Protein 5FC1 (pdb70)

GO terms:
  GO:0005576 extracellular region (C, IDA)
  GO:0005576 extracellular region (C, EXP)
  GO:0016887 ATP hydrolysis activity (F, EXP)
  GO:0017111 ribonucleoside triphosphate phosphatase activity (F, EXP)
  GO:0160049 negative regulation of cGAS/STING signaling pathway (P, IMP)
  GO:0005576 extracellular region (C, HDA)

B-factor: mean 32.42, std 18.26, range [13.29, 137.05]

Solvent-accessible surface area: 18217 Å² total; per-residue (Å²): 232,168,187,96,124,176,94,120,72,155,210,92,111,84,61,10,13,0,4,1,2,0,0,0,0,9,1,89,72,32,118,76,42,140,67,88,48,145,0,2,35,2,10,121,49,26,91,5,75,116,18,6,65,12,0,4,19,19,0,0,0,7,92,80,0,0,48,7,1,1,47,35,6,113,116,33,78,71,106,23,25,0,0,1,5,0,2,2,1,0,6,43,13,58,53,118,101,25,44,36,48,51,0,39,155,6,2,44,60,0,0,83,9,1,34,107,34,23,104,152,26,32,0,0,0,3,1,0,3,15,4,32,82,47,55,11,30,0,5,54,95,78,20,159,2,0,30,19,0,0,83,30,4,113,96,17,13,32,162,124,2,21,63,20,1,101,146,2,2,10,0,16,31,128,3,86,66,11,110,38,2,45,0,0,1,1,0,0,0,0,1,39,40,64,0,117,91,0,101,149,93,91,36,3,20,85,1,4,96,45,1,57,89,18,0,64,61,0,78,197,104,189,24,76,0,0,0,0,0,0,0,4,1,0,5,30,13,139,26,59,69,53,29,11,1,53,94,118,5,0,53,63,0,0,62,3,0,64,130,18,16,79,5,6,26,1,0,0,0,0,37,28,18,24,5,7,8,10,1,0,11,39,182,110,29,78,22,52,5,7,0,0,1,1,3,0,0,0,0,21,36,38,101,185,78,160,23,0,1,7,0,0,3,2,1,0,43,3,94,56,61,57,4,32,5,47,14,1,13,0,21,38,1,48,7,89,65,2,25,160,133,42,119,36,79,19,54,88,23,14,21,0,25,137,12,2,100,20,93,22,2,83,31,158,26,0,54,53,0,2,84,73,0,54,77,183,106,9,174,35,2,88,73,5,22,55,36,7,16,0,43,68,28,95,85,9,118,21,99,140,99,34,37,15,8,3,12,2,2,2,36,17,2,18,25,134,20,0,57,65,3,16,172,132,95,119

Nearest PDB structures (foldseek):
  8w6p-assembly1_B  TM=1.001E+00  e=3.878E-91  Mus musculus
  5ebb-assembly1_A  TM=9.984E-01  e=6.977E-80  Homo sapiens
  5kas-assembly1_A  TM=9.734E-01  e=9.941E-55  Mus musculus
  5jg8-assembly1_A  TM=8.622E-01  e=4.256E-40  Homo sapiens
  5fi9-assembly1_A  TM=8.458E-01  e=4.204E-39  Mus musculus

CATH classification: 3.60.21.10

Secondary structure (DSSP, 8-state):
---PPPPPPSSPPPPEEEEEE----B-TT----SSGGGS-GGGTTPPPSS-BTTB-TTS-B-HHHHHHHHHHHHHS----SEEEE----S-S--GGG--HHHHHHHHHHHHHHHHHH-TT-EEEE---TTSSSSTT---SS--HHHHHHHHHHTTTS-HHHHHHHHHHS-EEEE-TTSTTEEEEE--GGGGSTT-GGGTT-SSGGGHHHHHHHHHHHHHHTT-EEEEEESSPSSB-TTSSS-BSS-HHHHHHHHHHHHHTTTTEEEEEE-SS-S-EEEEEE-TTS-EEEEEEEPPPS-----TT-S--PPPEEEEEEE-TTT--EEEEEEEE--HHHHHHHT----EEEEEHHHHHT-S-S-HHHHHHHHHHHTSTT-HHHHHHHHHHTTTS-TT----HHHHHHHHHHHH--SHHHHHHHHHHH-

Sequence (426 aa):
HKLVPLAPADRAPAVGQFWHVVTDLHLDPTYHHITDDRTKVCASSKGANASNPGPFGDVLCDSPYQLILLSAFDFIKNSGQEASFMIWTGDSPPHVPVPELSTGTVIKVITNMTMMTVQNLFPNLQVFPALGNHDYWPQDQLPIVTSKVYSSAVADLWKPWLGEEEAISSTLKKGGFYSQKVASNPGLRIISLNTNLYYGPNIMMTLNKTDPANQFEWLENTLNSSSLWNKEKVYIIAHVPVGYLPYATDTPAIRQYYNEKLLDIFRRYSSVIAGQFYGHTHRDSLMVLSDKNGNPLNSVFVAPAVTPVKKGVLQKETNNPGVRLLFQYKPGDYTLLDMMVQYYLNLTTEANLKGESNWTLEYVLTQQAYSVADLQPKSLYALVQQFATKDSKQFLKYYHHYYFVSYDSSATCDQHCCKTLQVCCAIMMNLDSSMSSYDDDCLKQHL

Organism: Mus musculus (NCBI:txid10090)

Foldseek 3Di:
DDPDPDDDDPDADDWAKEWEAEAQAEFQQADDDDQQLRRTQLLVRDRFDQAFPQGGQAHWGYPVLVLVVLVCVLPVPDDHQAYEYAENFHHRHDLVVADQVRLLVRVLVVLVSCCVSCVPHQYHYAYDQVSGHPGLQQALFADPSLLSVLVSNVVRADDQQSVLSRTHRWGKGDRPVAPQEIETHDECSLQAVVHPNNPPPLQRNVVLVVVLVVLVVSVVVNGAYEYEHEFDFFADLQDALHTSGPQSVSVSVLVSCQVSLVRYQEYEYENVQWWAKAFRDPPVQHTRYIYTYDHHSTQYDHPVDDATAFGKMKMWTAHGNPGHTFKMWIWGWLVVVCRVVVHTDTGTLDIVCVLQVFGGRDNVRVSVSLVQLPDPPRPSVLVVVCRRRPNNDNPDDQDQVSSLSNSLRRRPRHNVSSVVSVVVRD

Radius of gyration: 20.86 Å; Cα contacts (8 Å, |Δi|>4): 985; chains: 1; bounding box: 61×50×61 Å

InterPro domains:
  IPR004843 Calcineurin-like, phosphoesterase domain [PF00149] (37-293)
  IPR017064 Acid sphingomyelinase-like phosphodiesterase, predicted [PIRSF036767] (1-444)
  IPR029052 Metallo-dependent phosphatase-like [G3DSA:3.60.21.10] (89-347)
  IPR029052 Metallo-dependent phosphatase-like [SSF56300] (37-358)
  IPR041805 Acid sphingomyelinase/endopolyphosphatase, metallophosphatase domain [cd00842] (37-333)
  IPR045473 Sphingomyelin phosphodiesterase, C-terminal domain [PF19272] (305-444)

Structure (mmCIF, N/CA/C/O backbone):
data_5FC1
#
_entry.id   5FC1
#
_cell.length_a   123.650
_cell.length_b   131.870
_cell.length_c   80.060
_cell.angle_alpha   90.00
_cell.angle_beta   90.00
_cell.angle_gamma   90.00
#
_symmetry.space_group_name_H-M   'C 2 2 21'
#
loop_
_entity.id
_entity.type
_entity.pdbx_description
1 polymer 'Acid sphingomyelinase-like phosphodiesterase 3a'
2 branched 2-acetamido-2-deoxy-beta-D-glucopyranose-(1-4)-[alpha-L-fucopyranose-(1-6)]2-acetamido-2-deoxy-beta-D-glucopyranose
3 branched 2-acetamido-2-deoxy-beta-D-glucopyranose-(1-4)-2-acetamido-2-deoxy-beta-D-glucopyranose
4 branched alpha-D-mannopyranose-(1-3)-[alpha-D-mannopyranose-(1-6)]beta-D-mannopyranose-(1-4)-2-acetamido-2-deoxy-beta-D-glucopyranose-(1-4)-2-acetamido-2-deoxy-beta-D-glucopyranose
5 non-polymer 'ZINC ION'
6 non-polymer 2-acetamido-2-deoxy-beta-D-glucopyranose
7 non-polymer 'SULFATE ION'
8 non-polymer GLYCEROL
9 water water
#
loop_
_atom_site.group_PDB
_atom_site.id
_atom_site.type_symbol
_atom_site.label_atom_id
_atom_site.label_alt_id
_atom_site.label_comp_id
_atom_site.label_asym_id
_atom_site.label_entity_id
_atom_site.label_seq_id
_atom_site.pdbx_PDB_ins_code
_atom_site.Cartn_x
_atom_site.Cartn_y
_atom_site.Cartn_z
_atom_site.occupancy
_atom_site.B_iso_or_equiv
_atom_site.auth_seq_id
_atom_site.auth_comp_id
_atom_site.auth_asym_id
_atom_site.auth_atom_id
_atom_site.pdbx_PDB_model_num
ATOM 1 N N . HIS A 1 8 ? 54.983 48.714 64.944 1.00 80.63 20 HIS A N 1
ATOM 2 C CA . HIS A 1 8 ? 54.591 47.653 65.870 1.00 80.11 20 HIS A CA 1
ATOM 3 C C . HIS A 1 8 ? 53.177 47.837 66.434 1.00 75.55 20 HIS A C 1
ATOM 4 O O . HIS A 1 8 ? 52.958 47.602 67.622 1.00 75.57 20 HIS A O 1
ATOM 17 N N . LYS A 1 9 ? 52.210 48.220 65.561 1.00 70.96 21 LYS A N 1
ATOM 18 C CA . LYS A 1 9 ? 50.878 48.602 66.015 1.00 65.70 21 LYS A CA 1
ATOM 19 C C . LYS A 1 9 ? 49.710 48.090 65.169 1.00 57.51 21 LYS A C 1
ATOM 20 O O . LYS A 1 9 ? 48.579 48.438 65.465 1.00 54.61 21 LYS A O 1
ATOM 39 N N . LEU A 1 10 ? 49.928 47.252 64.155 1.00 53.36 22 LEU A N 1
ATOM 40 C CA . LEU A 1 10 ? 48.842 46.462 63.539 1.00 50.24 22 LEU A CA 1
ATOM 41 C C . LEU A 1 10 ? 47.742 47.346 62.942 1.00 49.90 22 LEU A C 1
ATOM 42 O O . LEU A 1 10 ? 46.550 47.123 63.135 1.00 48.68 22 LEU A O 1
ATOM 58 N N . VAL A 1 11 ? 48.169 48.339 62.184 1.00 50.39 23 VAL A N 1
ATOM 59 C CA . VAL A 1 11 ? 47.282 49.223 61.433 1.00 52.19 23 VAL A CA 1
ATOM 60 C C . VAL A 1 11 ? 47.157 48.667 60.018 1.00 51.55 23 VAL A C 1
ATOM 61 O O . VAL A 1 11 ? 48.173 48.249 59.443 1.00 49.79 23 VAL A O 1
ATOM 74 N N . PRO A 1 12 ? 45.964 48.641 59.411 1.00 52.42 24 PRO A N 1
ATOM 75 C CA . PRO A 1 12 ? 45.868 48.221 58.003 1.00 52.39 24 PRO A CA 1
ATOM 76 C C . PRO A 1 12 ? 46.890 48.945 57.132 1.00 52.78 24 PRO A C 1
ATOM 77 O O . PRO A 1 12 ? 47.126 50.150 57.292 1.00 52.15 24 PRO A O 1
ATOM 88 N N . LEU A 1 13 ? 47.495 48.187 56.213 1.00 53.45 25 LEU A N 1
ATOM 89 C CA . LEU A 1 13 ? 48.529 48.695 55.319 1.00 55.97 25 LEU A CA 1
ATOM 90 C C . LEU A 1 13 ? 47.889 49.612 54.294 1.00 59.52 25 LEU A C 1
ATOM 91 O O . LEU A 1 13 ? 46.932 49.231 53.612 1.00 58.55 25 LEU A O 1
ATOM 107 N N . ALA A 1 14 ? 48.424 50.817 54.180 1.00 63.19 26 ALA A N 1
ATOM 108 C CA . ALA A 1 14 ? 47.792 51.819 53.329 1.00 66.68 26 ALA A CA 1
ATOM 109 C C . ALA A 1 14 ? 48.115 51.525 51.869 1.00 69.81 26 ALA A C 1
ATOM 110 O O . ALA A 1 14 ? 49.273 51.243 51.545 1.00 69.95 26 ALA A O 1
ATOM 117 N N . PRO A 1 15 ? 47.134 51.566 50.967 1.00 72.40 27 PRO A N 1
ATOM 118 C CA . PRO A 1 15 ? 47.453 51.435 49.544 1.00 74.19 27 PRO A CA 1
ATOM 119 C C . PRO A 1 15 ? 48.214 52.657 49.052 1.00 76.14 27 PRO A C 1
ATOM 120 O O . PRO A 1 15 ? 48.136 53.746 49.625 1.00 74.33 27 PRO A O 1
ATOM 131 N N . ALA A 1 16 ? 48.964 52.457 47.969 1.00 80.60 28 ALA A N 1
ATOM 132 C CA . ALA A 1 16 ? 49.745 53.541 47.379 1.00 84.44 28 ALA A CA 1
ATOM 133 C C . ALA A 1 16 ? 48.826 54.657 46.884 1.00 87.37 28 ALA A C 1
ATOM 134 O O . ALA A 1 16 ? 47.603 54.504 46.783 1.00 87.56 28 ALA A O 1
ATOM 141 N N . ASP A 1 17 ? 49.442 55.802 46.570 1.00 89.87 29 ASP A N 1
ATOM 142 C CA . ASP A 1 17 ? 48.715 56.961 46.048 1.00 92.32 29 ASP A CA 1
ATOM 143 C C . ASP A 1 17 ? 48.430 56.848 44.554 1.00 92.23 29 ASP A C 1
ATOM 144 O O . ASP A 1 17 ? 48.566 57.829 43.814 1.00 92.39 29 ASP A O 1
ATOM 153 N N . ARG A 1 18 ? 48.063 55.652 44.093 1.00 91.60 30 ARG A N 1
ATOM 154 C CA . ARG A 1 18 ? 47.530 55.440 42.758 1.00 90.33 30 ARG A CA 1
ATOM 155 C C . ARG A 1 18 ? 46.018 55.644 42.787 1.00 88.51 30 ARG A C 1
ATOM 156 O O . ARG A 1 18 ? 45.395 55.701 43.851 1.00 88.70 30 ARG A O 1
ATOM 177 N N . ALA A 1 19 ? 45.424 55.761 41.607 1.00 86.43 31 ALA A N 1
ATOM 178 C CA . ALA A 1 19 ? 43.962 55.833 41.527 1.00 84.05 31 ALA A CA 1
ATOM 179 C C . ALA A 1 19 ? 43.372 54.431 41.669 1.00 80.80 31 ALA A C 1
ATOM 180 O O . ALA A 1 19 ? 43.870 53.491 41.035 1.00 81.00 31 ALA A O 1
ATOM 187 N N . PRO A 1 20 ? 42.327 54.245 42.488 1.00 77.03 32 PRO A N 1
ATOM 188 C CA . PRO A 1 20 ? 41.653 52.936 42.526 1.00 73.60 32 PRO A CA 1
ATOM 189 C C . PRO A 1 20 ? 41.182 52.540 41.132 1.00 68.14 32 PRO A C 1
ATOM 190 O O . PRO A 1 20 ? 40.771 53.380 40.331 1.00 67.79 32 PRO A O 1
ATOM 201 N N . ALA A 1 21 ? 41.279 51.255 40.824 1.00 62.95 33 ALA A N 1
ATOM 202 C CA . ALA A 1 21 ? 40.765 50.822 39.542 1.00 57.59 33 ALA A CA 1
ATOM 203 C C . ALA A 1 21 ? 39.254 50.952 39.575 1.00 49.40 33 ALA A C 1
ATOM 204 O O . ALA A 1 21 ? 38.627 50.880 40.627 1.00 49.30 33 ALA A O 1
ATOM 211 N N . VAL A 1 22 ? 38.657 51.128 38.417 1.00 42.10 34 VAL A N 1
ATOM 212 C CA . VAL A 1 22 ? 37.219 51.066 38.411 1.00 35.30 34 VAL A CA 1
ATOM 213 C C . VAL A 1 22 ? 36.776 49.649 38.787 1.00 29.71 34 VAL A C 1
ATOM 214 O O . VAL A 1 22 ? 37.515 48.667 38.643 1.00 31.77 34 VAL A O 1
ATOM 227 N N . GLY A 1 23 ? 35.562 49.552 39.270 1.00 25.20 35 GLY A N 1
ATOM 228 C CA . GLY A 1 23 ? 34.894 48.287 39.408 1.00 23.70 35 GLY A CA 1
ATOM 229 C C . GLY A 1 23 ? 34.168 47.918 38.133 1.00 20.81 35 GLY A C 1
ATOM 230 O O . GLY A 1 23 ? 33.837 48.788 37.326 1.00 21.02 35 GLY A O 1
ATOM 234 N N . GLN A 1 24 ? 33.953 46.605 37.916 1.00 20.18 36 GLN A N 1
ATOM 235 C CA . GLN A 1 24 ? 33.262 46.145 36.704 1.00 18.95 36 GLN A CA 1
ATOM 236 C C . GLN A 1 24 ? 32.305 45.003 37.026 1.00 18.41 36 GLN A C 1
ATOM 237 O O . GLN A 1 24 ? 32.548 44.193 37.923 1.00 19.66 36 GLN A O 1
ATOM 251 N N . PHE A 1 25 ? 31.204 44.932 36.276 1.00 17.61 37 PHE A N 1
ATOM 252 C CA . PHE A 1 25 ? 30.346 43.778 36.331 1.00 17.36 37 PHE A CA 1
ATOM 253 C C . PHE A 1 25 ? 29.784 43.500 34.954 1.00 17.08 37 PHE A C 1
ATOM 254 O O . PHE A 1 25 ? 29.607 44.402 34.148 1.00 18.79 37 PHE A O 1
ATOM 271 N N . TRP A 1 26 ? 29.477 42.226 34.714 1.00 17.11 38 TRP A N 1
ATOM 272 C CA . TRP A 1 26 ? 28.860 41.788 33.474 1.00 17.66 38 TRP A CA 1
ATOM 273 C C . TRP A 1 26 ? 27.336 41.763 33.603 1.00 16.80 38 TRP A C 1
ATOM 274 O O . TRP A 1 26 ? 26.812 41.463 34.684 1.00 17.01 38 TRP A O 1
ATOM 295 N N . HIS A 1 27 ? 26.657 41.976 32.459 1.00 16.13 39 HIS A N 1
ATOM 296 C CA . HIS A 1 27 ? 25.207 41.801 32.342 1.00 15.83 39 HIS A CA 1
ATOM 297 C C . HIS A 1 27 ? 24.961 40.908 31.143 1.00 16.45 39 HIS A C 1
ATOM 298 O O . HIS A 1 27 ? 25.339 41.261 30.013 1.00 17.20 39 HIS A O 1
ATOM 312 N N . VAL A 1 28 ? 24.325 39.772 31.383 1.00 16.46 40 VAL A N 1
ATOM 313 C CA A VAL A 1 28 ? 23.907 38.839 30.327 0.76 16.72 40 VAL A CA 1
ATOM 314 C CA B VAL A 1 28 ? 23.899 38.840 30.339 0.24 16.23 40 VAL A CA 1
ATOM 315 C C . VAL A 1 28 ? 22.396 38.613 30.485 1.00 16.17 40 VAL A C 1
ATOM 316 O O . VAL A 1 28 ? 21.856 38.666 31.588 1.00 16.83 40 VAL A O 1
ATOM 339 N N . THR A 1 29 ? 21.709 38.399 29.361 1.00 16.10 41 THR A N 1
ATOM 340 C CA . THR A 1 29 ? 20.273 38.232 29.441 1.00 16.63 41 THR A CA 1
ATOM 341 C C . THR A 1 29 ? 19.748 37.464 28.241 1.00 16.00 41 THR A C 1
ATOM 342 O O . THR A 1 29 ? 20.326 37.489 27.158 1.00 17.15 41 THR A O 1
ATOM 353 N N . ASP A 1 30 ? 18.573 36.893 28.424 1.00 16.05 42 ASP A N 1
ATOM 354 C CA . ASP A 1 30 ? 17.795 36.355 27.314 1.00 16.05 42 ASP A CA 1
ATOM 355 C C . ASP A 1 30 ? 18.597 35.340 26.508 1.00 15.80 42 ASP A C 1
ATOM 356 O O . ASP A 1 30 ? 18.792 35.427 25.289 1.00 16.98 42 ASP A O 1
ATOM 365 N N . LEU A 1 31 ? 19.103 34.350 27.222 1.00 16.29 43 LEU A N 1
ATOM 366 C CA . LEU A 1 31 ? 19.887 33.287 26.616 1.00 17.41 43 LEU A CA 1
ATOM 367 C C . LEU A 1 31 ? 19.035 32.453 25.683 1.00 18.13 43 LEU A C 1
ATOM 368 O O . LEU A 1 31 ? 19.528 32.004 24.647 1.00 19.87 43 LEU A O 1
ATOM 384 N N . HIS A 1 32 ? 17.828 32.068 26.134 1.00 18.30 44 HIS A N 1
ATOM 385 C CA . HIS A 1 32 ? 16.903 31.294 25.302 1.00 17.26 44 HIS A CA 1
ATOM 386 C C . HIS A 1 32 ? 17.569 30.110 24.586 1.00 19.16 44 HIS A C 1
ATOM 387 O O . HIS A 1 32 ? 17.584 30.024 23.361 1.00 20.32 44 HIS A O 1
ATOM 401 N N . LEU A 1 33 ? 18.068 29.181 25.365 1.00 19.70 45 LEU A N 1
ATOM 402 C CA . LEU A 1 33 ? 18.614 27.935 24.813 1.00 20.04 45 LEU A CA 1
ATOM 403 C C . LEU A 1 33 ? 17.537 27.146 24.089 1.00 21.16 45 LEU A C 1
ATOM 404 O O . LEU A 1 33 ? 16.470 26.905 24.655 1.00 21.62 45 LEU A O 1
ATOM 420 N N . ASP A 1 34 ? 17.812 26.739 22.840 1.00 21.69 46 ASP A N 1
ATOM 421 C CA . ASP A 1 34 ? 16.959 25.781 22.160 1.00 21.61 46 ASP A CA 1
ATOM 422 C C . ASP A 1 34 ? 17.732 24.462 22.058 1.00 22.69 46 ASP A C 1
ATOM 423 O O . ASP A 1 34 ? 18.590 24.307 21.172 1.00 22.89 46 ASP A O 1
ATOM 432 N N . PRO A 1 35 ? 17.451 23.488 22.927 1.00 23.32 47 PRO A N 1
ATOM 433 C CA . PRO A 1 35 ? 18.130 22.186 22.855 1.00 24.32 47 PRO A CA 1
ATOM 434 C C . PRO A 1 35 ? 17.825 21.411 21.606 1.00 24.89 47 PRO A C 1
ATOM 435 O O . PRO A 1 35 ? 18.508 20.406 21.393 1.00 27.51 47 PRO A O 1
ATOM 446 N N . THR A 1 36 ? 16.810 21.808 20.815 1.00 24.27 48 THR A N 1
ATOM 447 C CA . THR A 1 36 ? 16.486 21.049 19.618 1.00 24.28 48 THR A CA 1
ATOM 448 C C . THR A 1 36 ? 17.361 21.435 18.439 1.00 25.00 48 THR A C 1
ATOM 449 O O . THR A 1 36 ? 17.273 20.774 17.394 1.00 26.45 48 THR A O 1
ATOM 460 N N . TYR A 1 37 ? 18.181 22.484 18.565 1.00 25.72 49 TYR A N 1
ATOM 461 C CA . TYR A 1 37 ? 18.878 23.015 17.401 1.00 26.35 49 TYR A CA 1
ATOM 462 C C . TYR A 1 37 ? 19.817 21.978 16.783 1.00 28.20 49 TYR A C 1
ATOM 463 O O . TYR A 1 37 ? 20.752 21.497 17.432 1.00 29.12 49 TYR A O 1
ATOM 481 N N . HIS A 1 38 ? 19.630 21.724 15.495 1.00 29.02 50 HIS A N 1
ATOM 482 C CA A HIS A 1 38 ? 20.483 20.790 14.774 0.43 30.97 50 HIS A CA 1
ATOM 483 C CA B HIS A 1 38 ? 20.524 20.847 14.782 0.57 30.39 50 HIS A CA 1
ATOM 484 C C . HIS A 1 38 ? 20.392 21.128 13.298 1.00 31.82 50 HIS A C 1
ATOM 485 O O . HIS A 1 38 ? 19.314 21.411 12.799 1.00 34.14 50 HIS A O 1
ATOM 510 N N . ILE A 1 39 ? 21.489 21.142 12.630 1.00 32.26 51 ILE A N 1
ATOM 511 C CA . ILE A 1 39 ? 21.463 21.409 11.202 1.00 33.82 51 ILE A CA 1
ATOM 512 C C . ILE A 1 39 ? 20.986 20.161 10.476 1.00 34.66 51 ILE A C 1
ATOM 513 O O . ILE A 1 39 ? 21.562 19.072 10.652 1.00 35.78 51 ILE A O 1
ATOM 529 N N . THR A 1 40 ? 19.989 20.328 9.597 1.00 35.63 52 THR A N 1
ATOM 530 C CA . THR A 1 40 ? 19.445 19.237 8.809 1.00 38.74 52 THR A CA 1
ATOM 531 C C . THR A 1 40 ? 18.910 19.828 7.503 1.00 37.95 52 THR A C 1
ATOM 532 O O . THR A 1 40 ? 18.678 21.042 7.395 1.00 36.69 52 THR A O 1
ATOM 543 N N . ASP A 1 41 ? 18.711 18.971 6.507 1.00 39.50 53 ASP A N 1
ATOM 544 C CA . ASP A 1 41 ? 18.461 19.488 5.178 1.00 39.75 53 ASP A CA 1
ATOM 545 C C . ASP A 1 41 ? 17.116 20.166 5.113 1.00 37.77 53 ASP A C 1
ATOM 546 O O . ASP A 1 41 ? 16.969 21.177 4.419 1.00 37.54 53 ASP A O 1
ATOM 555 N N . ASP A 1 42 ? 16.107 19.591 5.786 1.00 36.21 54 ASP A N 1
ATOM 556 C CA . ASP A 1 42 ? 14.769 20.174 5.838 1.00 35.55 54 ASP A CA 1
ATOM 557 C C . ASP A 1 42 ? 14.865 21.277 6.865 1.00 34.68 54 ASP A C 1
ATOM 558 O O . ASP A 1 42 ? 14.944 21.015 8.069 1.00 33.85 54 ASP A O 1
ATOM 567 N N . ARG A 1 43 ? 14.931 22.526 6.383 1.00 32.90 55 ARG A N 1
ATOM 568 C CA . ARG A 1 43 ? 15.208 23.624 7.290 1.00 31.65 55 ARG A CA 1
ATOM 569 C C . ARG A 1 43 ? 14.047 23.926 8.214 1.00 29.30 55 ARG A C 1
ATOM 570 O O . ARG A 1 43 ? 14.203 24.785 9.105 1.00 29.57 55 ARG A O 1
ATOM 591 N N . THR A 1 44 ? 12.890 23.282 8.031 1.00 30.07 56 THR A N 1
ATOM 592 C CA . THR A 1 44 ? 11.809 23.392 9.024 1.00 30.06 56 THR A CA 1
ATOM 593 C C . THR A 1 44 ? 12.029 22.494 10.230 1.00 29.83 56 THR A C 1
ATOM 594 O O . THR A 1 44 ? 11.227 22.540 11.154 1.00 30.03 56 THR A O 1
ATOM 605 N N . LYS A 1 45 ? 13.114 21.730 10.254 1.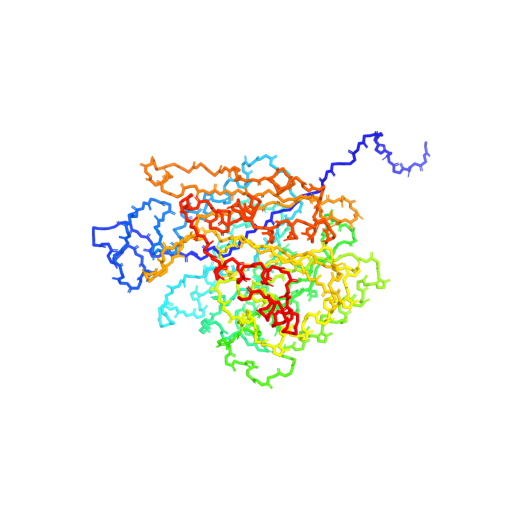00 30.54 57 LYS A N 1
ATOM 606 C CA . LYS A 1 45 ? 13.415 20.792 11.330 1.00 31.50 57 LYS A CA 1
ATOM 607 C C . LYS A 1 45 ? 14.727 21.147 12.011 1.00 30.69 57 LYS A C 1
ATOM 608 O O . LYS A 1 45 ? 15.191 20.412 12.908 1.00 31.31 57 LYS A O 1
ATOM 627 N N . VAL A 1 46 ? 15.276 22.323 11.699 1.00 28.04 58 VAL A N 1
ATOM 628 C CA . VAL A 1 46 ? 16.513 22.758 12.341 1.00 27.60 58 VAL A CA 1
ATOM 629 C C . VAL A 1 46 ? 16.266 23.085 13.812 1.00 26.90 58 VAL A C 1
ATOM 630 O O . VAL A 1 46 ? 17.092 22.785 14.675 1.00 26.89 58 VAL A O 1
ATOM 643 N N . CYS A 1 47 ? 15.135 23.695 14.126 1.00 25.66 59 CYS A N 1
ATOM 644 C CA . CYS A 1 47 ? 14.915 24.124 15.505 1.00 25.15 59 CYS A CA 1
ATOM 645 C C . CYS A 1 47 ? 13.429 24.223 15.756 1.00 25.56 59 CYS A C 1
ATOM 646 O O . CYS A 1 47 ? 12.698 24.820 14.946 1.00 26.56 59 CYS A O 1
ATOM 653 N N . ALA A 1 48 ? 12.995 23.703 16.912 1.00 23.57 60 ALA A N 1
ATOM 654 C CA . ALA A 1 48 ? 11.586 23.802 17.239 1.00 24.00 60 ALA A CA 1
ATOM 655 C C . ALA A 1 48 ? 11.161 25.256 17.389 1.00 22.85 60 ALA A C 1
ATOM 656 O O . ALA A 1 48 ? 9.986 25.585 17.166 1.00 24.10 60 ALA A O 1
ATOM 663 N N . SER A 1 49 ? 12.091 26.130 17.795 1.00 22.47 61 SER A N 1
ATOM 664 C CA . SER A 1 49 ? 11.726 27.530 18.024 1.00 22.01 61 SER A CA 1
ATOM 665 C C . SER A 1 49 ? 11.320 28.249 16.753 1.00 22.99 61 SER A C 1
ATOM 666 O O . SER A 1 49 ? 10.699 29.323 16.831 1.00 23.66 61 SER A O 1
ATOM 674 N N . SER A 1 50 ? 11.635 27.723 15.575 1.00 22.76 62 SER A N 1
ATOM 675 C CA . SER A 1 50 ? 11.113 28.392 14.402 1.00 22.74 62 SER A CA 1
ATOM 676 C C . SER A 1 50 ? 9.685 27.987 14.090 1.00 24.45 62 SER A C 1
ATOM 677 O O . SER A 1 50 ? 9.122 28.529 13.145 1.00 25.23 62 SER A O 1
ATOM 685 N N . LYS A 1 51 ? 9.123 27.045 14.835 1.00 24.32 63 LYS A N 1
ATOM 686 C CA . LYS A 1 51 ? 7.710 26.734 14.742 1.00 25.49 63 LYS A CA 1
ATOM 687 C C . LYS A 1 51 ? 7.298 26.400 13.308 1.00 25.79 63 LYS A C 1
ATOM 688 O O . LYS A 1 51 ? 6.246 26.817 12.798 1.00 26.52 63 LYS A O 1
ATOM 707 N N . GLY A 1 52 ? 8.143 25.651 12.646 1.00 26.25 64 GLY A N 1
ATOM 708 C CA . GLY A 1 52 ? 7.858 25.141 11.325 1.00 27.15 64 GLY A CA 1
ATOM 709 C C . GLY A 1 52 ? 8.327 26.020 10.193 1.00 26.68 64 GLY A C 1
ATOM 710 O O . GLY A 1 52 ? 8.241 25.586 9.040 1.00 28.82 64 GLY A O 1
ATOM 714 N N . ALA A 1 53 ? 8.811 27.248 10.483 1.00 26.20 65 ALA A N 1
ATOM 715 C CA . ALA A 1 53 ? 9.378 28.057 9.414 1.00 26.07 65 ALA A CA 1
ATOM 716 C C . ALA A 1 53 ? 10.713 27.441 9.012 1.00 27.46 65 ALA A C 1
ATOM 717 O O . ALA A 1 53 ? 11.388 26.828 9.827 1.00 27.10 65 ALA A O 1
ATOM 724 N N . ASN A 1 54 ? 11.091 27.613 7.747 1.00 28.73 66 ASN A N 1
ATOM 725 C CA . ASN A 1 54 ? 12.447 27.267 7.310 1.00 28.49 66 ASN A CA 1
ATOM 726 C C . ASN A 1 54 ? 13.465 28.193 7.962 1.00 27.75 66 ASN A C 1
ATOM 727 O O . ASN A 1 54 ? 13.369 29.412 7.837 1.00 29.05 66 ASN A O 1
ATOM 737 N N . ALA A 1 55 ? 14.422 27.626 8.686 1.00 27.89 67 ALA A N 1
ATOM 738 C CA . ALA A 1 55 ? 15.561 28.427 9.112 1.00 28.82 67 ALA A CA 1
ATOM 739 C C . ALA A 1 55 ? 16.179 29.101 7.875 1.00 31.11 67 ALA A C 1
ATOM 740 O O . ALA A 1 55 ? 16.196 28.559 6.770 1.00 32.98 67 ALA A O 1
ATOM 747 N N . SER A 1 56 ? 16.657 30.321 8.075 1.00 31.22 68 SER A N 1
ATOM 748 C CA . SER A 1 56 ? 17.011 31.176 6.950 1.00 32.92 68 SER A CA 1
ATOM 749 C C . SER A 1 56 ? 18.393 30.845 6.381 1.00 32.10 68 SER A C 1
ATOM 750 O O . SER A 1 56 ? 18.568 30.738 5.157 1.00 34.13 68 SER A O 1
ATOM 758 N N . ASN A 1 57 ? 19.374 30.694 7.237 1.00 30.93 69 ASN A N 1
ATOM 759 C CA . ASN A 1 57 ? 20.729 30.443 6.763 1.00 31.97 69 ASN A CA 1
ATOM 760 C C . ASN A 1 57 ? 21.494 29.881 7.942 1.00 30.80 69 ASN A C 1
ATOM 761 O O . ASN A 1 57 ? 22.401 30.535 8.480 1.00 30.97 69 ASN A O 1
ATOM 772 N N . PRO A 1 58 ? 21.118 28.701 8.412 1.00 30.98 70 PRO A N 1
ATOM 773 C CA . PRO A 1 58 ? 21.590 28.250 9.721 1.00 29.38 70 PRO A CA 1
ATOM 774 C C . PRO A 1 58 ? 23.039 27.824 9.703 1.00 28.65 70 PRO A C 1
ATOM 775 O O . PRO A 1 58 ? 23.530 27.222 8.729 1.00 30.00 70 PRO A O 1
ATOM 786 N N . GLY A 1 59 ? 23.699 28.087 10.834 1.00 25.87 71 GLY A N 1
ATOM 787 C CA . GLY A 1 59 ? 25.065 27.691 11.015 1.00 24.99 71 GLY A CA 1
ATOM 788 C C . GLY A 1 59 ? 25.296 27.209 12.433 1.00 24.53 71 GLY A C 1
ATOM 789 O O . GLY A 1 59 ? 24.364 27.063 13.232 1.00 26.24 71 GLY A O 1
ATOM 793 N N . PRO A 1 60 ? 26.557 26.972 12.793 1.00 24.13 72 PRO A N 1
ATOM 794 C CA . PRO A 1 60 ? 26.845 26.405 14.123 1.00 24.63 72 PRO A CA 1
ATOM 795 C C . PRO A 1 60 ? 26.493 27.303 15.263 1.00 25.38 72 PRO A C 1
ATOM 796 O O . PRO A 1 60 ? 26.317 26.806 16.371 1.00 27.26 72 PRO A O 1
ATOM 807 N N . PHE A 1 61 ? 26.416 28.609 15.039 1.00 23.66 73 PHE A N 1
ATOM 808 C CA . PHE A 1 61 ? 26.121 29.536 16.111 1.00 22.24 73 PHE A CA 1
ATOM 809 C C . PHE A 1 61 ? 24.676 30.001 16.104 1.00 22.14 73 PHE A C 1
ATOM 810 O O . PHE A 1 61 ? 24.300 30.782 17.002 1.00 23.87 73 PHE A O 1
ATOM 827 N N . GLY A 1 62 ? 23.856 29.500 15.156 1.00 21.58 74 GLY A N 1
ATOM 828 C CA . GLY A 1 62 ? 22.436 29.762 15.178 1.00 21.52 74 GLY A CA 1
ATOM 829 C C . GLY A 1 62 ? 21.917 30.281 13.862 1.00 22.97 74 GLY A C 1
ATOM 830 O O . GLY A 1 62 ? 22.555 30.156 12.815 1.00 23.35 74 GLY A O 1
ATOM 834 N N . ASP A 1 63 ? 20.698 30.799 13.946 1.00 22.61 75 ASP A N 1
ATOM 835 C CA . ASP A 1 63 ? 19.983 31.302 12.795 1.00 21.86 75 ASP A CA 1
ATOM 836 C C . ASP A 1 63 ? 19.050 32.373 13.308 1.00 21.90 75 ASP A C 1
ATOM 837 O O . ASP A 1 63 ? 18.543 32.257 14.413 1.00 21.90 75 ASP A O 1
ATOM 846 N N . VAL A 1 64 ? 18.759 33.360 12.477 1.00 21.97 76 VAL A N 1
ATOM 847 C CA . VAL A 1 64 ? 17.859 34.412 12.936 1.00 21.42 76 VAL A CA 1
ATOM 848 C C . VAL A 1 64 ? 16.433 33.933 13.207 1.00 20.75 76 VAL A C 1
ATOM 849 O O . VAL A 1 64 ? 15.708 34.624 13.934 1.00 21.65 76 VAL A O 1
ATOM 862 N N . LEU A 1 65 ? 16.006 32.774 12.672 1.00 20.56 77 LEU A N 1
ATOM 863 C CA . LEU A 1 65 ? 14.657 32.285 12.955 1.00 21.15 77 LEU A CA 1
ATOM 864 C C . LEU A 1 65 ? 14.636 31.280 14.109 1.00 19.98 77 LEU A C 1
ATOM 865 O O . LEU A 1 65 ? 13.557 30.742 14.467 1.00 21.50 77 LEU A O 1
ATOM 881 N N . CYS A 1 66 ? 15.767 31.122 14.782 1.00 20.31 78 CYS A N 1
ATOM 882 C CA . CYS A 1 66 ? 15.909 30.128 15.857 1.00 20.48 78 CYS A CA 1
ATOM 883 C C . CYS A 1 66 ? 16.418 30.776 17.121 1.00 21.08 78 CYS A C 1
ATOM 884 O O . CYS A 1 66 ? 17.103 31.790 17.080 1.00 20.52 78 CYS A O 1
ATOM 891 N N . ASP A 1 67 ? 16.098 30.154 18.261 1.00 21.07 79 ASP A N 1
ATOM 892 C CA . ASP A 1 67 ? 16.725 30.494 19.514 1.00 19.93 79 ASP A CA 1
ATOM 893 C C . ASP A 1 67 ? 18.118 29.860 19.563 1.00 19.70 79 ASP A C 1
ATOM 894 O O . ASP A 1 67 ? 18.593 29.264 18.602 1.00 20.95 79 ASP A O 1
ATOM 903 N N . SER A 1 68 ? 18.812 30.054 20.689 1.00 19.35 80 SER A N 1
ATOM 904 C CA . SER A 1 68 ? 20.254 29.886 20.703 1.00 19.84 80 SER A CA 1
ATOM 905 C C . SER A 1 68 ? 20.630 28.408 20.729 1.00 20.59 80 SER A C 1
ATOM 906 O O . SER A 1 68 ? 20.244 27.692 21.669 1.00 21.22 80 SER A O 1
ATOM 914 N N . PRO A 1 69 ? 21.512 27.959 19.848 1.00 20.29 81 PRO A N 1
ATOM 915 C CA . PRO A 1 69 ? 22.180 26.677 20.080 1.00 20.67 81 PRO A CA 1
ATOM 916 C C . PRO A 1 69 ? 23.030 26.756 21.341 1.00 20.00 81 PRO A C 1
ATOM 917 O O . PRO A 1 69 ? 23.565 27.813 21.679 1.00 21.53 81 PRO A O 1
ATOM 928 N N . TYR A 1 70 ? 23.215 25.615 21.998 1.00 22.15 82 TYR A N 1
ATOM 929 C CA . TYR A 1 70 ? 24.092 25.597 23.151 1.00 22.67 82 TYR A CA 1
ATOM 930 C C . TYR A 1 70 ? 25.467 26.163 22.800 1.00 22.17 82 TYR A C 1
ATOM 931 O O . TYR A 1 70 ? 26.044 26.898 23.608 1.00 23.83 82 TYR A O 1
ATOM 949 N N . GLN A 1 71 ? 25.977 25.910 21.572 1.00 23.29 83 GLN A N 1
ATOM 950 C CA . GLN A 1 71 ? 27.285 26.448 21.205 1.00 24.67 83 GLN A CA 1
ATOM 951 C C . GLN A 1 71 ? 27.334 27.963 21.230 1.00 23.18 83 GLN A C 1
ATOM 952 O O . GLN A 1 71 ? 28.395 28.551 21.500 1.00 23.19 83 GLN A O 1
ATOM 966 N N . LEU A 1 72 ? 26.251 28.619 20.877 1.00 22.48 84 LEU A N 1
ATOM 967 C CA . LEU A 1 72 ? 26.234 30.090 20.937 1.00 21.27 84 LEU A CA 1
ATOM 968 C C . LEU A 1 72 ? 26.360 30.572 22.370 1.00 20.39 84 LEU A C 1
ATOM 969 O O . LEU A 1 72 ? 27.157 31.473 22.661 1.00 21.31 84 LEU A O 1
ATOM 985 N N . ILE A 1 73 ? 25.587 29.989 23.277 1.00 20.40 85 ILE A N 1
ATOM 986 C CA . ILE A 1 73 ? 25.645 30.401 24.683 1.00 20.75 85 ILE A CA 1
ATOM 987 C C . ILE A 1 73 ? 27.022 30.099 25.250 1.00 21.14 85 ILE A C 1
ATOM 988 O O . ILE A 1 73 ? 27.618 30.926 25.951 1.00 21.90 85 ILE A O 1
ATOM 1004 N N . LEU A 1 74 ? 27.566 28.924 24.934 1.00 22.44 86 LEU A N 1
ATOM 1005 C CA A LEU A 1 74 ? 28.902 28.614 25.407 0.60 24.03 86 LEU A CA 1
ATOM 1006 C CA B LEU A 1 74 ? 28.905 28.617 25.399 0.40 23.95 86 LEU A CA 1
ATOM 1007 C C . LEU A 1 74 ? 29.914 29.624 24.863 1.00 23.77 86 LEU A C 1
ATOM 1008 O O . LEU A 1 74 ? 30.808 30.061 25.580 1.00 24.86 86 LEU A O 1
ATOM 1037 N N . SER A 1 75 ? 29.760 30.040 23.614 1.00 23.03 87 SER A N 1
ATOM 1038 C CA . SER A 1 75 ? 30.726 30.991 23.060 1.00 22.21 87 SER A CA 1
ATOM 1039 C C . SER A 1 75 ? 30.658 32.326 23.774 1.00 21.86 87 SER A C 1
ATOM 1040 O O . SER A 1 75 ? 31.693 32.979 23.949 1.00 23.67 87 SER A O 1
ATOM 1048 N N . ALA A 1 76 ? 29.453 32.739 24.190 1.00 20.68 88 ALA A N 1
ATOM 1049 C CA . ALA A 1 76 ? 29.323 33.995 24.909 1.00 19.74 88 ALA A CA 1
ATOM 1050 C C . ALA A 1 76 ? 30.021 33.923 26.270 1.00 20.30 88 ALA A C 1
ATOM 1051 O O . ALA A 1 76 ? 30.785 34.823 26.640 1.00 20.53 88 ALA A O 1
ATOM 1058 N N . PHE A 1 77 ? 29.794 32.847 27.026 1.00 20.68 89 PHE A N 1
ATOM 1059 C CA . PHE A 1 77 ? 30.408 32.737 28.351 1.00 20.69 89 PHE A CA 1
ATOM 1060 C C . PHE A 1 77 ? 31.903 32.483 28.240 1.00 21.20 89 PHE A C 1
ATOM 1061 O O . PHE A 1 77 ? 32.675 32.997 29.066 1.00 23.28 89 PHE A O 1
ATOM 1078 N N . ASP A 1 78 ? 32.332 31.713 27.227 1.00 22.90 90 ASP A N 1
ATOM 1079 C CA . ASP A 1 78 ? 33.761 31.538 26.996 1.00 24.40 90 ASP A CA 1
ATOM 1080 C C . ASP A 1 78 ? 34.437 32.865 26.670 1.00 23.53 90 ASP A C 1
ATOM 1081 O O . ASP A 1 78 ? 35.547 33.133 27.138 1.00 24.87 90 ASP A O 1
ATOM 1090 N N . PHE A 1 79 ? 33.787 33.704 25.880 1.00 22.75 91 PHE A N 1
ATOM 1091 C CA . PHE A 1 79 ? 34.316 35.031 25.649 1.00 22.29 91 PHE A CA 1
ATOM 1092 C C . PHE A 1 79 ? 34.502 35.804 26.947 1.00 22.37 91 PHE A C 1
ATOM 1093 O O . PHE A 1 79 ? 35.557 36.402 27.179 1.00 22.58 91 PHE A O 1
ATOM 1110 N N . ILE A 1 80 ? 33.471 35.821 27.804 1.00 21.24 92 ILE A N 1
ATOM 1111 C CA . ILE A 1 80 ? 33.587 36.523 29.069 1.00 20.88 92 ILE A CA 1
ATOM 1112 C C . ILE A 1 80 ? 34.769 35.978 29.873 1.00 22.95 92 ILE A C 1
ATOM 1113 O O . ILE A 1 80 ? 35.600 36.730 30.407 1.00 24.55 92 ILE A O 1
ATOM 1129 N N . LYS A 1 81 ? 34.837 34.656 29.984 1.00 24.11 93 LYS A N 1
ATOM 1130 C CA . LYS A 1 81 ? 35.866 34.014 30.767 1.00 27.63 93 LYS A CA 1
ATOM 1131 C C . LYS A 1 81 ? 37.267 34.356 30.268 1.00 26.54 93 LYS A C 1
ATOM 1132 O O . LYS A 1 81 ? 38.189 34.523 31.067 1.00 29.72 93 LYS A O 1
ATOM 1151 N N . ASN A 1 82 ? 37.438 34.454 28.942 1.00 27.01 94 ASN A N 1
ATOM 1152 C CA . ASN A 1 82 ? 38.745 34.663 28.344 1.00 29.34 94 ASN A CA 1
ATOM 1153 C C . ASN A 1 82 ? 39.013 36.106 27.976 1.00 30.60 94 ASN A C 1
ATOM 1154 O O . ASN A 1 82 ? 40.069 36.388 27.401 1.00 33.42 94 ASN A O 1
ATOM 1165 N N . SER A 1 83 ? 38.141 37.033 28.403 1.00 29.74 95 SER A N 1
ATOM 1166 C CA . SER A 1 83 ? 38.196 38.400 27.930 1.00 29.72 95 SER A CA 1
ATOM 1167 C C . SER A 1 83 ? 39.320 39.197 28.527 1.00 31.78 95 SER A C 1
ATOM 1168 O O . SER A 1 83 ? 39.652 40.252 27.987 1.00 34.29 95 SER A O 1
ATOM 1176 N N . GLY A 1 84 ? 39.876 38.752 29.632 1.00 31.89 96 GLY A N 1
ATOM 1177 C CA . GLY A 1 84 ? 40.859 39.542 30.343 1.00 32.82 96 GLY A CA 1
ATOM 1178 C C . GLY A 1 84 ? 40.260 40.689 31.148 1.00 33.51 96 GLY A C 1
ATOM 1179 O O . GLY A 1 84 ? 41.008 41.485 31.744 1.00 36.37 96 GLY A O 1
ATOM 1183 N N . GLN A 1 85 ? 38.941 40.807 31.193 1.00 30.62 97 GLN A N 1
ATOM 1184 C CA . GLN A 1 85 ? 38.330 41.839 31.995 1.00 30.53 97 GLN A CA 1
ATOM 1185 C C . GLN A 1 85 ? 38.123 41.289 33.395 1.00 32.27 97 GLN A C 1
ATOM 1186 O O . GLN A 1 85 ? 37.572 40.198 33.568 1.00 36.72 97 GLN A O 1
ATOM 1200 N N . GLU A 1 86 ? 38.477 42.070 34.373 1.00 31.22 98 GLU A N 1
ATOM 1201 C CA . GLU A 1 86 ? 38.147 41.725 35.748 1.00 33.52 98 GLU A CA 1
ATOM 1202 C C . GLU A 1 86 ? 36.712 42.136 35.992 1.00 31.01 98 GLU A C 1
ATOM 1203 O O . GLU A 1 86 ? 36.219 43.104 35.415 1.00 34.23 98 GLU A O 1
ATOM 1215 N N . ALA A 1 87 ? 36.011 41.337 36.763 1.00 26.31 99 ALA A N 1
ATOM 1216 C CA . ALA A 1 87 ? 34.638 41.641 37.152 1.00 24.50 99 ALA A CA 1
ATOM 1217 C C . ALA A 1 87 ? 34.368 41.102 38.534 1.00 23.33 99 ALA A C 1
ATOM 1218 O O . ALA A 1 87 ? 34.821 40.004 38.905 1.00 26.46 99 ALA A O 1
ATOM 1225 N N . SER A 1 88 ? 33.684 41.912 39.336 1.00 22.44 100 SER A N 1
ATOM 1226 C CA . SER A 1 88 ? 33.418 41.443 40.675 1.00 22.73 100 SER A CA 1
ATOM 1227 C C . SER A 1 88 ? 32.069 40.752 40.854 1.00 20.84 100 SER A C 1
ATOM 1228 O O . SER A 1 88 ? 31.889 40.071 41.864 1.00 23.03 100 SER A O 1
ATOM 1236 N N . PHE A 1 89 ? 31.191 40.830 39.876 1.00 19.38 101 PHE A N 1
ATOM 1237 C CA . PHE A 1 89 ? 29.937 40.087 39.897 1.00 18.82 101 PHE A CA 1
ATOM 1238 C C . PHE A 1 89 ? 29.352 40.110 38.493 1.00 17.32 101 PHE A C 1
ATOM 1239 O O . PHE A 1 89 ? 29.896 40.726 37.560 1.00 18.17 101 PHE A O 1
ATOM 1256 N N . MET A 1 90 ? 28.278 39.401 38.326 1.00 17.47 102 MET A N 1
ATOM 1257 C CA . MET A 1 90 ? 27.516 39.397 37.070 1.00 17.99 102 MET A CA 1
ATOM 1258 C C . MET A 1 90 ? 26.044 39.454 37.433 1.00 17.58 102 MET A C 1
ATOM 1259 O O . MET A 1 90 ? 25.607 38.877 38.443 1.00 18.44 102 MET A O 1
ATOM 1273 N N . ILE A 1 91 ? 25.281 40.158 36.601 1.00 16.31 103 ILE A N 1
ATOM 1274 C CA . ILE A 1 91 ? 23.829 40.152 36.660 1.00 15.82 103 ILE A CA 1
ATOM 1275 C C . ILE A 1 91 ? 23.273 39.414 35.456 1.00 15.64 103 ILE A C 1
ATOM 1276 O O . ILE A 1 91 ? 23.831 39.459 34.357 1.00 17.17 103 ILE A O 1
ATOM 1292 N N . TRP A 1 92 ? 22.219 38.660 35.693 1.00 16.68 104 TRP A N 1
ATOM 1293 C CA . TRP A 1 92 ? 21.709 37.720 34.660 1.00 16.37 104 TRP A CA 1
ATOM 1294 C C . TRP A 1 92 ? 20.177 37.806 34.704 1.00 17.15 104 TRP A C 1
ATOM 1295 O O . TRP A 1 92 ? 19.520 37.287 35.612 1.00 18.31 104 TRP A O 1
ATOM 1316 N N . THR A 1 93 ? 19.600 38.522 33.745 1.00 16.14 105 THR A N 1
ATOM 1317 C CA . THR A 1 93 ? 18.202 38.934 33.846 1.00 17.10 105 THR A CA 1
ATOM 1318 C C . THR A 1 93 ? 17.198 38.076 33.093 1.00 18.81 105 THR A C 1
ATOM 1319 O O . THR A 1 93 ? 16.218 38.622 32.600 1.00 19.70 105 THR A O 1
ATOM 1330 N N . GLY A 1 94 ? 17.387 36.774 33.041 1.00 19.62 106 GLY A N 1
ATOM 1331 C CA . GLY A 1 94 ? 16.270 35.865 32.776 1.00 20.60 106 GLY A CA 1
ATOM 1332 C C . GLY A 1 94 ? 16.139 35.398 31.348 1.00 21.04 106 GLY A C 1
ATOM 1333 O O . GLY A 1 94 ? 16.846 35.835 30.449 1.00 21.00 106 GLY A O 1
ATOM 1337 N N . ASP A 1 95 ? 15.110 34.551 31.168 1.00 18.93 107 ASP A N 1
ATOM 1338 C CA . ASP A 1 95 ? 14.595 34.020 29.897 1.00 17.72 107 ASP A CA 1
ATOM 1339 C C . ASP A 1 95 ? 15.454 32.950 29.279 1.00 17.51 107 ASP A C 1
ATOM 1340 O O . ASP A 1 95 ? 16.112 33.162 28.260 1.00 19.40 107 ASP A O 1
ATOM 1349 N N . SER A 1 96 ? 15.486 31.813 29.937 1.00 18.98 108 SER A N 1
ATOM 1350 C CA . SER A 1 96 ? 16.325 30.683 29.545 1.00 19.84 108 SER A CA 1
ATOM 1351 C C . SER A 1 96 ? 15.693 29.669 28.597 1.00 20.69 108 SER A C 1
ATOM 1352 O O . SER A 1 96 ? 16.379 29.217 27.691 1.00 21.19 108 SER A O 1
ATOM 1360 N N . PRO A 1 97 ? 14.440 29.269 28.739 1.00 21.09 109 PRO A N 1
ATOM 1361 C CA . PRO A 1 97 ? 13.861 28.314 27.768 1.00 21.63 109 PRO A CA 1
ATOM 1362 C C . PRO A 1 97 ? 13.557 28.976 26.429 1.00 20.66 109 PRO A C 1
ATOM 1363 O O . PRO A 1 97 ? 13.485 30.212 26.313 1.00 19.93 109 PRO A O 1
ATOM 1374 N N . PRO A 1 98 ? 13.372 28.174 25.395 1.00 20.69 110 PRO A N 1
ATOM 1375 C CA . PRO A 1 98 ? 13.155 28.707 24.052 1.00 20.36 110 PRO A CA 1
ATOM 1376 C C . PRO A 1 98 ? 11.701 29.077 23.782 1.00 20.12 110 PRO A C 1
ATOM 1377 O O . PRO A 1 98 ? 10.778 28.739 24.533 1.00 22.46 110 PRO A O 1
ATOM 1388 N N . HIS A 1 99 ? 11.511 29.796 22.667 1.00 19.16 111 HIS A N 1
ATOM 1389 C CA . HIS A 1 99 ? 10.191 30.195 22.184 1.00 19.72 111 HIS A CA 1
ATOM 1390 C C . HIS A 1 99 ? 9.573 29.041 21.412 1.00 22.55 111 HIS A C 1
ATOM 1391 O O . HIS A 1 99 ? 9.717 28.937 20.193 1.00 23.71 111 HIS A O 1
ATOM 1406 N N . VAL A 1 100 ? 8.837 28.198 22.129 1.00 23.32 112 VAL A N 1
ATOM 1407 C CA . VAL A 1 100 ? 8.065 27.109 21.526 1.00 23.45 112 VAL A CA 1
ATOM 1408 C C . VAL A 1 100 ? 6.678 27.138 22.130 1.00 23.91 112 VAL A C 1
ATOM 1409 O O . VAL A 1 100 ? 6.492 27.640 23.243 1.00 24.59 112 VAL A O 1
ATOM 1422 N N . PRO A 1 101 ? 5.717 26.500 21.476 1.00 24.69 113 PRO A N 1
ATOM 1423 C CA . PRO A 1 101 ? 4.375 26.434 22.047 1.00 26.03 113 PRO A CA 1
ATOM 1424 C C . PRO A 1 101 ? 4.348 25.780 23.411 1.00 25.16 113 PRO A C 1
ATOM 1425 O O . PRO A 1 101 ? 5.153 24.912 23.734 1.00 25.87 113 PRO A O 1
ATOM 1436 N N . VAL A 1 102 ? 3.399 26.225 24.225 1.00 25.22 114 VAL A N 1
ATOM 1437 C CA . VAL A 1 102 ? 3.237 25.787 25.613 1.00 27.08 114 VAL A CA 1
ATOM 1438 C C . VAL A 1 102 ? 3.207 24.259 25.710 1.00 28.09 114 VAL A C 1
ATOM 1439 O O . VAL A 1 102 ? 3.937 23.703 26.543 1.00 28.04 114 VAL A O 1
ATOM 1452 N N . PRO A 1 103 ? 2.494 23.524 24.848 1.00 29.09 115 PRO A N 1
ATOM 1453 C CA . PRO A 1 103 ? 2.502 22.054 24.961 1.00 30.17 115 PRO A CA 1
ATOM 1454 C C . PRO A 1 103 ? 3.847 21.391 24.708 1.00 30.56 115 PRO A C 1
ATOM 1455 O O . PRO A 1 103 ? 3.988 20.195 25.009 1.00 32.50 115 PRO A O 1
ATOM 1466 N N . GLU A 1 104 ? 4.810 22.077 24.103 1.00 29.37 116 GLU A N 1
ATOM 1467 C CA . GLU A 1 104 ? 6.131 21.498 23.889 1.00 30.19 116 GLU A CA 1
ATOM 1468 C C . GLU A 1 104 ? 7.057 21.696 25.081 1.00 28.28 116 GLU A C 1
ATOM 1469 O O . GLU A 1 104 ? 8.212 21.229 25.052 1.00 30.33 116 GLU A O 1
ATOM 1481 N N . LEU A 1 105 ? 6.587 22.344 26.139 1.00 26.96 117 LEU A N 1
ATOM 1482 C CA . LEU A 1 105 ? 7.327 22.503 27.367 1.00 26.40 117 LEU A CA 1
ATOM 1483 C C . LEU A 1 105 ? 6.538 21.869 28.513 1.00 26.95 117 LEU A C 1
ATOM 1484 O O . LEU A 1 105 ? 5.450 21.294 28.330 1.00 27.94 117 LEU A O 1
ATOM 1500 N N . SER A 1 106 ? 7.118 21.979 29.710 1.00 25.91 118 SER A N 1
ATOM 1501 C CA . SER A 1 106 ? 6.506 21.536 30.959 1.00 26.05 118 SER A CA 1
ATOM 1502 C C . SER A 1 106 ? 7.276 22.218 32.076 1.00 26.67 118 SER A C 1
ATOM 1503 O O . SER A 1 106 ? 8.326 22.807 31.848 1.00 26.97 118 SER A O 1
ATOM 1511 N N . THR A 1 107 ? 6.745 22.138 33.294 1.00 25.85 119 THR A N 1
ATOM 1512 C CA . THR A 1 107 ? 7.483 22.678 34.438 1.00 27.33 119 THR A CA 1
ATOM 1513 C C . THR A 1 107 ? 8.837 22.013 34.542 1.00 27.48 119 THR A C 1
ATOM 1514 O O . THR A 1 107 ? 9.858 22.681 34.723 1.00 27.50 119 THR A O 1
ATOM 1525 N N . GLY A 1 108 ? 8.864 20.690 34.434 1.00 27.88 120 GLY A N 1
ATOM 1526 C CA . GLY A 1 108 ? 10.118 20.001 34.548 1.00 27.77 120 GLY A CA 1
ATOM 1527 C C . GLY A 1 108 ? 11.115 20.386 33.482 1.00 27.75 120 GLY A C 1
ATOM 1528 O O . GLY A 1 108 ? 12.318 20.499 33.756 1.00 28.92 120 GLY A O 1
ATOM 1532 N N . THR A 1 109 ? 10.634 20.634 32.268 1.00 28.37 121 THR A N 1
ATOM 1533 C CA . THR A 1 109 ? 11.529 21.035 31.188 1.00 28.00 121 THR A CA 1
ATOM 1534 C C . THR A 1 109 ? 12.064 22.440 31.404 1.00 26.50 121 THR A C 1
ATOM 1535 O O . THR A 1 109 ? 13.235 22.714 31.118 1.00 27.05 121 THR A O 1
ATOM 1546 N N . VAL A 1 110 ? 11.207 23.359 31.840 1.00 24.96 122 VAL A N 1
ATOM 1547 C CA . VAL A 1 110 ? 11.675 24.709 32.169 1.00 24.82 122 VAL A CA 1
ATOM 1548 C C . VAL A 1 110 ? 12.777 24.644 33.222 1.00 23.94 122 VAL A C 1
ATOM 1549 O O . VAL A 1 110 ? 13.821 25.332 33.125 1.00 24.08 122 VAL A O 1
ATOM 1562 N N . ILE A 1 111 ? 12.559 23.823 34.267 1.00 23.91 123 ILE A N 1
ATOM 1563 C CA . ILE A 1 111 ? 13.534 23.746 35.355 1.00 25.02 123 ILE A CA 1
ATOM 1564 C C . ILE A 1 111 ? 14.832 23.140 34.836 1.00 25.63 123 ILE A C 1
ATOM 1565 O O . ILE A 1 111 ? 15.934 23.593 35.174 1.00 26.12 123 ILE A O 1
ATOM 1581 N N . LYS A 1 112 ? 14.722 22.158 33.937 1.00 26.14 124 LYS A N 1
ATOM 1582 C CA . LYS A 1 112 ? 15.918 21.547 33.383 1.00 26.26 124 LYS A CA 1
ATOM 1583 C C . LYS A 1 112 ? 16.746 22.566 32.610 1.00 25.06 124 LYS A C 1
ATOM 1584 O O . LYS A 1 112 ? 17.978 22.553 32.672 1.00 25.32 124 LYS A O 1
ATOM 1603 N N . VAL A 1 113 ? 16.099 23.402 31.815 1.00 24.87 125 VAL A N 1
ATOM 1604 C CA . VAL A 1 113 ? 16.829 24.406 31.043 1.00 23.26 125 VAL A CA 1
ATOM 1605 C C . VAL A 1 113 ? 17.476 25.446 31.961 1.00 22.57 125 VAL A C 1
ATOM 1606 O O . VAL A 1 113 ? 18.653 25.813 31.782 1.00 23.81 125 VAL A O 1
ATOM 1619 N N . ILE A 1 114 ? 16.717 25.964 32.946 1.00 22.02 126 ILE A N 1
ATOM 1620 C CA . ILE A 1 114 ? 17.290 26.918 33.899 1.00 22.73 126 ILE A CA 1
ATOM 1621 C C . ILE A 1 114 ? 18.461 26.281 34.659 1.00 23.83 126 ILE A C 1
ATOM 1622 O O . ILE A 1 114 ? 19.480 26.935 34.922 1.00 23.64 126 ILE A O 1
ATOM 1638 N N . THR A 1 115 ? 18.321 25.004 35.045 1.00 24.59 127 THR A N 1
ATOM 1639 C CA . THR A 1 115 ? 19.418 24.289 35.698 1.00 25.11 127 THR A CA 1
ATOM 1640 C C . THR A 1 115 ? 20.641 24.227 34.786 1.00 25.22 127 THR A C 1
ATOM 1641 O O . THR A 1 115 ? 21.776 24.466 35.215 1.00 26.29 127 THR A O 1
ATOM 1652 N N . ASN A 1 116 ? 20.426 23.879 33.511 1.00 25.02 128 ASN A N 1
ATOM 1653 C CA . ASN A 1 116 ? 21.553 23.822 32.581 1.00 25.85 128 ASN A CA 1
ATOM 1654 C C . ASN A 1 116 ? 22.277 25.167 32.502 1.00 25.16 128 ASN A C 1
ATOM 1655 O O . ASN A 1 116 ? 23.519 25.237 32.604 1.00 25.99 128 ASN A O 1
ATOM 1665 N N . MET A 1 117 ? 21.533 26.253 32.303 1.00 23.38 129 MET A N 1
ATOM 1666 C CA . MET A 1 117 ? 22.195 27.540 32.232 1.00 22.00 129 MET A CA 1
ATOM 1667 C C . MET A 1 117 ? 22.896 27.878 33.540 1.00 22.42 129 MET A C 1
ATOM 1668 O O . MET A 1 117 ? 24.012 28.399 33.522 1.00 23.02 129 MET A O 1
ATOM 1682 N N . THR A 1 118 ? 22.235 27.655 34.682 1.00 21.98 130 THR A N 1
ATOM 1683 C CA . THR A 1 118 ? 22.849 27.980 35.961 1.00 22.28 130 THR A CA 1
ATOM 1684 C C . THR A 1 118 ? 2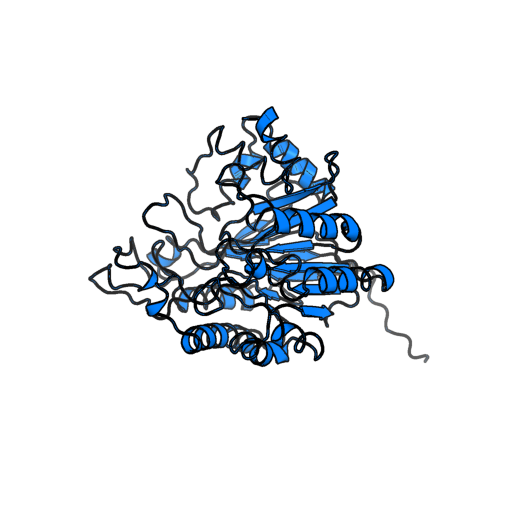4.138 27.186 36.134 1.00 23.83 130 THR A C 1
ATOM 1685 O O . THR A 1 118 ? 25.164 27.731 36.565 1.00 24.42 130 THR A O 1
ATOM 1696 N N . MET A 1 119 ? 24.095 25.878 35.862 1.00 24.76 131 MET A N 1
ATOM 1697 C CA A MET A 1 119 ? 25.287 25.060 36.052 0.45 26.67 131 MET A CA 1
ATOM 1698 C CA B MET A 1 119 ? 25.289 25.065 36.056 0.55 27.04 131 MET A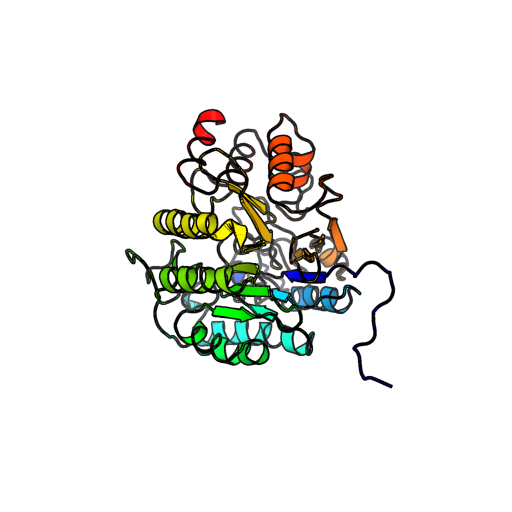 CA 1
ATOM 1699 C C . MET A 1 119 ? 26.390 25.439 35.065 1.00 25.48 131 MET A C 1
ATOM 1700 O O . MET A 1 119 ? 27.571 25.365 35.414 1.00 27.22 131 MET A O 1
ATOM 1725 N N . THR A 1 120 ? 26.031 25.827 33.833 1.00 25.86 132 THR A N 1
ATOM 1726 C CA . THR A 1 120 ? 27.028 26.322 32.883 1.00 25.06 132 THR A CA 1
ATOM 1727 C C . THR A 1 120 ? 27.797 27.502 33.469 1.00 24.11 132 THR A C 1
ATOM 1728 O O . THR A 1 120 ? 29.033 27.541 33.425 1.00 26.46 132 THR A O 1
ATOM 1739 N N . VAL A 1 121 ? 27.074 28.466 34.037 1.00 22.49 133 VAL A N 1
ATOM 1740 C CA . VAL A 1 121 ? 27.680 29.628 34.627 1.00 22.68 133 VAL A CA 1
ATOM 1741 C C . VAL A 1 121 ? 28.539 29.228 35.811 1.00 24.15 133 VAL A C 1
ATOM 1742 O O . VAL A 1 121 ? 29.694 29.660 35.924 1.00 25.50 133 VAL A O 1
ATOM 1755 N N . GLN A 1 122 ? 28.005 28.383 36.706 1.00 25.22 134 GLN A N 1
ATOM 1756 C CA . GLN A 1 122 ? 28.758 27.993 37.892 1.00 26.72 134 GLN A CA 1
ATOM 1757 C C . GLN A 1 122 ? 30.019 27.230 37.502 1.00 27.29 134 GLN A C 1
ATOM 1758 O O . GLN A 1 122 ? 31.055 27.298 38.193 1.00 28.88 134 GLN A O 1
ATOM 1772 N N . ASN A 1 123 ? 29.924 26.407 36.471 1.00 28.06 135 ASN A N 1
ATOM 1773 C CA . ASN A 1 123 ? 31.106 25.650 36.038 1.00 29.27 135 ASN A CA 1
ATOM 1774 C C . ASN A 1 123 ? 32.209 26.548 35.478 1.00 29.29 135 ASN A C 1
ATOM 1775 O O . ASN A 1 123 ? 33.406 26.299 35.706 1.00 31.47 135 ASN A O 1
ATOM 1786 N N . LEU A 1 124 ? 31.825 27.549 34.705 1.00 27.70 136 LEU A N 1
ATOM 1787 C CA . LEU A 1 124 ? 32.800 28.414 34.047 1.00 27.96 136 LEU A CA 1
ATOM 1788 C C . LEU A 1 124 ? 33.311 29.509 34.960 1.00 27.13 136 LEU A C 1
ATOM 1789 O O . LEU A 1 124 ? 34.433 29.985 34.760 1.00 29.14 136 LEU A O 1
ATOM 1805 N N . PHE A 1 125 ? 32.526 29.913 35.951 1.00 26.15 137 PHE A N 1
ATOM 1806 C CA . PHE A 1 125 ? 32.824 31.063 36.811 1.00 25.53 137 PHE A CA 1
ATOM 1807 C C . PHE A 1 125 ? 32.672 30.647 38.264 1.00 25.45 137 PHE A C 1
ATOM 1808 O O . PHE A 1 125 ? 31.824 31.171 38.987 1.00 25.74 137 PHE A O 1
ATOM 1825 N N . PRO A 1 126 ? 33.489 29.723 38.735 1.00 26.45 138 PRO A N 1
ATOM 1826 C CA . PRO A 1 126 ? 33.252 29.205 40.092 1.00 27.40 138 PRO A CA 1
ATOM 1827 C C . PRO A 1 126 ? 33.434 30.212 41.176 1.00 28.64 138 PRO A C 1
ATOM 1828 O O . PRO A 1 126 ? 32.977 29.962 42.303 1.00 30.45 138 PRO A O 1
ATOM 1839 N N . ASN A 1 127 ? 34.141 31.308 40.924 1.00 28.22 139 ASN A N 1
ATOM 1840 C CA . ASN A 1 127 ? 34.437 32.274 41.962 1.00 29.31 139 ASN A CA 1
ATOM 1841 C C . ASN A 1 127 ? 33.627 33.549 41.852 1.00 28.17 139 ASN A C 1
ATOM 1842 O O . ASN A 1 127 ? 33.885 34.506 42.591 1.00 29.71 139 ASN A O 1
ATOM 1853 N N . LEU A 1 128 ? 32.611 33.567 40.977 1.00 24.98 140 LEU A N 1
ATOM 1854 C CA . LEU A 1 128 ? 31.885 34.799 40.636 1.00 24.86 140 LEU A CA 1
ATOM 1855 C C . LEU A 1 128 ? 30.492 34.770 41.267 1.00 24.79 140 LEU A C 1
ATOM 1856 O O . LEU A 1 128 ? 29.706 33.843 41.043 1.00 26.34 140 LEU A O 1
ATOM 1872 N N . GLN A 1 129 ? 30.161 35.807 42.016 1.00 22.22 141 GLN A N 1
ATOM 1873 C CA . GLN A 1 129 ? 28.798 35.955 42.502 1.00 20.85 141 GLN A CA 1
ATOM 1874 C C . GLN A 1 129 ? 27.922 36.465 41.356 1.00 20.28 141 GLN A C 1
ATOM 1875 O O . GLN A 1 129 ? 28.237 37.462 40.684 1.00 21.37 141 GLN A O 1
ATOM 1889 N N . VAL A 1 130 ? 26.805 35.773 41.130 1.00 18.91 142 VAL A N 1
ATOM 1890 C CA . VAL A 1 130 ? 25.901 36.080 40.042 1.00 17.95 142 VAL A CA 1
ATOM 1891 C C . VAL A 1 130 ? 24.551 36.378 40.674 1.00 18.20 142 VAL A C 1
ATOM 1892 O O . VAL A 1 130 ? 24.102 35.649 41.581 1.00 19.69 142 VAL A O 1
ATOM 1905 N N . PHE A 1 131 ? 23.895 37.420 40.139 1.00 17.61 143 PHE A N 1
ATOM 1906 C CA . PHE A 1 131 ? 22.580 37.849 40.593 1.00 17.28 143 PHE A CA 1
ATOM 1907 C C . PHE A 1 131 ? 21.556 37.616 39.515 1.00 16.79 143 PHE A C 1
ATOM 1908 O O . PHE A 1 131 ? 21.469 38.405 38.566 1.00 17.49 143 PHE A O 1
ATOM 1925 N N . PRO A 1 132 ? 20.781 36.533 39.586 1.00 17.07 144 PRO A N 1
ATOM 1926 C CA . PRO A 1 132 ? 19.805 36.277 38.535 1.00 17.69 144 PRO A CA 1
ATOM 1927 C C . PRO A 1 132 ? 18.488 36.981 38.833 1.00 17.58 144 PRO A C 1
ATOM 1928 O O . PRO A 1 132 ? 18.160 37.283 39.978 1.00 18.48 144 PRO A O 1
ATOM 1939 N N . ALA A 1 133 ? 17.728 37.153 37.767 1.00 17.69 145 ALA A N 1
ATOM 1940 C CA . ALA A 1 133 ? 16.326 37.507 37.831 1.00 17.52 145 ALA A CA 1
ATOM 1941 C C . ALA A 1 133 ? 15.573 36.533 36.929 1.00 18.25 145 ALA A C 1
ATOM 1942 O O . ALA A 1 133 ? 16.117 36.063 35.915 1.00 19.44 145 ALA A O 1
ATOM 1949 N N . LEU A 1 134 ? 14.333 36.281 37.280 1.00 17.99 146 LEU A N 1
ATOM 1950 C CA . LEU A 1 134 ? 13.473 35.445 36.450 1.00 16.67 146 LEU A CA 1
ATOM 1951 C C . LEU A 1 134 ? 12.926 36.216 35.292 1.00 17.15 146 LEU A C 1
ATOM 1952 O O . LEU A 1 134 ? 12.546 37.374 35.412 1.00 17.00 146 LEU A O 1
ATOM 1968 N N . GLY A 1 135 ? 12.803 35.526 34.174 1.00 17.28 147 GLY A N 1
ATOM 1969 C CA . GLY A 1 135 ? 12.114 36.057 33.011 1.00 16.90 147 GLY A CA 1
ATOM 1970 C C . GLY A 1 135 ? 10.753 35.420 32.801 1.00 17.34 147 GLY A C 1
ATOM 1971 O O . GLY A 1 135 ? 10.372 34.457 33.455 1.00 17.65 147 GLY A O 1
ATOM 1975 N N . ASN A 1 136 ? 10.018 35.971 31.819 1.00 17.11 148 ASN A N 1
ATOM 1976 C CA . ASN A 1 136 ? 8.659 35.484 31.622 1.00 16.81 148 ASN A CA 1
ATOM 1977 C C . ASN A 1 136 ? 8.588 34.105 31.012 1.00 17.63 148 ASN A C 1
ATOM 1978 O O . ASN A 1 136 ? 7.602 33.410 31.225 1.00 19.31 148 ASN A O 1
ATOM 1989 N N . HIS A 1 137 ? 9.644 33.655 30.368 1.00 16.89 149 HIS A N 1
ATOM 1990 C CA . HIS A 1 137 ? 9.723 32.312 29.867 1.00 17.56 149 HIS A CA 1
ATOM 1991 C C . HIS A 1 137 ? 10.253 31.351 30.893 1.00 18.47 149 HIS A C 1
ATOM 1992 O O . HIS A 1 137 ? 10.265 30.135 30.608 1.00 20.77 149 HIS A O 1
ATOM 2007 N N . ASP A 1 138 ? 10.639 31.851 32.059 1.00 19.14 150 ASP A N 1
ATOM 2008 C CA . ASP A 1 138 ? 11.169 31.014 33.148 1.00 19.06 150 ASP A CA 1
ATOM 2009 C C . ASP A 1 138 ? 10.085 30.429 34.026 1.00 20.42 150 ASP A C 1
ATOM 2010 O O . ASP A 1 138 ? 10.172 30.458 35.248 1.00 21.64 150 ASP A O 1
ATOM 2019 N N . TYR A 1 139 ? 9.026 29.938 33.385 1.00 20.13 151 TYR A N 1
ATOM 2020 C CA . TYR A 1 139 ? 7.877 29.401 34.092 1.00 20.43 151 TYR A CA 1
ATOM 2021 C C . TYR A 1 139 ? 7.074 28.604 33.075 1.00 21.99 151 TYR A C 1
ATOM 2022 O O . TYR A 1 139 ? 7.102 28.925 31.883 1.00 22.47 151 TYR A O 1
ATOM 2040 N N . TRP A 1 140 ? 6.294 27.639 33.578 1.00 22.49 152 TRP A N 1
ATOM 2041 C CA . TRP A 1 140 ? 5.387 26.896 32.713 1.00 22.51 152 TRP A CA 1
ATOM 2042 C C . TRP A 1 140 ? 3.960 26.930 33.243 1.00 23.50 152 TRP A C 1
ATOM 2043 O O . TRP A 1 140 ? 3.729 26.608 34.414 1.00 24.19 152 TRP A O 1
ATOM 2064 N N . PRO A 1 141 ? 3.002 27.352 32.406 1.00 23.79 153 PRO A N 1
ATOM 2065 C CA . PRO A 1 141 ? 3.176 27.916 31.064 1.00 22.83 153 PRO A CA 1
ATOM 2066 C C . PRO A 1 141 ? 3.880 29.277 31.108 1.00 21.44 153 PRO A C 1
ATOM 2067 O O . PRO A 1 141 ? 3.820 29.993 32.123 1.00 21.50 153 PRO A O 1
ATOM 2078 N N . GLN A 1 142 ? 4.447 29.686 29.980 1.00 20.96 154 GLN A N 1
ATOM 2079 C CA . GLN A 1 142 ? 5.132 30.959 29.931 1.00 20.57 154 GLN A CA 1
ATOM 2080 C C . GLN A 1 142 ? 4.227 32.081 30.353 1.00 18.89 154 GLN A C 1
ATOM 2081 O O . GLN A 1 142 ? 3.008 32.086 30.103 1.00 19.97 154 GLN A O 1
ATOM 2095 N N . ASP A 1 143 ? 4.843 33.053 31.019 1.00 18.67 155 ASP A N 1
ATOM 2096 C CA . ASP A 1 143 ? 4.251 34.312 31.442 1.00 18.76 155 ASP A CA 1
ATOM 2097 C C . ASP A 1 143 ? 3.337 34.178 32.668 1.00 19.35 155 ASP A C 1
ATOM 2098 O O . ASP A 1 143 ? 2.923 35.194 33.196 1.00 19.93 155 ASP A O 1
ATOM 2107 N N . GLN A 1 144 ? 3.018 32.964 33.130 1.00 20.00 156 GLN A N 1
ATOM 2108 C CA . GLN A 1 144 ? 2.031 32.803 34.189 1.00 20.37 156 GLN A CA 1
ATOM 2109 C C . GLN A 1 144 ? 2.669 32.744 35.583 1.00 21.12 156 GLN A C 1
ATOM 2110 O O . GLN A 1 144 ? 2.384 31.851 36.399 1.00 22.71 156 GLN A O 1
ATOM 2124 N N . LEU A 1 145 ? 3.579 33.671 35.837 1.00 19.47 157 LEU A N 1
ATOM 2125 C CA . LEU A 1 145 ? 4.344 33.615 37.082 1.00 20.26 157 LEU A CA 1
ATOM 2126 C C . LEU A 1 145 ? 3.422 33.889 38.255 1.00 21.40 157 LEU A C 1
ATOM 2127 O O . LEU A 1 145 ? 2.666 34.871 38.225 1.00 21.17 157 LEU A O 1
ATOM 2143 N N . PRO A 1 146 ? 3.458 33.075 39.300 1.00 21.02 158 PRO A N 1
ATOM 2144 C CA . PRO A 1 146 ? 2.426 33.141 40.332 1.00 22.41 158 PRO A CA 1
ATOM 2145 C C . PRO A 1 146 ? 2.786 34.098 41.471 1.00 21.68 158 PRO A C 1
ATOM 2146 O O . PRO A 1 146 ? 3.915 34.548 41.605 1.00 22.64 158 PRO A O 1
ATOM 2157 N N . ILE A 1 147 ? 1.801 34.343 42.338 1.00 22.09 159 ILE A N 1
ATOM 2158 C CA . ILE A 1 147 ? 1.929 35.259 43.473 1.00 23.54 159 ILE A CA 1
ATOM 2159 C C . ILE A 1 147 ? 2.184 34.536 44.774 1.00 24.84 159 ILE A C 1
ATOM 2160 O O . ILE A 1 147 ? 2.173 35.181 45.840 1.00 25.49 159 ILE A O 1
ATOM 2176 N N . VAL A 1 148 ? 2.356 33.216 44.728 1.00 25.45 160 VAL A N 1
ATOM 2177 C CA . VAL A 1 148 ? 2.672 32.379 45.876 1.00 26.71 160 VAL A CA 1
ATOM 2178 C C . VAL A 1 148 ? 3.754 31.391 45.461 1.00 25.98 160 VAL A C 1
ATOM 2179 O O . VAL A 1 148 ? 4.159 31.343 44.301 1.00 26.46 160 VAL A O 1
ATOM 2192 N N . THR A 1 149 ? 4.243 30.600 46.414 1.00 25.66 161 THR A N 1
ATOM 2193 C CA . THR A 1 149 ? 5.345 29.717 46.090 1.00 27.79 161 THR A CA 1
ATOM 2194 C C . THR A 1 149 ? 4.922 28.662 45.065 1.00 27.29 161 THR A C 1
ATOM 2195 O O . THR A 1 149 ? 3.752 28.345 44.871 1.00 28.35 161 THR A O 1
ATOM 2206 N N . SER A 1 150 ? 5.910 28.145 44.367 1.00 26.39 162 SER A N 1
ATOM 2207 C CA . SER A 1 150 ? 5.671 27.290 43.226 1.00 25.70 162 SER A CA 1
ATOM 2208 C C . SER A 1 150 ? 6.891 26.412 43.036 1.00 24.85 162 SER A C 1
ATOM 2209 O O . SER A 1 150 ? 7.965 26.682 43.581 1.00 26.37 162 SER A O 1
ATOM 2217 N N . LYS A 1 151 ? 6.738 25.380 42.185 1.00 26.57 163 LYS A N 1
ATOM 2218 C CA . LYS A 1 151 ? 7.863 24.483 41.945 1.00 28.66 163 LYS A CA 1
ATOM 2219 C C . LYS A 1 151 ? 9.037 25.221 41.319 1.00 27.22 163 LYS A C 1
ATOM 2220 O O . LYS A 1 151 ? 10.207 24.976 41.663 1.00 27.53 163 LYS A O 1
ATOM 2239 N N . VAL A 1 152 ? 8.760 26.122 40.380 1.00 25.39 164 VAL A N 1
ATOM 2240 C CA . VAL A 1 152 ? 9.851 26.866 39.746 1.00 23.37 164 VAL A CA 1
ATOM 2241 C C . VAL A 1 152 ? 10.550 27.765 40.748 1.00 22.97 164 VAL A C 1
ATOM 2242 O O . VAL A 1 152 ? 11.790 27.841 40.767 1.00 23.15 164 VAL A O 1
ATOM 2255 N N . TYR A 1 153 ? 9.779 28.499 41.570 1.00 23.00 165 TYR A N 1
ATOM 2256 C CA . TYR A 1 153 ? 10.430 29.391 42.514 1.00 22.13 165 TYR A CA 1
ATOM 2257 C C . TYR A 1 153 ? 11.305 28.596 43.472 1.00 22.65 165 TYR A C 1
ATOM 2258 O O . TYR A 1 153 ? 12.415 29.010 43.806 1.00 23.90 165 TYR A O 1
ATOM 2276 N N . SER A 1 154 ? 10.781 27.482 43.976 1.00 24.48 166 SER A N 1
ATOM 2277 C CA A SER A 1 154 ? 11.583 26.630 44.849 0.56 25.28 166 SER A CA 1
ATOM 2278 C CA B SER A 1 154 ? 11.579 26.630 44.850 0.44 25.29 166 SER A CA 1
ATOM 2279 C C . SER A 1 154 ? 12.822 26.102 44.148 1.00 25.68 166 SER A C 1
ATOM 2280 O O . SER A 1 154 ? 13.907 26.048 44.745 1.00 26.94 166 SER A O 1
ATOM 2293 N N . ALA A 1 155 ? 12.680 25.690 42.889 1.00 24.69 167 ALA A N 1
ATOM 2294 C CA . ALA A 1 155 ? 13.818 25.157 42.151 1.00 24.15 167 ALA A CA 1
ATOM 2295 C C . ALA A 1 155 ? 14.905 26.209 41.954 1.00 24.08 167 ALA A C 1
ATOM 2296 O O . ALA A 1 155 ? 16.105 25.918 42.133 1.00 25.12 167 ALA A O 1
ATOM 2303 N N . VAL A 1 156 ? 14.529 27.431 41.575 1.00 24.11 168 VAL A N 1
ATOM 2304 C CA . VAL A 1 156 ? 15.584 28.399 41.336 1.00 24.56 168 VAL A CA 1
ATOM 2305 C C . VAL A 1 156 ? 16.183 28.867 42.658 1.00 24.97 168 VAL A C 1
ATOM 2306 O O . VAL A 1 156 ? 17.362 29.214 42.706 1.00 25.34 168 VAL A O 1
ATOM 2319 N N . ALA A 1 157 ? 15.399 28.885 43.750 1.00 25.22 169 ALA A N 1
ATOM 2320 C CA . ALA A 1 157 ? 16.016 29.205 45.036 1.00 25.21 169 ALA A CA 1
ATOM 2321 C C . ALA A 1 157 ? 17.093 28.191 45.378 1.00 28.16 169 ALA A C 1
ATOM 2322 O O . ALA A 1 157 ? 18.158 28.546 45.875 1.00 31.89 169 ALA A O 1
ATOM 2329 N N . ASP A 1 158 ? 16.848 26.933 45.068 1.00 27.07 170 ASP A N 1
ATOM 2330 C CA . ASP A 1 158 ? 17.866 25.924 45.329 1.00 29.17 170 ASP A CA 1
ATOM 2331 C C . ASP A 1 158 ? 19.074 26.111 44.410 1.00 27.56 170 ASP A C 1
ATOM 2332 O O . ASP A 1 158 ? 20.232 25.948 44.848 1.00 28.33 170 ASP A O 1
ATOM 2341 N N . LEU A 1 159 ? 18.824 26.388 43.130 1.00 25.98 171 LEU A N 1
ATOM 2342 C CA . LEU A 1 159 ? 19.897 26.532 42.158 1.00 24.49 171 LEU A CA 1
ATOM 2343 C C . LEU A 1 159 ? 20.774 27.727 42.441 1.00 23.77 171 LEU A C 1
ATOM 2344 O O . LEU A 1 159 ? 21.972 27.697 42.132 1.00 24.93 171 LEU A O 1
ATOM 2360 N N . TRP A 1 160 ? 20.197 28.796 42.991 1.00 23.99 172 TRP A N 1
ATOM 2361 C CA . TRP A 1 160 ? 20.906 30.037 43.157 1.00 23.68 172 TRP A CA 1
ATOM 2362 C C . TRP A 1 160 ? 21.444 30.237 44.574 1.00 24.34 172 TRP A C 1
ATOM 2363 O O . TRP A 1 160 ? 22.050 31.278 44.843 1.00 23.64 172 TRP A O 1
ATOM 2384 N N . LYS A 1 161 ? 21.266 29.241 45.466 1.00 25.29 173 LYS A N 1
ATOM 2385 C CA . LYS A 1 161 ? 21.828 29.275 46.810 1.00 27.02 173 LYS A CA 1
ATOM 2386 C C . LYS A 1 161 ? 23.304 29.600 46.845 1.00 26.04 173 LYS A C 1
ATOM 2387 O O . LYS A 1 161 ? 23.740 30.223 47.819 1.00 26.30 173 LYS A O 1
ATOM 2406 N N . PRO A 1 162 ? 24.139 29.162 45.909 1.00 26.30 174 PRO A N 1
ATOM 2407 C CA . PRO A 1 162 ? 25.574 29.494 46.030 1.00 27.86 174 PRO A CA 1
ATOM 2408 C C . PRO A 1 162 ? 25.842 30.973 46.018 1.00 25.63 174 PRO A C 1
ATOM 2409 O O . PRO A 1 162 ? 26.918 31.386 46.501 1.00 27.90 174 PRO A O 1
ATOM 2420 N N . TRP A 1 163 ? 24.914 31.768 45.450 1.00 23.78 175 TRP A N 1
ATOM 2421 C CA . TRP A 1 163 ? 25.132 33.188 45.274 1.00 23.09 175 TRP A CA 1
ATOM 2422 C C . TRP A 1 163 ? 24.365 34.057 46.258 1.00 23.16 175 TRP A C 1
ATOM 2423 O O . TRP A 1 163 ? 24.657 35.246 46.374 1.00 24.75 175 TRP A O 1
ATOM 2444 N N . LEU A 1 164 ? 23.390 33.510 46.943 1.00 23.10 176 LEU A N 1
ATOM 2445 C CA . LEU A 1 164 ? 22.397 34.284 47.678 1.00 23.26 176 LEU A CA 1
ATOM 2446 C C . LEU A 1 164 ? 22.301 33.804 49.122 1.00 23.85 176 LEU A C 1
ATOM 2447 O O . LEU A 1 164 ? 22.399 32.594 49.410 1.00 25.11 176 LEU A O 1
ATOM 2463 N N . GLY A 1 165 ? 22.155 34.773 50.010 1.00 23.59 177 GLY A N 1
ATOM 2464 C CA . GLY A 1 165 ? 21.971 34.527 51.429 1.00 22.74 177 GLY A CA 1
ATOM 2465 C C . GLY A 1 165 ? 20.591 33.996 51.777 1.00 23.37 177 GLY A C 1
ATOM 2466 O O . GLY A 1 165 ? 19.678 33.927 50.949 1.00 23.25 177 GLY A O 1
ATOM 2470 N N . GLU A 1 166 ? 20.418 33.670 53.052 1.00 26.34 178 GLU A N 1
ATOM 2471 C CA A GLU A 1 166 ? 19.210 32.975 53.489 0.55 28.87 178 GLU A CA 1
ATOM 2472 C CA B GLU A 1 166 ? 19.211 32.983 53.496 0.45 28.18 178 GLU A CA 1
ATOM 2473 C C . GLU A 1 166 ? 17.965 33.817 53.274 1.00 27.53 178 GLU A C 1
ATOM 2474 O O . GLU A 1 166 ? 16.915 33.296 52.892 1.00 27.32 178 GLU A O 1
ATOM 2495 N N . GLU A 1 167 ? 18.046 35.115 53.511 1.00 25.95 179 GLU A N 1
ATOM 2496 C CA . GLU A 1 167 ? 16.848 35.929 53.378 1.00 26.04 179 GLU A CA 1
ATOM 2497 C C . GLU A 1 167 ? 16.444 36.032 51.919 1.00 23.69 179 GLU A C 1
ATOM 2498 O O . GLU A 1 167 ? 15.245 36.023 51.591 1.00 24.36 179 GLU A O 1
ATOM 2510 N N . ALA A 1 168 ? 17.426 36.172 51.027 1.00 22.16 180 ALA A N 1
ATOM 2511 C CA . ALA A 1 168 ? 17.144 36.232 49.566 1.00 21.43 180 ALA A CA 1
ATOM 2512 C C . ALA A 1 168 ? 16.520 34.951 49.081 1.00 22.32 180 ALA A C 1
ATOM 2513 O O . ALA A 1 168 ? 15.566 34.960 48.280 1.00 22.98 180 ALA A O 1
ATOM 2520 N N . ILE A 1 169 ? 17.028 33.822 49.566 1.00 23.47 181 ILE A N 1
ATOM 2521 C CA . ILE A 1 169 ? 16.463 32.544 49.191 1.00 24.64 181 ILE A CA 1
ATOM 2522 C C . ILE A 1 169 ? 15.016 32.440 49.632 1.00 24.50 181 ILE A C 1
ATOM 2523 O O . ILE A 1 169 ? 14.164 31.953 48.881 1.00 24.17 181 ILE A O 1
ATOM 2539 N N . SER A 1 170 ? 14.707 32.950 50.818 1.00 23.98 182 SER A N 1
ATOM 2540 C CA A SER A 1 170 ? 13.352 32.858 51.339 0.57 24.86 182 SER A CA 1
ATOM 2541 C CA B SER A 1 170 ? 13.347 32.849 51.338 0.43 24.09 182 SER A CA 1
ATOM 2542 C C . SER A 1 170 ? 12.370 33.682 50.517 1.00 24.36 182 SER A C 1
ATOM 2543 O O . SER A 1 170 ? 11.265 33.206 50.210 1.00 24.80 182 SER A O 1
ATOM 2556 N N . THR A 1 171 ? 12.760 34.921 50.128 1.00 21.91 183 THR A N 1
ATOM 2557 C CA . THR A 1 171 ? 11.837 35.713 49.314 1.00 21.61 183 THR A CA 1
ATOM 2558 C C . THR A 1 171 ? 11.728 35.164 47.905 1.00 20.90 183 THR A C 1
ATOM 2559 O O . THR A 1 171 ? 10.655 35.256 47.286 1.00 21.76 183 THR A O 1
ATOM 2570 N N . LEU A 1 172 ? 12.810 34.605 47.378 1.00 21.29 184 LEU A N 1
ATOM 2571 C CA . LEU A 1 172 ? 12.781 34.067 46.023 1.00 21.54 184 LEU A CA 1
ATOM 2572 C C . LEU A 1 172 ? 11.796 32.914 45.976 1.00 22.43 184 LEU A C 1
ATOM 2573 O O . LEU A 1 172 ? 11.018 32.795 45.023 1.00 21.85 184 LEU A O 1
ATOM 2589 N N . LYS A 1 173 ? 11.816 32.069 47.017 1.00 24.02 185 LYS A N 1
ATOM 2590 C CA . LYS A 1 173 ? 10.973 30.903 47.041 1.00 25.98 185 LYS A CA 1
ATOM 2591 C C . LYS A 1 173 ? 9.498 31.301 47.082 1.00 25.76 185 LYS A C 1
ATOM 2592 O O . LYS A 1 173 ? 8.649 30.608 46.491 1.00 26.21 185 LYS A O 1
ATOM 2611 N N . LYS A 1 174 ? 9.178 32.434 47.690 1.00 25.45 186 LYS A N 1
ATOM 2612 C CA . LYS A 1 174 ? 7.795 32.838 47.870 1.00 26.60 186 LYS A CA 1
ATOM 2613 C C . LYS A 1 174 ? 7.245 33.639 46.710 1.00 24.60 186 LYS A C 1
ATOM 2614 O O . LYS A 1 174 ? 6.063 33.489 46.400 1.00 26.29 186 LYS A O 1
ATOM 2633 N N . GLY A 1 175 ? 8.071 34.449 46.028 1.00 22.67 187 GLY A N 1
ATOM 2634 C CA . GLY A 1 175 ? 7.568 35.383 45.038 1.00 20.97 187 GLY A CA 1
ATOM 2635 C C . GLY A 1 175 ? 8.453 35.629 43.841 1.00 20.01 187 GLY A C 1
ATOM 2636 O O . GLY A 1 175 ? 8.102 36.429 42.976 1.00 20.64 187 GLY A O 1
ATOM 2640 N N . GLY A 1 176 ? 9.611 34.985 43.788 1.00 20.06 188 GLY A N 1
ATOM 2641 C CA . GLY A 1 176 ? 10.484 35.161 42.645 1.00 19.32 188 GLY A CA 1
ATOM 2642 C C . GLY A 1 176 ? 11.318 36.417 42.638 1.00 19.04 188 GLY A C 1
ATOM 2643 O O . GLY A 1 176 ? 11.823 36.785 41.585 1.00 19.44 188 GLY A O 1
ATOM 2647 N N . PHE A 1 177 ? 11.523 37.056 43.807 1.00 18.63 189 PHE A N 1
ATOM 2648 C CA . PHE A 1 177 ? 12.281 38.301 43.929 1.00 17.92 189 PHE A CA 1
ATOM 2649 C C . PHE A 1 177 ? 13.127 38.250 45.183 1.00 17.70 189 PHE A C 1
ATOM 2650 O O . PHE A 1 177 ? 12.866 37.451 46.077 1.00 18.82 189 PHE A O 1
ATOM 2667 N N . TYR A 1 178 ? 14.163 39.079 45.218 1.00 18.06 190 TYR A N 1
ATOM 2668 C CA . TYR A 1 178 ? 15.028 39.143 46.387 1.00 17.83 190 TYR A CA 1
ATOM 2669 C C . TYR A 1 178 ? 15.872 40.404 46.345 1.00 17.66 190 TYR A C 1
ATOM 2670 O O . TYR A 1 178 ? 16.012 41.063 45.312 1.00 17.95 190 TYR A O 1
ATOM 2688 N N . SER A 1 179 ? 16.463 40.741 47.503 1.00 18.15 191 SER A N 1
ATOM 2689 C CA . SER A 1 179 ? 17.594 41.658 47.493 1.00 18.27 191 SER A CA 1
ATOM 2690 C C . SER A 1 179 ? 18.783 40.950 48.148 1.00 18.99 191 SER A C 1
ATOM 2691 O O . SER A 1 179 ? 18.620 40.015 48.959 1.00 21.04 191 SER A O 1
ATOM 2699 N N . GLN A 1 180 ? 19.973 41.407 47.780 1.00 18.23 192 GLN A N 1
ATOM 2700 C CA . GLN A 1 180 ? 21.198 40.764 48.255 1.00 18.39 192 GLN A CA 1
ATOM 2701 C C . GLN A 1 180 ? 22.373 41.740 48.267 1.00 19.95 192 GLN A C 1
ATOM 2702 O O . GLN A 1 180 ? 22.671 42.398 47.256 1.00 20.72 192 GLN A O 1
ATOM 2716 N N . LYS A 1 181 ? 23.039 41.836 49.413 1.00 21.62 193 LYS A N 1
ATOM 2717 C CA . LYS A 1 181 ? 24.278 42.613 49.469 1.00 24.71 193 LYS A CA 1
ATOM 2718 C C . LYS A 1 181 ? 25.350 41.966 48.583 1.00 23.53 193 LYS A C 1
ATOM 2719 O O . LYS A 1 181 ? 25.493 40.743 48.517 1.00 23.99 193 LYS A O 1
ATOM 2738 N N . VAL A 1 182 ? 26.137 42.783 47.923 1.00 22.12 194 VAL A N 1
ATOM 2739 C CA . VAL A 1 182 ? 27.186 42.284 47.043 1.00 22.33 194 VAL A CA 1
ATOM 2740 C C . VAL A 1 182 ? 28.450 42.063 47.864 1.00 22.79 194 VAL A C 1
ATOM 2741 O O . VAL A 1 182 ? 29.009 43.001 48.453 1.00 24.24 194 VAL A O 1
ATOM 2754 N N . ALA A 1 183 ? 28.872 40.799 47.947 1.00 24.04 195 ALA A N 1
ATOM 2755 C CA . ALA A 1 183 ? 29.954 40.440 48.849 1.00 24.95 195 ALA A CA 1
ATOM 2756 C C . ALA A 1 183 ? 31.207 41.260 48.565 1.00 25.67 195 ALA A C 1
ATOM 2757 O O . ALA A 1 183 ? 31.899 41.705 49.497 1.00 27.61 195 ALA A O 1
ATOM 2764 N N . SER A 1 184 ? 31.577 41.368 47.287 1.00 26.40 196 SER A N 1
ATOM 2765 C CA . SER A 1 184 ? 32.822 42.020 46.921 1.00 26.34 196 SER A CA 1
ATOM 2766 C C . SER A 1 184 ? 32.727 43.562 46.981 1.00 27.85 196 SER A C 1
ATOM 2767 O O . SER A 1 184 ? 33.747 44.228 46.758 1.00 28.35 196 SER A O 1
ATOM 2775 N N . ASN A 1 185 ? 31.547 44.144 47.289 1.00 27.09 197 ASN A N 1
ATOM 2776 C CA . ASN A 1 185 ? 31.309 45.587 47.141 1.00 25.08 197 ASN A CA 1
ATOM 2777 C C . ASN A 1 185 ? 30.482 46.124 48.318 1.00 24.98 197 ASN A C 1
ATOM 2778 O O . ASN A 1 185 ? 29.271 46.339 48.215 1.00 25.32 197 ASN A O 1
ATOM 2789 N N . PRO A 1 186 ? 31.110 46.291 49.483 1.00 27.85 198 PRO A N 1
ATOM 2790 C CA . PRO A 1 186 ? 30.398 46.796 50.661 1.00 27.66 198 PRO A CA 1
ATOM 2791 C C . PRO A 1 186 ? 29.677 48.109 50.383 1.00 26.42 198 PRO A C 1
ATOM 2792 O O . PRO A 1 186 ? 30.238 49.044 49.795 1.00 27.31 198 PRO A O 1
ATOM 2803 N N . GLY A 1 187 ? 28.419 48.181 50.818 1.00 25.39 199 GLY A N 1
ATOM 2804 C CA . GLY A 1 187 ? 27.610 49.344 50.563 1.00 24.58 199 GLY A CA 1
ATOM 2805 C C . GLY A 1 187 ? 26.707 49.222 49.367 1.00 22.28 199 GLY A C 1
ATOM 2806 O O . GLY A 1 187 ? 25.935 50.151 49.087 1.00 23.41 199 GLY A O 1
ATOM 2810 N N . LEU A 1 188 ? 26.858 48.170 48.574 1.00 21.37 200 LEU A N 1
ATOM 2811 C CA . LEU A 1 188 ? 26.031 47.956 47.382 1.00 19.25 200 LEU A CA 1
ATOM 2812 C C . LEU A 1 188 ? 25.093 46.779 47.594 1.00 19.30 200 LEU A C 1
ATOM 2813 O O . LEU A 1 188 ? 25.489 45.724 48.106 1.00 21.61 200 LEU A O 1
ATOM 2829 N N . ARG A 1 189 ? 23.831 46.988 47.217 1.00 18.20 201 ARG A N 1
ATOM 2830 C CA . ARG A 1 189 ? 22.792 45.972 47.296 1.00 17.79 201 ARG A CA 1
ATOM 2831 C C . ARG A 1 189 ? 22.151 45.844 45.924 1.00 18.17 201 ARG A C 1
ATOM 2832 O O . ARG A 1 189 ? 21.818 46.850 45.294 1.00 19.09 201 ARG A O 1
ATOM 2853 N N . ILE A 1 190 ? 21.940 44.597 45.499 1.00 17.83 202 ILE A N 1
ATOM 2854 C CA . ILE A 1 190 ? 21.166 44.274 44.299 1.00 16.94 202 ILE A CA 1
ATOM 2855 C C . ILE A 1 190 ? 19.744 43.958 44.699 1.00 17.17 202 ILE A C 1
ATOM 2856 O O . ILE A 1 190 ? 19.520 43.206 45.652 1.00 17.85 202 ILE A O 1
ATOM 2872 N N . ILE A 1 191 ? 18.773 44.593 44.024 1.00 17.57 203 ILE A N 1
ATOM 2873 C CA . ILE A 1 191 ? 17.367 44.240 44.179 1.00 17.07 203 ILE A CA 1
ATOM 2874 C C . ILE A 1 191 ? 16.965 43.612 42.860 1.00 16.52 203 ILE A C 1
ATOM 2875 O O . ILE A 1 191 ? 17.013 44.289 41.826 1.00 16.54 203 ILE A O 1
ATOM 2891 N N . SER A 1 192 ? 16.565 42.362 42.906 1.00 16.72 204 SER A N 1
ATOM 2892 C CA . SER A 1 192 ? 16.155 41.577 41.737 1.00 16.66 204 SER A CA 1
ATOM 2893 C C . SER A 1 192 ? 14.645 41.435 41.800 1.00 15.69 204 SER A C 1
ATOM 2894 O O . SER A 1 192 ? 14.112 40.720 42.661 1.00 17.80 204 SER A O 1
ATOM 2902 N N . LEU A 1 193 ? 13.964 42.229 40.968 1.00 15.47 205 LEU A N 1
ATOM 2903 C CA . LEU A 1 193 ? 12.528 42.216 40.939 1.00 15.22 205 LEU A CA 1
ATOM 2904 C C . LEU A 1 193 ? 12.013 41.176 39.967 1.00 16.16 205 LEU A C 1
ATOM 2905 O O . LEU A 1 193 ? 12.684 40.822 38.980 1.00 17.87 205 LEU A O 1
ATOM 2921 N N . ASN A 1 194 ? 10.808 40.673 40.274 1.00 15.89 206 ASN A N 1
ATOM 2922 C CA . ASN A 1 194 ? 10.032 39.814 39.368 1.00 16.45 206 ASN A CA 1
ATOM 2923 C C . ASN A 1 194 ? 9.031 40.711 38.639 1.00 15.40 206 ASN A C 1
ATOM 2924 O O . ASN A 1 194 ? 7.897 40.866 39.096 1.00 17.47 206 ASN A O 1
ATOM 2935 N N . THR A 1 195 ? 9.480 41.371 37.562 1.00 15.00 207 THR A N 1
ATOM 2936 C CA . THR A 1 195 ? 8.557 42.262 36.887 1.00 14.59 207 THR A CA 1
ATOM 2937 C C . THR A 1 195 ? 7.625 41.493 35.969 1.00 15.28 207 THR A C 1
ATOM 2938 O O . THR A 1 195 ? 6.717 42.089 35.383 1.00 16.10 207 THR A O 1
ATOM 2949 N N . ASN A 1 196 ? 7.801 40.173 35.875 1.00 15.94 208 ASN A N 1
ATOM 2950 C CA . ASN A 1 196 ? 6.839 39.354 35.147 1.00 15.28 208 ASN A CA 1
ATOM 2951 C C . ASN A 1 196 ? 5.472 39.336 35.852 1.00 16.23 208 ASN A C 1
ATOM 2952 O O . ASN A 1 196 ? 4.472 38.994 35.222 1.00 17.54 208 ASN A O 1
ATOM 2963 N N . LEU A 1 197 ? 5.428 39.679 37.123 1.00 16.87 209 LEU A N 1
ATOM 2964 C CA . LEU A 1 197 ? 4.167 39.812 37.802 1.00 16.94 209 LEU A CA 1
ATOM 2965 C C . LEU A 1 197 ? 3.345 40.939 37.240 1.00 17.31 209 LEU A C 1
ATOM 2966 O O . LEU A 1 197 ? 2.132 41.009 37.473 1.00 18.34 209 LEU A O 1
ATOM 2982 N N . TYR A 1 198 ? 3.991 41.874 36.545 1.00 16.63 210 TYR A N 1
ATOM 2983 C CA . TYR A 1 198 ? 3.319 43.040 36.009 1.00 15.45 210 TYR A CA 1
ATOM 2984 C C . TYR A 1 198 ? 3.133 42.974 34.494 1.00 16.62 210 TYR A C 1
ATOM 2985 O O . TYR A 1 198 ? 2.543 43.910 33.923 1.00 16.83 210 TYR A O 1
ATOM 3003 N N . TYR A 1 199 ? 3.552 41.881 33.861 1.00 15.84 211 TYR A N 1
ATOM 3004 C CA . TYR A 1 199 ? 3.550 41.744 32.411 1.00 16.09 211 TYR A CA 1
ATOM 3005 C C . TYR A 1 199 ? 2.179 41.337 31.919 1.00 16.58 211 TYR A C 1
ATOM 3006 O O . TYR A 1 199 ? 1.524 40.466 32.504 1.00 18.23 211 TYR A O 1
ATOM 3024 N N . GLY A 1 200 ? 1.736 42.018 30.857 1.00 17.37 212 GLY A N 1
ATOM 3025 C CA . GLY A 1 200 ? 0.370 41.891 30.387 1.00 18.37 212 GLY A CA 1
ATOM 3026 C C . GLY A 1 200 ? -0.180 40.491 30.246 1.00 18.54 212 GLY A C 1
ATOM 3027 O O . GLY A 1 200 ? -1.334 40.255 30.604 1.00 19.21 212 GLY A O 1
ATOM 3031 N N . PRO A 1 201 ? 0.577 39.543 29.690 1.00 18.15 213 PRO A N 1
ATOM 3032 C CA . PRO A 1 201 ? 0.015 38.208 29.484 1.00 19.58 213 PRO A CA 1
ATOM 3033 C C . PRO A 1 201 ? -0.185 37.394 30.741 1.00 18.97 213 PRO A C 1
ATOM 3034 O O . PRO A 1 201 ? -0.750 36.312 30.652 1.00 20.66 213 PRO A O 1
ATOM 3045 N N . ASN A 1 202 ? 0.216 37.868 31.913 1.00 18.27 214 ASN A N 1
ATOM 3046 C CA . ASN A 1 202 ? 0.139 37.101 33.161 1.00 18.39 214 ASN A CA 1
ATOM 3047 C C . ASN A 1 202 ? -1.282 37.102 33.719 1.00 19.88 214 ASN A C 1
ATOM 3048 O O . ASN A 1 202 ? -1.688 38.051 34.369 1.00 20.39 214 ASN A O 1
ATOM 3059 N N . ILE A 1 203 ? -2.011 35.999 33.554 1.00 20.05 215 ILE A N 1
ATOM 3060 C CA . ILE A 1 203 ? -3.381 35.911 34.065 1.00 20.90 215 ILE A CA 1
ATOM 3061 C C . ILE A 1 203 ? -3.383 35.932 35.567 1.00 20.98 215 ILE A C 1
ATOM 3062 O O . ILE A 1 203 ? -4.342 36.401 36.203 1.00 22.24 215 ILE A O 1
ATOM 3078 N N . MET A 1 204 ? -2.281 35.477 36.176 1.00 21.39 216 MET A N 1
ATOM 3079 C CA A MET A 1 204 ? -2.265 35.245 37.609 0.69 22.31 216 MET A CA 1
ATOM 3080 C CA B MET A 1 204 ? -2.266 35.244 37.612 0.31 23.56 216 MET A CA 1
ATOM 3081 C C . MET A 1 204 ? -2.319 36.543 38.401 1.00 22.86 216 MET A C 1
ATOM 3082 O O . MET A 1 204 ? -2.631 36.524 39.582 1.00 24.80 216 MET A O 1
ATOM 3107 N N . THR A 1 205 ? -2.000 37.672 37.788 1.00 20.66 217 THR A N 1
ATOM 3108 C CA . THR A 1 205 ? -1.972 38.943 38.510 1.00 20.78 217 THR A CA 1
ATOM 3109 C C . THR A 1 205 ? -3.036 39.915 38.045 1.00 21.74 217 THR A C 1
ATOM 3110 O O . THR A 1 205 ? -3.027 41.068 38.470 1.00 22.71 217 THR A O 1
ATOM 3121 N N . LEU A 1 206 ? -3.988 39.485 37.222 1.00 22.73 218 LEU A N 1
ATOM 3122 C CA . LEU A 1 206 ? -5.055 40.390 36.798 1.00 25.07 218 LEU A CA 1
ATOM 3123 C C . LEU A 1 206 ? -5.762 41.010 37.990 1.00 28.17 218 LEU A C 1
ATOM 3124 O O . LEU A 1 206 ? -6.145 40.322 38.925 1.00 28.73 218 LEU A O 1
ATOM 3140 N N . ASN A 1 207 ? -5.869 42.328 37.961 1.00 31.45 219 ASN A N 1
ATOM 3141 C CA . ASN A 1 207 ? -6.588 43.098 38.936 1.00 34.09 219 ASN A CA 1
ATOM 3142 C C . ASN A 1 207 ? -5.998 43.034 40.339 1.00 30.67 219 ASN A C 1
ATOM 3143 O O . ASN A 1 207 ? -6.660 43.393 41.297 1.00 34.75 219 ASN A O 1
ATOM 3154 N N . LYS A 1 208 ? -4.746 42.639 40.479 1.00 26.69 220 LYS A N 1
ATOM 3155 C CA . LYS A 1 208 ? -4.108 42.657 41.793 1.00 24.69 220 LYS A CA 1
ATOM 3156 C C . LYS A 1 208 ? -3.368 43.972 42.040 1.00 23.54 220 LYS A C 1
ATOM 3157 O O . LYS A 1 208 ? -2.577 44.407 41.208 1.00 24.85 220 LYS A O 1
ATOM 3176 N N . THR A 1 209 ? -3.636 44.614 43.178 1.00 24.63 221 THR A N 1
ATOM 3177 C CA . THR A 1 209 ? -2.961 45.901 43.455 1.00 25.27 221 THR A CA 1
ATOM 3178 C C . THR A 1 209 ? -1.499 45.729 43.802 1.00 24.33 221 THR A C 1
ATOM 3179 O O . THR A 1 209 ? -0.681 46.604 43.495 1.00 23.36 221 THR A O 1
ATOM 3190 N N . ASP A 1 210 ? -1.142 44.631 44.465 1.00 23.55 222 ASP A N 1
ATOM 3191 C CA . ASP A 1 210 ? 0.246 44.409 44.883 1.00 21.95 222 ASP A CA 1
ATOM 3192 C C . ASP A 1 210 ? 0.550 42.922 44.850 1.00 21.66 222 ASP A C 1
ATOM 3193 O O . ASP A 1 210 ? 0.697 42.278 45.882 1.00 22.56 222 ASP A O 1
ATOM 3202 N N . PRO A 1 211 ? 0.650 42.348 43.653 1.00 21.99 223 PRO A N 1
ATOM 3203 C CA . PRO A 1 211 ? 0.919 40.911 43.554 1.00 23.90 223 PRO A CA 1
ATOM 3204 C C . PRO A 1 211 ? 2.210 40.480 44.258 1.00 22.92 223 PRO A C 1
ATOM 3205 O O . PRO A 1 211 ? 3.304 41.045 44.059 1.00 21.83 223 PRO A O 1
ATOM 3216 N N . ALA A 1 212 ? 2.065 39.450 45.095 1.00 23.21 224 ALA A N 1
ATOM 3217 C CA . ALA A 1 212 ? 3.128 38.891 45.906 1.00 22.13 224 ALA A CA 1
ATOM 3218 C C . ALA A 1 212 ? 3.729 39.905 46.873 1.00 21.21 224 ALA A C 1
ATOM 3219 O O . ALA A 1 212 ? 4.805 39.680 47.412 1.00 22.62 224 ALA A O 1
ATOM 3226 N N . ASN A 1 213 ? 3.027 41.013 47.124 1.00 22.12 225 ASN A N 1
ATOM 3227 C CA . ASN A 1 213 ? 3.475 42.051 48.040 1.00 22.34 225 ASN A CA 1
ATOM 3228 C C . ASN A 1 213 ? 4.809 42.653 47.625 1.00 20.63 225 ASN A C 1
ATOM 3229 O O . ASN A 1 213 ? 5.497 43.243 48.462 1.00 20.75 225 ASN A O 1
ATOM 3240 N N . GLN A 1 214 ? 5.156 42.564 46.320 1.00 18.84 226 GLN A N 1
ATOM 3241 C CA . GLN A 1 214 ? 6.448 43.045 45.880 1.00 18.60 226 GLN A CA 1
ATOM 3242 C C . GLN A 1 214 ? 6.585 44.571 46.033 1.00 18.20 226 GLN A C 1
ATOM 3243 O O . GLN A 1 214 ? 7.690 45.057 46.283 1.00 19.30 226 GLN A O 1
ATOM 3257 N N . PHE A 1 215 ? 5.515 45.344 45.862 1.00 18.33 227 PHE A N 1
ATOM 3258 C CA . PHE A 1 215 ? 5.669 46.788 45.999 1.00 19.11 227 PHE A CA 1
ATOM 3259 C C . PHE A 1 215 ? 5.955 47.147 47.453 1.00 19.53 227 PHE A C 1
ATOM 3260 O O . PHE A 1 215 ? 6.804 47.986 47.716 1.00 20.80 227 PHE A O 1
ATOM 3277 N N . GLU A 1 216 ? 5.190 46.593 48.386 1.00 20.16 228 GLU A N 1
ATOM 3278 C CA . GLU A 1 216 ? 5.424 46.849 49.800 1.00 20.76 228 GLU A CA 1
ATOM 3279 C C . GLU A 1 216 ? 6.838 46.436 50.186 1.00 19.84 228 GLU A C 1
ATOM 3280 O O . GLU A 1 216 ? 7.543 47.150 50.904 1.00 21.29 228 GLU A O 1
ATOM 3292 N N . TRP A 1 217 ? 7.253 45.256 49.738 1.00 20.16 229 TRP A N 1
ATOM 3293 C CA . TRP A 1 217 ? 8.588 44.767 50.025 1.00 19.00 229 TRP A CA 1
ATOM 3294 C C . TRP A 1 217 ? 9.650 45.672 49.413 1.00 18.76 229 TRP A C 1
ATOM 3295 O O . TRP A 1 217 ? 10.664 45.987 50.050 1.00 19.70 229 TRP A O 1
ATOM 3316 N N . LEU A 1 218 ? 9.416 46.135 48.194 1.00 18.47 230 LEU A N 1
ATOM 3317 C CA . LEU A 1 218 ? 10.388 47.011 47.533 1.00 17.14 230 LEU A CA 1
ATOM 3318 C C . LEU A 1 218 ? 10.526 48.351 48.274 1.00 18.87 230 LEU A C 1
ATOM 3319 O O . LEU A 1 218 ? 11.655 48.842 48.484 1.00 18.62 230 LEU A O 1
ATOM 3335 N N . GLU A 1 219 ? 9.392 48.952 48.664 1.00 19.47 231 GLU A N 1
ATOM 3336 C CA . GLU A 1 219 ? 9.417 50.196 49.401 1.00 21.46 231 GLU A CA 1
ATOM 3337 C C . GLU A 1 219 ? 10.205 50.017 50.693 1.00 21.43 231 GLU A C 1
ATOM 3338 O O . GLU A 1 219 ? 11.029 50.871 51.065 1.00 22.23 231 GLU A O 1
ATOM 3350 N N . ASN A 1 220 ? 9.935 48.924 51.418 1.00 21.42 232 ASN A N 1
ATOM 3351 C CA . ASN A 1 220 ? 10.634 48.691 52.684 1.00 21.54 232 ASN A CA 1
ATOM 3352 C C . ASN A 1 220 ? 12.118 48.471 52.442 1.00 21.86 232 ASN A C 1
ATOM 3353 O O . ASN A 1 220 ? 12.963 48.923 53.239 1.00 23.57 232 ASN A O 1
ATOM 3364 N N . THR A 1 221 ? 12.454 47.724 51.384 1.00 20.24 233 THR A N 1
ATOM 3365 C CA . THR A 1 221 ? 13.856 47.458 51.095 1.00 19.91 233 THR A CA 1
ATOM 3366 C C . THR A 1 221 ? 14.586 48.747 50.742 1.00 19.90 233 THR A C 1
ATOM 3367 O O . THR A 1 221 ? 15.714 48.993 51.203 1.00 21.20 233 THR A O 1
ATOM 3378 N N . LEU A 1 222 ? 13.955 49.589 49.897 1.00 19.26 234 LEU A N 1
ATOM 3379 C CA . LEU A 1 222 ? 14.615 50.837 49.535 1.00 18.30 234 LEU A CA 1
ATOM 3380 C C . LEU A 1 222 ? 14.729 51.784 50.722 1.00 19.86 234 LEU A C 1
ATOM 3381 O O . LEU A 1 222 ? 15.725 52.486 50.870 1.00 21.16 234 LEU A O 1
ATOM 3397 N N . ASN A 1 223 ? 13.723 51.822 51.563 1.00 21.22 235 ASN A N 1
ATOM 3398 C CA . ASN A 1 223 ? 13.807 52.684 52.724 1.00 22.82 235 ASN A CA 1
ATOM 3399 C C . ASN A 1 223 ? 14.930 52.232 53.647 1.00 22.33 235 ASN A C 1
ATOM 3400 O O . ASN A 1 223 ? 15.651 53.056 54.209 1.00 24.00 235 ASN A O 1
ATOM 3410 N N . SER A 1 224 ? 15.068 50.918 53.826 1.00 23.06 236 SER A N 1
ATOM 3411 C CA A SER A 1 224 ? 16.174 50.416 54.643 0.67 23.33 236 SER A CA 1
ATOM 3412 C CA B SER A 1 224 ? 16.167 50.411 54.641 0.33 23.30 236 SER A CA 1
ATOM 3413 C C . SER A 1 224 ? 17.511 50.778 54.017 1.00 24.02 236 SER A C 1
ATOM 3414 O O . SER A 1 224 ? 18.445 51.182 54.718 1.00 24.35 236 SER A O 1
ATOM 3427 N N . SER A 1 225 ? 17.638 50.655 52.688 1.00 23.50 237 SER A N 1
ATOM 3428 C CA . SER A 1 225 ? 18.889 51.030 52.049 1.00 22.01 237 SER A CA 1
ATOM 3429 C C . SER A 1 225 ? 19.182 52.512 52.228 1.00 22.82 237 SER A C 1
ATOM 3430 O O . SER A 1 225 ? 20.340 52.908 52.474 1.00 23.92 237 SER A O 1
ATOM 3438 N N . LEU A 1 226 ? 18.136 53.353 52.117 1.00 23.72 238 LEU A N 1
ATOM 3439 C CA . LEU A 1 226 ? 18.299 54.788 52.331 1.00 25.25 238 LEU A CA 1
ATOM 3440 C C . LEU A 1 226 ? 18.877 55.068 53.724 1.00 26.43 238 LEU A C 1
ATOM 3441 O O . LEU A 1 226 ? 19.830 55.846 53.888 1.00 28.29 238 LEU A O 1
ATOM 3457 N N . TRP A 1 227 ? 18.292 54.458 54.752 1.00 26.54 239 TRP A N 1
ATOM 3458 C CA . TRP A 1 227 ? 18.716 54.753 56.113 1.00 28.68 239 TRP A CA 1
ATOM 3459 C C . TRP A 1 227 ? 20.036 54.085 56.497 1.00 29.80 239 TRP A C 1
ATOM 3460 O O . TRP A 1 227 ? 20.722 54.559 57.397 1.00 32.60 239 TRP A O 1
ATOM 3481 N N . ASN A 1 228 ? 20.427 53.036 55.795 1.00 29.67 240 ASN A N 1
ATOM 3482 C CA . ASN A 1 228 ? 21.678 52.339 56.037 1.00 31.38 240 ASN A CA 1
ATOM 3483 C C . ASN A 1 228 ? 22.762 52.787 55.075 1.00 31.73 240 ASN A C 1
ATOM 3484 O O . ASN A 1 228 ? 23.810 52.154 55.014 1.00 32.69 240 ASN A O 1
ATOM 3495 N N . LYS A 1 229 ? 22.503 53.858 54.325 1.00 31.40 241 LYS A N 1
ATOM 3496 C CA . LYS A 1 229 ? 23.470 54.509 53.429 1.00 33.02 241 LYS A CA 1
ATOM 3497 C C . LYS A 1 229 ? 24.036 53.547 52.397 1.00 30.23 241 LYS A C 1
ATOM 3498 O O . LYS A 1 229 ? 25.201 53.640 51.998 1.00 33.30 241 LYS A O 1
ATOM 3517 N N . GLU A 1 230 ? 23.195 52.648 51.928 1.00 25.88 242 GLU A N 1
ATOM 3518 C CA . GLU A 1 230 ? 23.532 51.771 50.820 1.00 23.80 242 GLU A CA 1
ATOM 3519 C C . GLU A 1 230 ? 23.167 52.438 49.500 1.00 22.79 242 GLU A C 1
ATOM 3520 O O . GLU A 1 230 ? 22.276 53.308 49.433 1.00 25.89 242 GLU A O 1
ATOM 3532 N N . LYS A 1 231 ? 23.800 51.949 48.433 1.00 21.12 243 LYS A N 1
ATOM 3533 C CA . LYS A 1 231 ? 23.330 52.189 47.086 1.00 20.07 243 LYS A CA 1
ATOM 3534 C C . LYS A 1 231 ? 22.778 50.894 46.509 1.00 18.75 243 LYS A C 1
ATOM 3535 O O . LYS A 1 231 ? 23.186 49.796 46.911 1.00 19.82 243 LYS A O 1
ATOM 3554 N N . VAL A 1 232 ? 21.844 51.028 45.555 1.00 18.22 244 VAL A N 1
ATOM 3555 C CA . VAL A 1 232 ? 21.086 49.904 45.021 1.00 17.59 244 VAL A CA 1
ATOM 3556 C C . VAL A 1 232 ? 21.241 49.884 43.511 1.00 16.46 244 VAL A C 1
ATOM 3557 O O . VAL A 1 232 ? 21.176 50.935 42.854 1.00 17.55 244 VAL A O 1
ATOM 3570 N N . TYR A 1 233 ? 21.451 48.682 42.974 1.00 15.60 245 TYR A N 1
ATOM 3571 C CA . TYR A 1 233 ? 21.208 48.424 41.546 1.00 15.45 245 TYR A CA 1
ATOM 3572 C C . TYR A 1 233 ? 19.962 47.551 41.426 1.00 15.12 245 TYR A C 1
ATOM 3573 O O . TYR A 1 233 ? 19.871 46.519 42.112 1.00 16.57 245 TYR A O 1
ATOM 3591 N N . ILE A 1 234 ? 18.957 48.031 40.671 1.00 15.30 246 ILE A N 1
ATOM 3592 C CA . ILE A 1 234 ? 17.751 47.291 40.387 1.00 15.14 246 ILE A CA 1
ATOM 3593 C C . ILE A 1 234 ? 17.994 46.472 39.140 1.00 15.51 246 ILE A C 1
ATOM 3594 O O . ILE A 1 234 ? 18.456 47.025 38.126 1.00 15.79 246 ILE A O 1
ATOM 3610 N N . ILE A 1 235 ? 17.693 45.175 39.217 1.00 15.18 247 ILE A N 1
ATOM 3611 C CA . ILE A 1 235 ? 17.723 44.315 38.032 1.00 15.12 247 ILE A CA 1
ATOM 3612 C C . ILE A 1 235 ? 16.352 43.649 37.915 1.00 14.64 247 ILE A C 1
ATOM 3613 O O . ILE A 1 235 ? 15.675 43.365 38.918 1.00 15.76 247 ILE A O 1
ATOM 3629 N N . ALA A 1 236 ? 15.939 43.418 36.680 1.00 14.20 248 ALA A N 1
ATOM 3630 C CA . ALA A 1 236 ? 14.697 42.723 36.423 1.00 14.81 248 ALA A CA 1
ATOM 3631 C C . ALA A 1 236 ? 14.655 42.312 34.961 1.00 14.63 248 ALA A C 1
ATOM 3632 O O . ALA A 1 236 ? 15.514 42.741 34.156 1.00 15.37 248 ALA A O 1
ATOM 3639 N N . HIS A 1 237 ? 13.657 41.487 34.621 1.00 14.95 249 HIS A N 1
ATOM 3640 C CA . HIS A 1 237 ? 13.527 41.046 33.239 1.00 15.37 249 HIS A CA 1
ATOM 3641 C C . HIS A 1 237 ? 12.790 42.060 32.369 1.00 15.74 249 HIS A C 1
ATOM 3642 O O . HIS A 1 237 ? 13.402 42.736 31.519 1.00 15.61 249 HIS A O 1
ATOM 3656 N N . VAL A 1 238 ? 11.489 42.193 32.588 1.00 14.29 250 VAL A N 1
ATOM 3657 C CA . VAL A 1 238 ? 10.713 43.145 31.773 1.00 14.51 250 VAL A CA 1
ATOM 3658 C C . VAL A 1 238 ? 10.984 44.552 32.292 1.00 14.82 250 VAL A C 1
ATOM 3659 O O . VAL A 1 238 ? 10.892 44.795 33.533 1.00 15.27 250 VAL A O 1
ATOM 3672 N N . PRO A 1 239 ? 11.280 45.507 31.420 1.00 14.86 251 PRO A N 1
ATOM 3673 C CA . PRO A 1 239 ? 11.563 46.861 31.916 1.00 14.67 251 PRO A CA 1
ATOM 3674 C C . PRO A 1 239 ? 10.323 47.674 32.243 1.00 15.01 251 PRO A C 1
ATOM 3675 O O . PRO A 1 239 ? 9.211 47.357 31.803 1.00 16.36 251 PRO A O 1
ATOM 3686 N N . VAL A 1 240 ? 10.570 48.748 32.992 1.00 15.24 252 VAL A N 1
ATOM 3687 C CA . VAL A 1 240 ? 9.632 49.851 33.060 1.00 14.89 252 VAL A CA 1
ATOM 3688 C C . VAL A 1 240 ? 9.623 50.675 31.780 1.00 14.79 252 VAL A C 1
ATOM 3689 O O . VAL A 1 240 ? 10.450 50.466 30.874 1.00 15.67 252 VAL A O 1
ATOM 3702 N N . GLY A 1 241 ? 8.691 51.632 31.698 1.00 14.89 253 GLY A N 1
ATOM 3703 C CA . GLY A 1 241 ? 8.646 52.494 30.558 1.00 14.15 253 GLY A CA 1
ATOM 3704 C C . GLY A 1 241 ? 7.890 51.942 29.362 1.00 15.17 253 GLY A C 1
ATOM 3705 O O . GLY A 1 241 ? 7.092 51.050 29.498 1.00 16.77 253 GLY A O 1
ATOM 3709 N N . TYR A 1 242 ? 8.110 52.563 28.205 1.00 14.54 254 TYR A N 1
ATOM 3710 C CA . TYR A 1 242 ? 7.331 52.338 27.000 1.00 14.90 254 TYR A CA 1
ATOM 3711 C C . TYR A 1 242 ? 8.161 51.595 25.971 1.00 14.65 254 TYR A C 1
ATOM 3712 O O . TYR A 1 242 ? 9.378 51.778 25.868 1.00 15.82 254 TYR A O 1
ATOM 3730 N N . LEU A 1 243 ? 7.482 50.760 25.169 1.00 14.66 255 LEU A N 1
ATOM 3731 C CA . LEU A 1 243 ? 8.168 50.067 24.091 1.00 15.42 255 LEU A CA 1
ATOM 3732 C C . LEU A 1 243 ? 8.631 51.087 23.054 1.00 15.86 255 LEU A C 1
ATOM 3733 O O . LEU A 1 243 ? 7.836 51.925 22.617 1.00 18.95 255 LEU A O 1
ATOM 3749 N N . PRO A 1 244 ? 9.877 51.026 22.591 1.00 14.88 256 PRO A N 1
ATOM 3750 C CA . PRO A 1 244 ? 10.363 52.107 21.724 1.00 15.38 256 PRO A CA 1
ATOM 3751 C C . PRO A 1 244 ? 9.947 51.963 20.288 1.00 16.16 256 PRO A C 1
ATOM 3752 O O . PRO A 1 244 ? 10.091 52.920 19.529 1.00 18.56 256 PRO A O 1
ATOM 3763 N N . TYR A 1 245 ? 9.418 50.806 19.936 1.00 16.78 257 TYR A N 1
ATOM 3764 C CA . TYR A 1 245 ? 9.020 50.462 18.581 1.00 17.53 257 TYR A CA 1
ATOM 3765 C C . TYR A 1 245 ? 7.520 50.468 18.350 1.00 18.84 257 TYR A C 1
ATOM 3766 O O . TYR A 1 245 ? 7.065 50.175 17.222 1.00 20.90 257 TYR A O 1
ATOM 3784 N N . ALA A 1 246 ? 6.750 50.835 19.354 1.00 18.18 258 ALA A N 1
ATOM 3785 C CA . ALA A 1 246 ? 5.309 50.874 19.276 1.00 18.28 258 ALA A CA 1
ATOM 3786 C C . ALA A 1 246 ? 4.843 52.184 19.867 1.00 17.14 258 ALA A C 1
ATOM 3787 O O . ALA A 1 246 ? 5.599 52.881 20.550 1.00 19.41 258 ALA A O 1
ATOM 3794 N N . THR A 1 247 ? 3.617 52.575 19.563 1.00 16.95 259 THR A N 1
ATOM 3795 C CA . THR A 1 247 ? 3.117 53.841 20.077 1.00 15.89 259 THR A CA 1
ATOM 3796 C C . THR A 1 247 ? 2.357 53.641 21.385 1.00 16.18 259 THR A C 1
ATOM 3797 O O . THR A 1 247 ? 1.429 52.847 21.448 1.00 17.09 259 THR A O 1
ATOM 3808 N N . ASP A 1 248 ? 2.755 54.355 22.425 1.00 16.68 260 ASP A N 1
ATOM 3809 C CA . ASP A 1 248 ? 1.913 54.478 23.632 1.00 17.72 260 ASP A CA 1
ATOM 3810 C C . ASP A 1 248 ? 1.624 53.121 24.282 1.00 18.10 260 ASP A C 1
ATOM 3811 O O . ASP A 1 248 ? 0.506 52.880 24.763 1.00 20.35 260 ASP A O 1
ATOM 3820 N N . THR A 1 249 ? 2.627 52.236 24.312 1.00 17.27 261 THR A N 1
ATOM 3821 C CA . THR A 1 249 ? 2.459 50.906 24.842 1.00 16.77 261 THR A CA 1
ATOM 3822 C C . THR A 1 249 ? 3.446 50.673 25.971 1.00 17.03 261 THR A C 1
ATOM 3823 O O . THR A 1 249 ? 4.633 50.445 25.697 1.00 17.49 261 THR A O 1
ATOM 3834 N N . PRO A 1 250 ? 3.008 50.683 27.234 1.00 17.98 262 PRO A N 1
ATOM 3835 C CA . PRO A 1 250 ? 3.929 50.397 28.336 1.00 18.46 262 PRO A CA 1
ATOM 3836 C C . PRO A 1 250 ? 4.371 48.951 28.267 1.00 17.51 262 PRO A C 1
ATOM 3837 O O . PRO A 1 250 ? 3.623 48.058 27.865 1.00 18.31 262 PRO A O 1
ATOM 3848 N N . ALA A 1 251 ? 5.599 48.692 28.677 1.00 16.94 263 ALA A N 1
ATOM 3849 C CA . ALA A 1 251 ? 6.158 47.329 28.655 1.00 17.56 263 ALA A CA 1
ATOM 3850 C C . ALA A 1 251 ? 5.495 46.412 29.689 1.00 16.33 263 ALA A C 1
ATOM 3851 O O . ALA A 1 251 ? 5.339 45.216 29.411 1.00 17.61 263 ALA A O 1
ATOM 3858 N N . ILE A 1 252 ? 5.109 46.968 30.830 1.00 16.97 264 ILE A N 1
ATOM 3859 C CA . ILE A 1 252 ? 4.282 46.294 31.821 1.00 15.79 264 ILE A CA 1
ATOM 3860 C C . ILE A 1 252 ? 2.944 47.040 31.902 1.00 16.94 264 ILE A C 1
ATOM 3861 O O . ILE A 1 252 ? 2.791 48.122 31.362 1.00 18.46 264 ILE A O 1
ATOM 3877 N N . ARG A 1 253 ? 1.951 46.423 32.550 1.00 16.38 265 ARG A N 1
ATOM 3878 C CA . ARG A 1 253 ? 0.648 47.070 32.575 1.00 16.32 265 ARG A CA 1
ATOM 3879 C C . ARG A 1 253 ? 0.778 48.481 33.142 1.00 16.31 265 ARG A C 1
ATOM 3880 O O . ARG A 1 253 ? 1.470 48.701 34.125 1.00 17.09 265 ARG A O 1
ATOM 3901 N N . GLN A 1 254 ? 0.007 49.412 32.572 1.00 17.70 266 GLN A N 1
ATOM 3902 C CA . GLN A 1 254 ? 0.157 50.810 32.922 1.00 17.06 266 GLN A CA 1
ATOM 3903 C C . GLN A 1 254 ? 0.037 51.026 34.422 1.00 17.23 266 GLN A C 1
ATOM 3904 O O . GLN A 1 254 ? 0.802 51.799 34.987 1.00 17.95 266 GLN A O 1
ATOM 3918 N N . TYR A 1 255 ? -0.940 50.384 35.073 1.00 17.83 267 TYR A N 1
ATOM 3919 C CA . TYR A 1 255 ? -1.128 50.637 36.505 1.00 18.75 267 TYR A CA 1
ATOM 3920 C C . TYR A 1 255 ? 0.166 50.326 37.263 1.00 17.93 267 TYR A C 1
ATOM 3921 O O . TYR A 1 255 ? 0.572 51.078 38.166 1.00 19.45 267 TYR A O 1
ATOM 3939 N N . TYR A 1 256 ? 0.830 49.232 36.880 1.00 16.90 268 TYR A N 1
ATOM 3940 C CA . TYR A 1 256 ? 2.068 48.833 37.528 1.00 16.64 268 TYR A CA 1
ATOM 3941 C C . TYR A 1 256 ? 3.246 49.705 37.114 1.00 16.36 268 TYR A C 1
ATOM 3942 O O . TYR A 1 256 ? 4.108 50.012 37.932 1.00 16.85 268 TYR A O 1
ATOM 3960 N N . ASN A 1 257 ? 3.323 50.087 35.846 1.00 16.30 269 ASN A N 1
ATOM 3961 C CA . ASN A 1 257 ? 4.381 50.988 35.407 1.00 15.46 269 ASN A CA 1
ATOM 3962 C C . ASN A 1 257 ? 4.327 52.284 36.214 1.00 16.62 269 ASN A C 1
ATOM 3963 O O . ASN A 1 257 ? 5.345 52.775 36.732 1.00 16.98 269 ASN A O 1
ATOM 3974 N N . GLU A 1 258 ? 3.132 52.858 36.346 1.00 16.40 270 GLU A N 1
ATOM 3975 C CA . GLU A 1 258 ? 3.018 54.112 37.070 1.00 16.76 270 GLU A CA 1
ATOM 3976 C C . GLU A 1 258 ? 3.436 53.954 38.521 1.00 17.09 270 GLU A C 1
ATOM 3977 O O . GLU A 1 258 ? 4.114 54.815 39.084 1.00 17.85 270 GLU A O 1
ATOM 3989 N N . LYS A 1 259 ? 3.011 52.845 39.143 1.00 17.65 271 LYS A N 1
ATOM 3990 C CA . LYS A 1 259 ? 3.270 52.639 40.550 1.00 18.71 271 LYS A CA 1
ATOM 3991 C C . LYS A 1 259 ? 4.770 52.383 40.801 1.00 17.44 271 LYS A C 1
ATOM 3992 O O . LYS A 1 259 ? 5.368 52.929 41.758 1.00 19.41 271 LYS A O 1
ATOM 4011 N N . LEU A 1 260 ? 5.386 51.577 39.949 1.00 16.66 272 LEU A N 1
ATOM 4012 C CA . LEU A 1 260 ? 6.778 51.237 40.135 1.00 16.46 272 LEU A CA 1
ATOM 4013 C C . LEU A 1 260 ? 7.645 52.469 39.885 1.00 16.31 272 LEU A C 1
ATOM 4014 O O . LEU A 1 260 ? 8.601 52.732 40.618 1.00 16.98 272 LEU A O 1
ATOM 4030 N N . LEU A 1 261 ? 7.299 53.262 38.861 1.00 16.30 273 LEU A N 1
ATOM 4031 C CA . LEU A 1 261 ? 8.058 54.458 38.585 1.00 15.52 273 LEU A CA 1
ATOM 4032 C C . LEU A 1 261 ? 7.963 55.450 39.722 1.00 16.58 273 LEU A C 1
ATOM 4033 O O . LEU A 1 261 ? 8.938 56.143 40.026 1.00 18.03 273 LEU A O 1
ATOM 4049 N N . ASP A 1 262 ? 6.800 55.522 40.367 1.00 17.43 274 ASP A N 1
ATOM 4050 C CA . ASP A 1 262 ? 6.708 56.406 41.519 1.00 19.20 274 ASP A CA 1
ATOM 4051 C C . ASP A 1 262 ? 7.643 56.008 42.636 1.00 19.60 274 ASP A C 1
ATOM 4052 O O . ASP A 1 262 ? 8.270 56.877 43.269 1.00 21.29 274 ASP A O 1
ATOM 4061 N N . ILE A 1 263 ? 7.730 54.726 42.915 1.00 18.27 275 ILE A N 1
ATOM 4062 C CA . ILE A 1 263 ? 8.691 54.261 43.905 1.00 17.75 275 ILE A CA 1
ATOM 4063 C C . ILE A 1 263 ? 10.115 54.636 43.471 1.00 17.34 275 ILE A C 1
ATOM 4064 O O . ILE A 1 263 ? 10.935 55.084 44.289 1.00 19.60 275 ILE A O 1
ATOM 4080 N N . PHE A 1 264 ? 10.457 54.383 42.209 1.00 16.93 276 PHE A N 1
ATOM 4081 C CA . PHE A 1 264 ? 11.808 54.687 41.772 1.00 16.58 276 PHE A CA 1
ATOM 4082 C C . PHE A 1 264 ? 12.121 56.175 41.810 1.00 18.09 276 PHE A C 1
ATOM 4083 O O . PHE A 1 264 ? 13.255 56.553 42.128 1.00 20.86 276 PHE A O 1
ATOM 4100 N N . ARG A 1 265 ? 11.139 57.032 41.535 1.00 17.93 277 ARG A N 1
ATOM 4101 C CA . ARG A 1 265 ? 11.414 58.470 41.638 1.00 19.18 277 ARG A CA 1
ATOM 4102 C C . ARG A 1 265 ? 11.689 58.844 43.071 1.00 21.03 277 ARG A C 1
ATOM 4103 O O . ARG A 1 265 ? 12.605 59.652 43.371 1.00 21.87 277 ARG A O 1
ATOM 4124 N N . ARG A 1 266 ? 10.884 58.303 43.999 1.00 21.38 278 ARG A N 1
ATOM 4125 C CA . ARG A 1 266 ? 11.051 58.617 45.400 1.00 24.75 278 ARG A CA 1
ATOM 4126 C C . ARG A 1 266 ? 12.417 58.204 45.941 1.00 23.53 278 ARG A C 1
ATOM 4127 O O . ARG A 1 266 ? 12.977 58.914 46.792 1.00 27.26 278 ARG A O 1
ATOM 4148 N N . TYR A 1 267 ? 12.971 57.122 45.421 1.00 21.83 279 TYR A N 1
ATOM 4149 C CA . TYR A 1 267 ? 14.234 56.560 45.885 1.00 20.84 279 TYR A CA 1
ATOM 4150 C C . TYR A 1 267 ? 15.358 56.735 44.859 1.00 22.43 279 TYR A C 1
ATOM 4151 O O . TYR A 1 267 ? 16.354 56.038 44.913 1.00 21.97 279 TYR A O 1
ATOM 4169 N N . SER A 1 268 ? 15.248 57.725 43.975 1.00 21.46 280 SER A N 1
ATOM 4170 C CA . SER A 1 268 ? 16.278 57.935 42.961 1.00 21.27 280 SER A CA 1
ATOM 4171 C C . SER A 1 268 ? 17.609 58.243 43.593 1.00 22.34 280 SER A C 1
ATOM 4172 O O . SER A 1 268 ? 18.636 58.009 42.972 1.00 25.33 280 SER A O 1
ATOM 4180 N N . SER A 1 269 ? 17.623 58.825 44.790 1.00 21.88 281 SER A N 1
ATOM 4181 C CA . SER A 1 269 ? 18.890 59.120 45.425 1.00 22.95 281 SER A CA 1
ATOM 4182 C C . SER A 1 269 ? 19.671 57.872 45.863 1.00 23.62 281 SER A C 1
ATOM 4183 O O . SER A 1 269 ? 20.880 57.965 46.022 1.00 25.28 281 SER A O 1
ATOM 4191 N N . VAL A 1 270 ? 19.011 56.742 46.065 1.00 22.08 282 VAL A N 1
ATOM 4192 C CA . VAL A 1 270 ? 19.622 55.489 46.503 1.00 21.15 282 VAL A CA 1
ATOM 4193 C C . VAL A 1 270 ? 19.913 54.592 45.317 1.00 19.32 282 VAL A C 1
ATOM 4194 O O . VAL A 1 270 ? 20.789 53.745 45.382 1.00 20.32 282 VAL A O 1
ATOM 4207 N N . ILE A 1 271 ? 19.137 54.714 44.252 1.00 17.75 283 ILE A N 1
ATOM 4208 C CA . ILE A 1 271 ? 19.226 53.803 43.123 1.00 16.85 283 ILE A CA 1
ATOM 4209 C C . ILE A 1 271 ? 20.300 54.332 42.170 1.00 16.69 283 ILE A C 1
ATOM 4210 O O . ILE A 1 271 ? 20.145 55.378 41.539 1.00 17.57 283 ILE A O 1
ATOM 4226 N N . ALA A 1 272 ? 21.386 53.570 42.042 1.00 17.62 284 ALA A N 1
ATOM 4227 C CA . ALA A 1 272 ? 22.510 53.976 41.216 1.00 17.33 284 ALA A CA 1
ATOM 4228 C C . ALA A 1 272 ? 22.504 53.328 39.861 1.00 17.56 284 ALA A C 1
ATOM 4229 O O . ALA A 1 272 ? 23.347 53.666 39.030 1.00 18.63 284 ALA A O 1
ATOM 4236 N N . GLY A 1 273 ? 21.579 52.457 39.594 1.00 17.02 285 GLY A N 1
ATOM 4237 C CA . GLY A 1 273 ? 21.431 51.886 38.287 1.00 16.65 285 GLY A CA 1
ATOM 4238 C C . GLY A 1 273 ? 20.220 51.008 38.195 1.00 15.64 285 GLY A C 1
ATOM 4239 O O . GLY A 1 273 ? 19.762 50.449 39.198 1.00 15.68 285 GLY A O 1
ATOM 4243 N N . GLN A 1 274 ? 19.663 50.897 37.001 1.00 15.97 286 GLN A N 1
ATOM 4244 C CA . GLN A 1 274 ? 18.582 49.957 36.688 1.00 14.57 286 GLN A CA 1
ATOM 4245 C C . GLN A 1 274 ? 18.916 49.229 35.392 1.00 14.77 286 GLN A C 1
ATOM 4246 O O . GLN A 1 274 ? 19.371 49.869 34.430 1.00 15.57 286 GLN A O 1
ATOM 4260 N N . PHE A 1 275 ? 18.763 47.926 35.414 1.00 14.77 287 PHE A N 1
ATOM 4261 C CA . PHE A 1 275 ? 19.257 47.040 34.354 1.00 14.66 287 PHE A CA 1
ATOM 4262 C C . PHE A 1 275 ? 18.168 46.022 34.021 1.00 14.58 287 PHE A C 1
ATOM 4263 O O . PHE A 1 275 ? 17.717 45.287 34.898 1.00 15.36 287 PHE A O 1
ATOM 4280 N N . TYR A 1 276 ? 17.758 45.983 32.745 1.00 13.64 288 TYR A N 1
ATOM 4281 C CA . TYR A 1 276 ? 16.681 45.125 32.328 1.00 13.29 288 TYR A CA 1
ATOM 4282 C C . TYR A 1 276 ? 17.069 44.365 31.071 1.00 13.77 288 TYR A C 1
ATOM 4283 O O . TYR A 1 276 ? 18.074 44.682 30.406 1.00 15.13 288 TYR A O 1
ATOM 4301 N N . GLY A 1 277 ? 16.243 43.384 30.734 1.00 14.30 289 GLY A N 1
ATOM 4302 C CA . GLY A 1 277 ? 16.308 42.647 29.486 1.00 15.08 289 GLY A CA 1
ATOM 4303 C C . GLY A 1 277 ? 14.983 42.638 28.775 1.00 15.38 289 GLY A C 1
ATOM 4304 O O . GLY A 1 277 ? 14.378 43.696 28.598 1.00 16.30 289 GLY A O 1
ATOM 4308 N N . HIS A 1 278 ? 14.576 41.432 28.325 1.00 14.90 290 HIS A N 1
ATOM 4309 C CA . HIS A 1 278 ? 13.286 41.142 27.696 1.00 14.71 290 HIS A CA 1
ATOM 4310 C C . HIS A 1 278 ? 13.112 41.643 26.287 1.00 15.94 290 HIS A C 1
ATOM 4311 O O . HIS A 1 278 ? 12.534 40.950 25.441 1.00 16.86 290 HIS A O 1
ATOM 4325 N N . THR A 1 279 ? 13.583 42.847 26.005 1.00 14.55 291 THR A N 1
ATOM 4326 C CA . THR A 1 279 ? 13.274 43.424 24.701 1.00 14.63 291 THR A CA 1
ATOM 4327 C C . THR A 1 279 ? 14.191 42.853 23.593 1.00 14.58 291 THR A C 1
ATOM 4328 O O . THR A 1 279 ? 13.923 43.041 22.386 1.00 15.57 291 THR A O 1
ATOM 4339 N N . HIS A 1 280 ? 15.321 42.271 24.008 1.00 15.30 292 HIS A N 1
ATOM 4340 C CA . HIS A 1 280 ? 16.332 41.787 23.097 1.00 14.80 292 HIS A CA 1
ATOM 4341 C C . HIS A 1 280 ? 16.962 42.902 22.252 1.00 15.24 292 HIS A C 1
ATOM 4342 O O . HIS A 1 280 ? 17.584 42.618 21.229 1.00 17.99 292 HIS A O 1
ATOM 4356 N N . ARG A 1 281 ? 16.965 44.114 22.775 1.00 14.60 293 ARG A N 1
ATOM 4357 C CA . ARG A 1 281 ? 17.499 45.275 22.083 1.00 15.28 293 ARG A CA 1
ATOM 4358 C C . ARG A 1 281 ? 18.359 46.070 23.039 1.00 16.11 293 ARG A C 1
ATOM 4359 O O . ARG A 1 281 ? 18.233 45.947 24.260 1.00 16.61 293 ARG A O 1
ATOM 4380 N N . ASP A 1 282 ? 19.237 46.903 22.473 1.00 14.95 294 ASP A N 1
ATOM 4381 C CA . ASP A 1 282 ? 20.066 47.812 23.276 1.00 14.63 294 ASP A CA 1
ATOM 4382 C C . ASP A 1 282 ? 19.392 49.173 23.337 1.00 14.35 294 ASP A C 1
ATOM 4383 O O . ASP A 1 282 ? 19.324 49.895 22.344 1.00 15.52 294 ASP A O 1
ATOM 4392 N N . SER A 1 283 ? 18.795 49.476 24.490 1.00 14.51 295 SER A N 1
ATOM 4393 C CA . SER A 1 283 ? 18.055 50.710 24.699 1.00 14.64 295 SER A CA 1
ATOM 4394 C C . SER A 1 283 ? 18.504 51.408 25.962 1.00 14.52 295 SER A C 1
ATOM 4395 O O . SER A 1 283 ? 18.844 50.784 26.963 1.00 15.61 295 SER A O 1
ATOM 4403 N N . LEU A 1 284 ? 18.411 52.713 25.917 1.00 14.34 296 LEU A N 1
ATOM 4404 C CA . LEU A 1 284 ? 18.546 53.603 27.066 1.00 15.19 296 LEU A CA 1
ATOM 4405 C C . LEU A 1 284 ? 17.186 54.157 27.454 1.00 14.78 296 LEU A C 1
ATOM 4406 O O . LEU A 1 284 ? 16.329 54.372 26.599 1.00 15.74 296 LEU A O 1
ATOM 4422 N N . MET A 1 285 ? 17.041 54.455 28.734 1.00 14.97 297 MET A N 1
ATOM 4423 C CA . MET A 1 285 ? 15.925 55.240 29.229 1.00 15.38 297 MET A CA 1
ATOM 4424 C C . MET A 1 285 ? 16.456 56.162 30.316 1.00 14.69 297 MET A C 1
ATOM 4425 O O . MET A 1 285 ? 17.411 55.780 31.021 1.00 15.88 297 MET A O 1
ATOM 4439 N N . VAL A 1 286 ? 15.840 57.321 30.458 1.00 15.69 298 VAL A N 1
ATOM 4440 C CA . VAL A 1 286 ? 16.194 58.243 31.518 1.00 17.20 298 VAL A CA 1
ATOM 4441 C C . VAL A 1 286 ? 14.896 58.540 32.260 1.00 17.18 298 VAL A C 1
ATOM 4442 O O . VAL A 1 286 ? 14.021 59.224 31.731 1.00 19.06 298 VAL A O 1
ATOM 4455 N N . LEU A 1 287 ? 14.779 58.062 33.502 1.00 16.77 299 LEU A N 1
ATOM 4456 C CA . LEU A 1 287 ? 13.642 58.437 34.339 1.00 16.74 299 LEU A CA 1
ATOM 4457 C C . LEU A 1 287 ? 13.811 59.875 34.809 1.00 16.44 299 LEU A C 1
ATOM 4458 O O . LEU A 1 287 ? 14.843 60.205 35.378 1.00 18.21 299 LEU A O 1
ATOM 4474 N N . SER A 1 288 ? 12.805 60.700 34.532 1.00 18.36 300 SER A N 1
ATOM 4475 C CA . SER A 1 288 ? 12.771 62.091 34.921 1.00 18.47 300 SER A CA 1
ATOM 4476 C C . SER A 1 288 ? 11.502 62.382 35.706 1.00 19.30 300 SER A C 1
ATOM 4477 O O . SER A 1 288 ? 10.553 61.615 35.716 1.00 21.33 300 SER A O 1
ATOM 4485 N N . ASP A 1 289 ? 11.540 63.513 36.405 1.00 19.63 301 ASP A N 1
ATOM 4486 C CA . ASP A 1 289 ? 10.351 64.000 37.091 1.00 22.96 301 ASP A CA 1
ATOM 4487 C C . ASP A 1 289 ? 9.393 64.571 36.062 1.00 27.12 301 ASP A C 1
ATOM 4488 O O . ASP A 1 289 ? 9.684 64.595 34.856 1.00 26.16 301 ASP A O 1
ATOM 4497 N N . LYS A 1 290 ? 8.240 65.035 36.577 1.00 30.82 302 LYS A N 1
ATOM 4498 C CA . LYS A 1 290 ? 7.160 65.535 35.735 1.00 36.06 302 LYS A CA 1
ATOM 4499 C C . LYS A 1 290 ? 7.595 66.765 34.970 1.00 36.92 302 LYS A C 1
ATOM 4500 O O . LYS A 1 290 ? 6.990 67.108 33.935 1.00 38.90 302 LYS A O 1
ATOM 4519 N N . ASN A 1 291 ? 8.581 67.495 35.508 1.00 37.30 303 ASN A N 1
ATOM 4520 C CA . ASN A 1 291 ? 9.069 68.709 34.886 1.00 38.05 303 ASN A CA 1
ATOM 4521 C C . ASN A 1 291 ? 10.277 68.461 33.982 1.00 36.20 303 ASN A C 1
ATOM 4522 O O . ASN A 1 291 ? 10.895 69.432 33.578 1.00 38.58 303 ASN A O 1
ATOM 4533 N N . GLY A 1 292 ? 10.656 67.201 33.707 1.00 32.32 304 GLY A N 1
ATOM 4534 C CA . GLY A 1 292 ? 11.798 66.901 32.834 1.00 29.58 304 GLY A CA 1
ATOM 4535 C C . GLY A 1 292 ? 13.189 66.965 33.489 1.00 27.68 304 GLY A C 1
ATOM 4536 O O . GLY A 1 292 ? 14.225 67.079 32.791 1.00 28.69 304 GLY A O 1
ATOM 4540 N N . ASN A 1 293 ? 13.268 66.885 34.773 1.00 23.25 305 ASN A N 1
ATOM 4541 C CA . ASN A 1 293 ? 14.563 66.864 35.407 1.00 19.85 305 ASN A CA 1
ATOM 4542 C C . ASN A 1 293 ? 15.004 65.425 35.553 1.00 18.51 305 ASN A C 1
ATOM 4543 O O . ASN A 1 293 ? 14.263 64.614 36.096 1.00 19.60 305 ASN A O 1
ATOM 4554 N N . PRO A 1 294 ? 16.184 65.079 35.079 1.00 18.52 306 PRO A N 1
ATOM 4555 C CA . PRO A 1 294 ? 16.603 63.673 35.083 1.00 17.54 306 PRO A CA 1
ATOM 4556 C C . PRO A 1 294 ? 16.949 63.176 36.469 1.00 16.88 306 PRO A C 1
ATOM 4557 O O . PRO A 1 294 ? 17.638 63.854 37.256 1.00 18.80 306 PRO A O 1
ATOM 4568 N N . LEU A 1 295 ? 16.463 61.947 36.745 1.00 17.13 307 LEU A N 1
ATOM 4569 C CA . LEU A 1 295 ? 16.588 61.326 38.062 1.00 17.52 307 LEU A CA 1
ATOM 4570 C C . LEU A 1 295 ? 17.373 60.032 38.047 1.00 16.32 307 LEU A C 1
ATOM 4571 O O . LEU A 1 295 ? 18.033 59.732 39.040 1.00 17.50 307 LEU A O 1
ATOM 4587 N N . ASN A 1 296 ? 17.190 59.180 37.023 1.00 15.52 308 ASN A N 1
ATOM 4588 C CA . ASN A 1 296 ? 17.736 57.842 37.137 1.00 16.17 308 ASN A CA 1
ATOM 4589 C C . ASN A 1 296 ? 17.960 57.230 35.749 1.00 15.88 308 ASN A C 1
ATOM 4590 O O . ASN A 1 296 ? 17.064 57.302 34.912 1.00 18.09 308 ASN A O 1
ATOM 4601 N N . SER A 1 297 ? 19.144 56.663 35.527 1.00 15.97 309 SER A N 1
ATOM 4602 C CA . SER A 1 297 ? 19.498 56.052 34.253 1.00 16.15 309 SER A CA 1
ATOM 4603 C C . SER A 1 297 ? 19.088 54.594 34.223 1.00 15.56 309 SER A C 1
ATOM 4604 O O . SER A 1 297 ? 19.253 53.860 35.203 1.00 16.92 309 SER A O 1
ATOM 4612 N N . VAL A 1 298 ? 18.653 54.157 33.038 1.00 14.37 310 VAL A N 1
ATOM 4613 C CA . VAL A 1 298 ? 18.101 52.837 32.839 1.00 14.46 310 VAL A CA 1
ATOM 4614 C C . VAL A 1 298 ? 18.715 52.212 31.581 1.00 14.66 310 VAL A C 1
ATOM 4615 O O . VAL A 1 298 ? 18.775 52.850 30.532 1.00 15.14 310 VAL A O 1
ATOM 4628 N N . PHE A 1 299 ? 19.197 50.982 31.708 1.00 14.52 311 PHE A N 1
ATOM 4629 C CA . PHE A 1 299 ? 19.979 50.289 30.679 1.00 14.37 311 PHE A CA 1
ATOM 4630 C C . PHE A 1 299 ? 19.293 48.964 30.357 1.00 13.93 311 PHE A C 1
ATOM 4631 O O . PHE A 1 299 ? 19.272 48.059 31.201 1.00 14.38 311 PHE A O 1
ATOM 4648 N N . VAL A 1 300 ? 18.781 48.851 29.141 1.00 14.02 312 VAL A N 1
ATOM 4649 C CA . VAL A 1 300 ? 18.172 47.640 28.630 1.00 13.88 312 VAL A CA 1
ATOM 4650 C C . VAL A 1 300 ? 19.166 46.968 27.701 1.00 14.33 312 VAL A C 1
ATOM 4651 O O . VAL A 1 300 ? 19.665 47.604 26.763 1.00 14.76 312 VAL A O 1
ATOM 4664 N N . ALA A 1 301 ? 19.571 45.763 28.047 1.00 14.66 313 ALA A N 1
ATOM 4665 C CA . ALA A 1 301 ? 20.599 45.003 27.332 1.00 14.94 313 ALA A CA 1
ATOM 4666 C C . ALA A 1 301 ? 20.014 44.092 26.307 1.00 15.84 313 ALA A C 1
ATOM 4667 O O . ALA A 1 301 ? 19.001 43.417 26.566 1.00 16.25 313 ALA A O 1
ATOM 4674 N N . PRO A 1 302 ? 20.710 43.953 25.194 1.00 15.85 314 PRO A N 1
ATOM 4675 C CA . PRO A 1 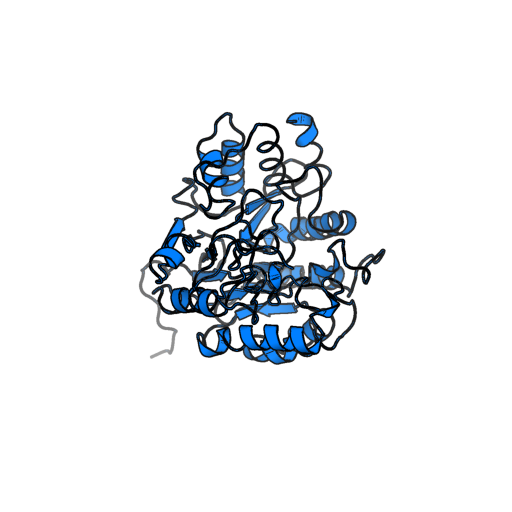302 ? 20.255 43.007 24.171 1.00 15.75 314 PRO A CA 1
ATOM 4676 C C . PRO A 1 302 ? 20.534 41.559 24.550 1.00 15.64 314 PRO A C 1
ATOM 4677 O O . PRO A 1 302 ? 21.349 41.231 25.390 1.00 17.00 314 PRO A O 1
ATOM 4688 N N . ALA A 1 303 ? 19.867 40.667 23.829 1.00 15.38 315 ALA A N 1
ATOM 4689 C CA . ALA A 1 303 ? 19.903 39.247 24.105 1.00 16.59 315 ALA A CA 1
ATOM 4690 C C . ALA A 1 303 ? 21.126 38.567 23.533 1.00 16.14 315 ALA A C 1
ATOM 4691 O O . ALA A 1 303 ? 21.727 39.025 22.552 1.00 17.57 315 ALA A O 1
ATOM 4698 N N . VAL A 1 304 ? 21.402 37.389 24.084 1.00 16.83 316 VAL A N 1
ATOM 4699 C CA . VAL A 1 304 ? 22.277 36.431 23.405 1.00 16.95 316 VAL A CA 1
ATOM 4700 C C . VAL A 1 304 ? 21.591 35.796 22.192 1.00 17.18 316 VAL A C 1
ATOM 4701 O O . VAL A 1 304 ? 22.194 35.658 21.119 1.00 18.43 3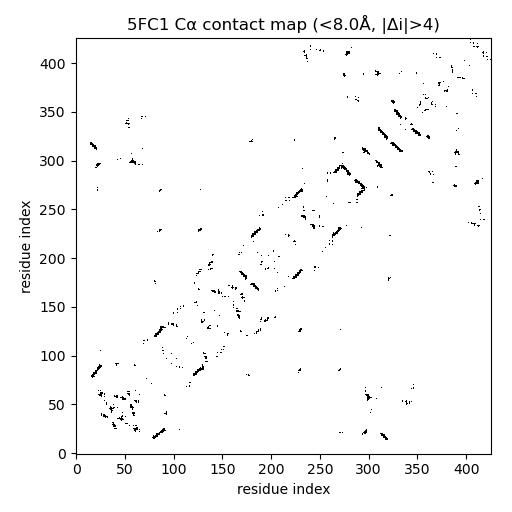16 VAL A O 1
ATOM 4714 N N . THR A 1 305 ? 20.338 35.363 22.350 1.00 17.82 317 THR A N 1
ATOM 4715 C CA . THR A 1 305 ? 19.623 34.791 21.214 1.00 18.01 317 THR A CA 1
ATOM 4716 C C . THR A 1 305 ? 19.458 35.851 20.130 1.00 17.64 317 THR A C 1
ATOM 4717 O O . THR A 1 305 ? 19.177 37.033 20.443 1.00 17.74 317 THR A O 1
ATOM 4728 N N . PRO A 1 306 ? 19.515 35.431 18.861 1.00 18.01 318 PRO A N 1
ATOM 4729 C CA . PRO A 1 306 ? 19.216 36.329 17.733 1.00 18.73 318 PRO A CA 1
ATOM 4730 C C . PRO A 1 306 ? 17.812 36.124 17.164 1.00 18.60 318 PRO A C 1
ATOM 4731 O O . PRO A 1 306 ? 17.490 36.705 16.120 1.00 20.03 318 PRO A O 1
ATOM 4742 N N . VAL A 1 307 ? 16.951 35.380 17.861 1.00 18.30 319 VAL A N 1
ATOM 4743 C CA . VAL A 1 307 ? 15.679 34.982 17.279 1.00 19.12 319 VAL A CA 1
ATOM 4744 C C . VAL A 1 307 ? 14.810 36.157 16.876 1.00 18.09 319 VAL A C 1
ATOM 4745 O O . VAL A 1 307 ? 14.734 37.183 17.558 1.00 18.32 319 VAL A O 1
ATOM 4758 N N . LYS A 1 308 ? 14.102 35.949 15.774 1.00 18.90 320 LYS A N 1
ATOM 4759 C CA A LYS A 1 308 ? 13.017 36.823 15.367 0.37 20.14 320 LYS A CA 1
ATOM 4760 C CA B LYS A 1 308 ? 13.017 36.821 15.365 0.63 20.13 320 LYS A CA 1
ATOM 4761 C C . LYS A 1 308 ? 11.903 35.985 14.761 1.00 20.63 320 LYS A C 1
ATOM 4762 O O . LYS A 1 308 ? 12.105 34.839 14.355 1.00 21.31 320 LYS A O 1
ATOM 4797 N N . GLY A 1 309 ? 10.743 36.563 14.682 1.00 23.24 321 GLY A N 1
ATOM 4798 C CA . GLY A 1 309 ? 9.697 35.916 13.907 1.00 24.65 321 GLY A CA 1
ATOM 4799 C C . GLY A 1 309 ? 9.834 36.214 12.423 1.00 24.06 321 GLY A C 1
ATOM 4800 O O . GLY A 1 309 ? 10.497 37.154 12.004 1.00 22.75 321 GLY A O 1
ATOM 4804 N N . VAL A 1 310 ? 9.173 35.393 11.615 1.00 24.88 322 VAL A N 1
ATOM 4805 C CA . VAL A 1 310 ? 9.199 35.588 10.161 1.00 26.42 322 VAL A CA 1
ATOM 4806 C C . VAL A 1 310 ? 8.717 36.960 9.762 1.00 26.84 322 VAL A C 1
ATOM 4807 O O . VAL A 1 310 ? 9.210 37.527 8.772 1.00 28.39 322 VAL A O 1
ATOM 4820 N N . LEU A 1 311 ? 7.746 37.515 10.483 1.00 25.39 323 LEU A N 1
ATOM 4821 C CA . LEU A 1 311 ? 7.171 38.797 10.081 1.00 25.10 323 LEU A CA 1
ATOM 4822 C C . LEU A 1 311 ? 8.123 39.949 10.319 1.00 24.06 323 LEU A C 1
ATOM 4823 O O . LEU A 1 311 ? 7.909 41.032 9.742 1.00 26.89 323 LEU A O 1
ATOM 4839 N N . GLN A 1 312 ? 9.152 39.764 11.162 1.00 22.06 324 GLN A N 1
ATOM 4840 C CA . GLN A 1 312 ? 10.004 40.883 11.515 1.00 23.09 324 GLN A CA 1
ATOM 4841 C C . GLN A 1 312 ? 11.107 41.104 10.481 1.00 22.58 324 GLN A C 1
ATOM 4842 O O . GLN A 1 312 ? 11.739 40.139 10.011 1.00 24.48 324 GLN A O 1
ATOM 4856 N N . LYS A 1 313 ? 11.378 42.375 10.183 1.00 23.98 325 LYS A N 1
ATOM 4857 C CA . LYS A 1 313 ? 12.464 42.688 9.255 1.00 26.61 325 LYS A CA 1
ATOM 4858 C C . LYS A 1 313 ? 13.834 42.540 9.896 1.00 25.03 325 LYS A C 1
ATOM 4859 O O . LYS A 1 313 ? 14.758 41.942 9.305 1.00 28.13 325 LYS A O 1
ATOM 4878 N N . GLU A 1 314 ? 13.998 43.074 11.101 1.00 22.01 326 GLU A N 1
ATOM 4879 C CA . GLU A 1 314 ? 15.293 43.133 11.717 1.00 21.32 326 GLU A CA 1
ATOM 4880 C C . GLU A 1 314 ? 15.318 42.216 12.921 1.00 19.59 326 GLU A C 1
ATOM 4881 O O . GLU A 1 314 ? 14.269 41.779 13.454 1.00 20.97 326 GLU A O 1
ATOM 4893 N N . THR A 1 315 ? 16.537 41.969 13.395 1.00 20.06 327 THR A N 1
ATOM 4894 C CA . THR A 1 315 ? 16.731 41.319 14.676 1.00 18.81 327 THR A CA 1
ATOM 4895 C C . THR A 1 315 ? 18.002 41.866 15.278 1.00 17.76 327 THR A C 1
ATOM 4896 O O . THR A 1 315 ? 18.643 42.742 14.677 1.00 18.59 327 THR A O 1
ATOM 4907 N N . ASN A 1 316 ? 18.405 41.294 16.414 1.00 17.45 328 ASN A N 1
ATOM 4908 C CA . ASN A 1 316 ? 19.685 41.650 17.003 1.00 16.17 328 ASN A CA 1
ATOM 4909 C C . ASN A 1 316 ? 20.738 40.611 16.671 1.00 17.52 328 ASN A C 1
ATOM 4910 O O . ASN A 1 316 ? 20.462 39.420 16.536 1.00 19.63 328 ASN A O 1
ATOM 4921 N N . ASN A 1 317 ? 21.996 41.080 16.637 1.00 17.13 329 ASN A N 1
ATOM 4922 C CA . ASN A 1 317 ? 23.112 40.171 16.866 1.00 17.59 329 ASN A CA 1
ATOM 4923 C C . ASN A 1 317 ? 23.184 39.806 18.340 1.00 16.58 329 ASN A C 1
ATOM 4924 O O . ASN A 1 317 ? 22.765 40.605 19.209 1.00 17.25 329 ASN A O 1
ATOM 4935 N N . PRO A 1 318 ? 23.727 38.629 18.646 1.00 17.36 330 PRO A N 1
ATOM 4936 C CA . PRO A 1 318 ? 24.012 38.295 20.045 1.00 17.23 330 PRO A CA 1
ATOM 4937 C C . PRO A 1 318 ? 24.873 39.368 20.713 1.00 17.27 330 PRO A C 1
ATOM 4938 O O . PRO A 1 318 ? 25.862 39.847 20.129 1.00 18.60 330 PRO A O 1
ATOM 4949 N N . GLY A 1 319 ? 24.573 39.641 21.990 1.00 17.51 331 GLY A N 1
ATOM 4950 C CA . GLY A 1 319 ? 25.311 40.618 22.770 1.00 16.88 331 GLY A CA 1
ATOM 4951 C C . GLY A 1 319 ? 25.528 40.186 24.196 1.00 17.30 331 GLY A C 1
ATOM 4952 O O . GLY A 1 319 ? 24.723 39.451 24.777 1.00 17.83 331 GLY A O 1
ATOM 4956 N N . VAL A 1 320 ? 26.646 40.664 24.777 1.00 17.78 332 VAL A N 1
ATOM 4957 C CA . VAL A 1 320 ? 26.852 40.696 26.234 1.00 17.31 332 VAL A CA 1
ATOM 4958 C C . VAL A 1 320 ? 27.499 42.031 26.572 1.00 16.32 332 VAL A C 1
ATOM 4959 O O . VAL A 1 320 ? 28.177 42.611 25.719 1.00 18.17 332 VAL A O 1
ATOM 4972 N N . ARG A 1 321 ? 27.343 42.495 27.813 1.00 16.22 333 ARG A N 1
ATOM 4973 C CA . ARG A 1 321 ? 27.850 43.828 28.142 1.00 16.61 333 ARG A CA 1
ATOM 4974 C C . ARG A 1 321 ? 28.483 43.851 29.516 1.00 17.01 333 ARG A C 1
ATOM 4975 O O . ARG A 1 321 ? 28.224 43.006 30.372 1.00 16.98 333 ARG A O 1
ATOM 4996 N N . LEU A 1 322 ? 29.312 44.867 29.688 1.00 17.38 334 LEU A N 1
ATOM 4997 C CA A LEU A 1 322 ? 30.084 45.110 30.892 0.55 19.63 334 LEU A CA 1
ATOM 4998 C CA B LEU A 1 322 ? 30.069 45.106 30.893 0.45 19.46 334 LEU A CA 1
ATOM 4999 C C . LEU A 1 322 ? 29.870 46.555 31.334 1.00 18.63 334 LEU A C 1
ATOM 5000 O O . LEU A 1 322 ? 29.913 47.479 30.516 1.00 20.92 334 LEU A O 1
ATOM 5029 N N . PHE A 1 323 ? 29.671 46.763 32.630 1.00 17.13 335 PHE A N 1
ATOM 5030 C CA . PHE A 1 323 ? 29.603 48.084 33.213 1.00 17.30 335 PHE A CA 1
ATOM 5031 C C . PHE A 1 323 ? 30.822 48.369 34.039 1.00 17.85 335 PHE A C 1
ATOM 5032 O O . PHE A 1 323 ? 31.374 47.476 34.684 1.00 19.40 335 PHE A O 1
ATOM 5049 N N . GLN A 1 324 ? 31.186 49.644 34.055 1.00 18.39 336 GLN A N 1
ATOM 5050 C CA . GLN A 1 324 ? 32.242 50.167 34.920 1.00 19.00 336 GLN A CA 1
ATOM 5051 C C . GLN A 1 324 ? 31.613 51.120 35.930 1.00 18.17 336 GLN A C 1
ATOM 5052 O O . GLN A 1 324 ? 30.729 51.924 35.562 1.00 19.59 336 GLN A O 1
ATOM 5066 N N . TYR A 1 325 ? 32.098 51.044 37.200 1.00 18.70 337 TYR A N 1
ATOM 5067 C CA . TYR A 1 325 ? 31.523 51.863 38.256 1.00 19.09 337 TYR A CA 1
ATOM 5068 C C . TYR A 1 325 ? 32.615 52.347 39.199 1.00 19.81 337 TYR A C 1
ATOM 5069 O O . TYR A 1 325 ? 33.719 51.799 39.252 1.00 20.97 337 TYR A O 1
ATOM 5087 N N . LYS A 1 326 ? 32.288 53.389 39.941 1.00 21.61 338 LYS A N 1
ATOM 5088 C CA . LYS A 1 326 ? 33.235 53.949 40.883 1.00 23.18 338 LYS A CA 1
ATOM 5089 C C . LYS A 1 326 ? 33.272 53.096 42.151 1.00 24.14 338 LYS A C 1
ATOM 5090 O O . LYS A 1 326 ? 32.238 52.904 42.779 1.00 24.38 338 LYS A O 1
ATOM 5109 N N . PRO A 1 327 ? 34.434 52.551 42.545 1.00 26.84 339 PRO A N 1
ATOM 5110 C CA . PRO A 1 327 ? 34.478 51.666 43.707 1.00 29.76 339 PRO A CA 1
ATOM 5111 C C . PRO A 1 327 ? 34.007 52.374 44.962 1.00 31.36 339 PRO A C 1
ATOM 5112 O O . PRO A 1 327 ? 34.294 53.551 45.195 1.00 31.50 339 PRO A O 1
ATOM 5123 N N . GLY A 1 328 ? 33.286 51.632 45.774 1.00 32.50 340 GLY A N 1
ATOM 5124 C CA . GLY A 1 328 ? 32.805 52.118 47.034 1.00 33.29 340 GLY A CA 1
ATOM 5125 C C . GLY A 1 328 ? 31.775 53.214 46.929 1.00 34.17 340 GLY A C 1
ATOM 5126 O O . GLY A 1 328 ? 31.261 53.642 47.942 1.00 36.40 340 GLY A O 1
ATOM 5130 N N . ASP A 1 329 ? 31.415 53.624 45.750 1.00 31.20 341 ASP A N 1
ATOM 5131 C CA . ASP A 1 329 ? 30.450 54.720 45.538 1.00 29.90 341 ASP A CA 1
ATOM 5132 C C . ASP A 1 329 ? 29.322 54.313 44.570 1.00 26.44 341 ASP A C 1
ATOM 5133 O O . ASP A 1 329 ? 28.143 54.677 44.743 1.00 26.71 341 ASP A O 1
ATOM 5142 N N . TYR A 1 330 ? 29.652 53.549 43.581 1.00 23.73 342 TYR A N 1
ATOM 5143 C CA . TYR A 1 330 ? 28.735 52.807 42.748 1.00 22.13 342 TYR A CA 1
ATOM 5144 C C . TYR A 1 330 ? 28.097 53.611 41.624 1.00 20.38 342 TYR A C 1
ATOM 5145 O O . TYR A 1 330 ? 27.324 53.064 40.842 1.00 19.65 342 TYR A O 1
ATOM 5163 N N . THR A 1 331 ? 28.502 54.856 41.466 1.00 20.05 343 THR A N 1
ATOM 5164 C CA . THR A 1 331 ? 28.145 55.644 40.290 1.00 19.63 343 THR A CA 1
ATOM 5165 C C . THR A 1 331 ? 28.650 54.942 39.045 1.00 18.84 343 THR A C 1
ATOM 5166 O O . THR A 1 331 ? 29.802 54.496 38.988 1.00 20.50 343 THR A O 1
ATOM 5177 N N . LEU A 1 332 ? 27.790 54.877 38.035 1.00 19.06 344 LEU A N 1
ATOM 5178 C CA . LEU A 1 332 ? 28.154 54.216 36.786 1.00 18.87 344 LEU A CA 1
ATOM 5179 C C . LEU A 1 332 ? 28.996 55.132 35.916 1.00 19.90 344 LEU A C 1
ATOM 5180 O O . LEU A 1 332 ? 28.625 56.288 35.630 1.00 21.56 344 LEU A O 1
ATOM 5196 N N . LEU A 1 333 ? 30.129 54.596 35.498 1.00 19.60 345 LEU A N 1
ATOM 5197 C CA . LEU A 1 333 ? 31.109 55.349 34.727 1.00 20.24 345 LEU A CA 1
ATOM 5198 C C . LEU A 1 333 ? 31.077 55.048 33.247 1.00 19.51 345 LEU A C 1
ATOM 5199 O O . LEU A 1 333 ? 31.332 55.943 32.423 1.00 21.11 345 LEU A O 1
ATOM 5215 N N . ASP A 1 334 ? 30.722 53.830 32.874 1.00 19.21 346 ASP A N 1
ATOM 5216 C CA . ASP A 1 334 ? 30.738 53.484 31.456 1.00 19.70 346 ASP A CA 1
ATOM 5217 C C . ASP A 1 334 ? 30.040 52.158 31.269 1.00 19.20 346 ASP A C 1
ATOM 5218 O O . ASP A 1 334 ? 29.776 51.413 32.226 1.00 19.02 346 ASP A O 1
ATOM 5227 N N . MET A 1 335 ? 29.803 51.842 29.999 1.00 18.29 347 MET A N 1
ATOM 5228 C CA A MET A 1 335 ? 29.240 50.566 29.580 0.61 18.09 347 MET A CA 1
ATOM 5229 C CA B MET A 1 335 ? 29.260 50.564 29.584 0.39 17.92 347 MET A CA 1
ATOM 5230 C C . MET A 1 335 ? 29.967 50.183 28.301 1.00 17.83 347 MET A C 1
ATOM 5231 O O . MET A 1 335 ? 30.160 51.009 27.431 1.00 20.25 347 MET A O 1
ATOM 5256 N N . VAL A 1 336 ? 30.386 48.930 28.231 1.00 18.42 348 VAL A N 1
ATOM 5257 C CA . VAL A 1 336 ? 31.049 48.354 27.066 1.00 18.91 348 VAL A CA 1
ATOM 5258 C C . VAL A 1 336 ? 30.134 47.265 26.544 1.00 18.81 348 VAL A C 1
ATOM 5259 O O . VAL A 1 336 ? 29.842 46.313 27.258 1.00 19.12 348 VAL A O 1
ATOM 5272 N N . GLN A 1 337 ? 29.670 47.417 25.306 1.00 17.62 349 GLN A N 1
ATOM 5273 C CA . GLN A 1 337 ? 28.809 46.430 24.680 1.00 17.45 349 GLN A CA 1
ATOM 5274 C C . GLN A 1 337 ? 29.675 45.587 23.740 1.00 18.53 349 GLN A C 1
ATOM 5275 O O . GLN A 1 337 ? 30.354 46.122 22.851 1.00 18.81 349 GLN A O 1
ATOM 5289 N N . TYR A 1 338 ? 29.617 44.275 23.917 1.00 18.41 350 TYR A N 1
ATOM 5290 C CA . TYR A 1 338 ? 30.268 43.320 23.027 1.00 18.82 350 TYR A CA 1
ATOM 5291 C C . TYR A 1 338 ? 29.192 42.606 22.207 1.00 18.14 350 TYR A C 1
ATOM 5292 O O . TYR A 1 338 ? 28.015 42.539 22.596 1.00 18.39 350 TYR A O 1
ATOM 5310 N N . TYR A 1 339 ? 29.603 42.065 21.059 1.00 18.27 351 TYR A N 1
ATOM 5311 C CA . TYR A 1 339 ? 28.643 41.350 20.250 1.00 18.54 351 TYR A CA 1
ATOM 5312 C C . TYR A 1 339 ? 29.342 40.289 19.429 1.00 19.40 351 TYR A C 1
ATOM 5313 O O . TYR A 1 339 ? 30.571 40.265 19.280 1.00 20.63 351 TYR A O 1
ATOM 5331 N N . LEU A 1 340 ? 28.514 39.468 18.834 1.00 19.43 352 LEU A N 1
ATOM 5332 C CA . LEU A 1 340 ? 28.935 38.472 17.869 1.00 19.64 352 LEU A CA 1
ATOM 5333 C C . LEU A 1 340 ? 28.271 38.811 16.542 1.00 20.59 352 LEU A C 1
ATOM 5334 O O . LEU A 1 340 ? 27.039 38.893 16.460 1.00 19.87 352 LEU A O 1
ATOM 5350 N N . ASN A 1 341 ? 29.067 38.962 15.507 1.00 20.61 353 ASN A N 1
ATOM 5351 C CA . ASN A 1 341 ? 28.504 39.111 14.175 1.00 20.67 353 ASN A CA 1
ATOM 5352 C C . ASN A 1 341 ? 28.116 37.699 13.732 1.00 21.07 353 ASN A C 1
ATOM 5353 O O . ASN A 1 341 ? 28.963 36.892 13.374 1.00 22.03 353 ASN A O 1
ATOM 5363 N N . LEU A 1 342 ? 26.834 37.391 13.858 1.00 20.63 354 LEU A N 1
ATOM 5364 C CA . LEU A 1 342 ? 26.385 36.022 13.670 1.00 21.29 354 LEU A CA 1
ATOM 5365 C C . LEU A 1 342 ? 26.619 35.550 12.240 1.00 22.13 354 LEU A C 1
ATOM 5366 O O . LEU A 1 342 ? 27.049 34.407 12.011 1.00 22.35 354 LEU A O 1
ATOM 5382 N N . THR A 1 343 ? 26.307 36.379 11.251 1.00 22.60 355 THR A N 1
ATOM 5383 C CA A THR A 1 343 ? 26.528 35.925 9.873 0.28 23.93 355 THR A CA 1
ATOM 5384 C CA B THR A 1 343 ? 26.536 35.943 9.873 0.72 23.14 355 THR A CA 1
ATOM 5385 C C . THR A 1 343 ? 27.995 35.585 9.629 1.00 23.94 355 THR A C 1
ATOM 5386 O O . THR A 1 343 ? 28.309 34.561 8.982 1.00 26.18 355 THR A O 1
ATOM 5405 N N . GLU A 1 344 ? 28.899 36.429 10.130 1.00 23.58 356 GLU A N 1
ATOM 5406 C CA . GLU A 1 344 ? 30.324 36.190 9.922 1.00 24.89 356 GLU A CA 1
ATOM 5407 C C . GLU A 1 344 ? 30.769 34.918 10.645 1.00 23.31 356 GLU A C 1
ATOM 5408 O O . GLU A 1 344 ? 31.561 34.129 10.111 1.00 24.88 356 GLU A O 1
ATOM 5420 N N . ALA A 1 345 ? 30.301 34.730 11.880 1.00 22.83 357 ALA A N 1
ATOM 5421 C CA . ALA A 1 345 ? 30.711 33.597 12.675 1.00 23.21 357 ALA A CA 1
ATOM 5422 C C . ALA A 1 345 ? 30.244 32.305 12.022 1.00 23.69 357 ALA A C 1
ATOM 5423 O O . ALA A 1 345 ? 30.977 31.318 11.985 1.00 25.10 357 ALA A O 1
ATOM 5430 N N . ASN A 1 346 ? 29.034 32.314 11.465 1.00 23.45 358 ASN A N 1
ATOM 5431 C CA . ASN A 1 346 ? 28.514 31.126 10.808 1.00 22.94 358 ASN A CA 1
ATOM 5432 C C . ASN A 1 346 ? 29.221 30.865 9.496 1.00 23.22 358 ASN A C 1
ATOM 5433 O O . ASN A 1 346 ? 29.411 29.711 9.124 1.00 26.74 358 ASN A O 1
ATOM 5444 N N . LEU A 1 347 ? 29.619 31.914 8.774 1.00 23.73 359 LEU A N 1
ATOM 5445 C CA . LEU A 1 347 ? 30.268 31.702 7.480 1.00 24.50 359 LEU A CA 1
ATOM 5446 C C . LEU A 1 347 ? 31.577 30.971 7.648 1.00 24.33 359 LEU A C 1
ATOM 5447 O O . LEU A 1 347 ? 31.887 30.045 6.875 1.00 24.47 359 LEU A O 1
ATOM 5463 N N . LYS A 1 348 ? 32.387 31.396 8.619 1.00 25.11 360 LYS A N 1
ATOM 5464 C CA . LYS A 1 348 ? 33.696 30.798 8.797 1.00 25.90 360 LYS A CA 1
ATOM 5465 C C . LYS A 1 348 ? 33.718 29.731 9.861 1.00 24.30 360 LYS A C 1
ATOM 5466 O O . LYS A 1 348 ? 34.639 28.904 9.854 1.00 25.96 360 LYS A O 1
ATOM 5485 N N . GLY A 1 349 ? 32.658 29.630 10.647 1.00 24.94 361 GLY A N 1
ATOM 5486 C CA . GLY A 1 349 ? 32.570 28.602 11.665 1.00 26.11 361 GLY A CA 1
ATOM 5487 C C . GLY A 1 349 ? 33.369 28.849 12.906 1.00 28.16 361 GLY A C 1
ATOM 5488 O O . GLY A 1 349 ? 33.670 27.899 13.647 1.00 30.93 361 GLY A O 1
ATOM 5492 N N . GLU A 1 350 ? 33.695 30.100 13.188 1.00 27.49 362 GLU A N 1
ATOM 5493 C CA . GLU A 1 350 ? 34.468 30.437 14.358 1.00 29.08 362 GLU A CA 1
ATOM 5494 C C . GLU A 1 350 ? 33.909 31.726 14.916 1.00 30.27 362 GLU A C 1
ATOM 5495 O O . GLU A 1 350 ? 33.606 32.656 14.167 1.00 31.55 362 GLU A O 1
ATOM 5507 N N . SER A 1 351 ? 33.764 31.798 16.229 1.00 29.73 363 SER A N 1
ATOM 5508 C CA . SER A 1 351 ? 33.191 33.004 16.767 1.00 33.59 363 SER A CA 1
ATOM 5509 C C . SER A 1 351 ? 34.297 34.031 16.976 1.00 35.57 363 SER A C 1
ATOM 5510 O O . SER A 1 351 ? 35.479 33.701 17.112 1.00 38.86 363 SER A O 1
ATOM 5518 N N . ASN A 1 352 ? 33.936 35.231 16.933 1.00 35.21 364 ASN A N 1
ATOM 5519 C CA . ASN A 1 352 ? 34.819 36.298 17.190 1.00 38.57 364 ASN A CA 1
ATOM 5520 C C . ASN A 1 352 ? 34.009 37.334 17.953 1.00 30.03 364 ASN A C 1
ATOM 5521 O O . ASN A 1 352 ? 33.681 38.409 17.470 1.00 28.56 364 ASN A O 1
ATOM 5531 N N . TRP A 1 353 ? 33.722 37.026 19.217 1.00 24.98 365 TRP A N 1
ATOM 5532 C CA . TRP A 1 353 ? 33.031 38.017 20.068 1.00 23.38 365 TRP A CA 1
ATOM 5533 C C . TRP A 1 353 ? 33.942 39.224 20.192 1.00 23.77 365 TRP A C 1
ATOM 5534 O O . TRP A 1 353 ? 35.152 39.084 20.408 1.00 26.18 365 TRP A O 1
ATOM 5555 N N . THR A 1 354 ? 33.382 40.408 20.042 1.00 23.48 366 THR A N 1
ATOM 5556 C CA . THR A 1 354 ? 34.242 41.576 19.874 1.00 23.73 366 THR A CA 1
ATOM 5557 C C . THR A 1 354 ? 33.523 42.839 20.361 1.00 21.33 366 THR A C 1
ATOM 5558 O O . THR A 1 354 ? 32.306 42.869 20.535 1.00 21.01 366 THR A O 1
ATOM 5569 N N . LEU A 1 355 ? 34.300 43.879 20.594 1.00 22.68 367 LEU A N 1
ATOM 5570 C CA . LEU A 1 355 ? 33.750 45.142 21.062 1.00 22.77 367 LEU A CA 1
ATOM 5571 C C . LEU A 1 355 ? 32.857 45.770 19.997 1.00 21.46 367 LEU A C 1
ATOM 5572 O O . LEU A 1 355 ? 33.258 45.901 18.813 1.00 24.11 367 LEU A O 1
ATOM 5588 N N . GLU A 1 356 ? 31.643 46.138 20.426 1.00 20.00 368 GLU A N 1
ATOM 5589 C CA . GLU A 1 356 ? 30.776 46.917 19.575 1.00 19.86 368 GLU A CA 1
ATOM 5590 C C . GLU A 1 356 ? 31.032 48.403 19.818 1.00 19.16 368 GLU A C 1
ATOM 5591 O O . GLU A 1 356 ? 31.354 49.142 18.878 1.00 22.30 368 GLU A O 1
ATOM 5603 N N . TYR A 1 357 ? 30.914 48.830 21.082 1.00 19.04 369 TYR A N 1
ATOM 5604 C CA . TYR A 1 357 ? 31.206 50.219 21.411 1.00 19.65 369 TYR A CA 1
ATOM 5605 C C . TYR A 1 357 ? 31.385 50.369 22.901 1.00 19.68 369 TYR A C 1
ATOM 5606 O O . TYR A 1 357 ? 30.928 49.539 23.680 1.00 19.84 369 TYR A O 1
ATOM 5624 N N . VAL A 1 358 ? 32.039 51.462 23.278 1.00 20.06 370 VAL A N 1
ATOM 5625 C CA . VAL A 1 358 ? 32.126 51.959 24.656 1.00 19.79 370 VAL A CA 1
ATOM 5626 C C . VAL A 1 358 ? 31.231 53.189 24.700 1.00 19.23 370 VAL A C 1
ATOM 5627 O O . VAL A 1 358 ? 31.398 54.101 23.889 1.00 21.04 370 VAL A O 1
ATOM 5640 N N . LEU A 1 359 ? 30.280 53.221 25.634 1.00 18.53 371 LEU A N 1
ATOM 5641 C CA . LEU A 1 359 ? 29.262 54.263 25.618 1.00 18.57 371 LEU A CA 1
ATOM 5642 C C . LEU A 1 359 ? 29.855 55.687 25.632 1.00 18.93 371 LEU A C 1
ATOM 5643 O O . LEU A 1 359 ? 29.478 56.517 24.819 1.00 19.85 371 LEU A O 1
ATOM 5659 N N . THR A 1 360 ? 30.796 55.974 26.537 1.00 19.91 372 THR A N 1
ATOM 5660 C CA . THR A 1 360 ? 31.317 57.325 26.618 1.00 21.37 372 THR A CA 1
ATOM 5661 C C . THR A 1 360 ? 31.998 57.720 25.322 1.00 22.02 372 THR A C 1
ATOM 5662 O O . THR A 1 360 ? 31.952 58.891 24.932 1.00 23.67 372 THR A O 1
ATOM 5673 N N . GLN A 1 361 ? 32.677 56.762 24.668 1.00 22.28 373 GLN A N 1
ATOM 5674 C CA A GLN A 1 361 ? 33.425 57.061 23.445 0.51 24.59 373 GLN A CA 1
ATOM 5675 C CA B GLN A 1 361 ? 33.421 57.063 23.444 0.49 24.69 373 GLN A CA 1
ATOM 5676 C C . GLN A 1 361 ? 32.481 57.220 22.264 1.00 23.93 373 GLN A C 1
ATOM 5677 O O . GLN A 1 361 ? 32.647 58.119 21.425 1.00 25.90 373 GLN A O 1
ATOM 5702 N N . ALA A 1 362 ? 31.468 56.379 22.205 1.00 22.68 374 ALA A N 1
ATOM 5703 C CA . ALA A 1 362 ? 30.550 56.421 21.085 1.00 23.09 374 ALA A CA 1
ATOM 5704 C C . ALA A 1 362 ? 29.779 57.726 21.061 1.00 23.14 374 ALA A C 1
ATOM 5705 O O . ALA A 1 362 ? 29.503 58.267 19.973 1.00 23.79 374 ALA A O 1
ATOM 5712 N N . TYR A 1 363 ? 29.366 58.192 22.239 1.00 22.22 375 TYR A N 1
ATOM 5713 C CA . TYR A 1 363 ? 28.479 59.328 22.359 1.00 21.92 375 TYR A CA 1
ATOM 5714 C C . TYR A 1 363 ? 29.122 60.580 22.925 1.00 24.26 375 TYR A C 1
ATOM 5715 O O . TYR A 1 363 ? 28.430 61.602 23.018 1.00 25.37 375 TYR A O 1
ATOM 5733 N N . SER A 1 364 ? 30.441 60.558 23.236 1.00 24.79 376 SER A N 1
ATOM 5734 C CA . SER A 1 364 ? 31.136 61.710 23.799 1.00 27.09 376 SER A CA 1
ATOM 5735 C C . SER A 1 364 ? 30.410 62.274 25.014 1.00 26.94 376 SER A C 1
ATOM 5736 O O . SER A 1 364 ? 30.100 63.467 25.078 1.00 28.81 376 SER A O 1
ATOM 5744 N N . VAL A 1 365 ? 30.094 61.393 25.982 1.00 25.81 377 VAL A N 1
ATOM 5745 C CA . VAL A 1 365 ? 29.560 61.809 27.264 1.00 25.61 377 VAL A CA 1
ATOM 5746 C C . VAL A 1 365 ? 30.575 61.430 28.333 1.00 25.43 377 VAL A C 1
ATOM 5747 O O . VAL A 1 365 ? 31.433 60.555 28.153 1.00 25.84 377 VAL A O 1
ATOM 5760 N N . ALA A 1 366 ? 30.480 62.124 29.454 1.00 25.42 378 ALA A N 1
ATOM 5761 C CA . ALA A 1 366 ? 31.483 62.000 30.507 1.00 26.90 378 ALA A CA 1
ATOM 5762 C C . ALA A 1 366 ? 31.332 60.743 31.346 1.00 24.12 378 ALA A C 1
ATOM 5763 O O . ALA A 1 366 ? 32.350 60.215 31.848 1.00 24.42 378 ALA A O 1
ATOM 5770 N N . ASP A 1 367 ? 30.097 60.282 31.518 1.00 23.61 379 ASP A N 1
ATOM 5771 C CA . ASP A 1 367 ? 29.734 59.172 32.391 1.00 22.62 379 ASP A CA 1
ATOM 5772 C C . ASP A 1 367 ? 28.284 58.825 32.124 1.00 20.54 379 ASP A C 1
ATOM 5773 O O . ASP A 1 367 ? 27.677 59.307 31.145 1.00 20.71 379 ASP A O 1
ATOM 5782 N N . LEU A 1 368 ? 27.731 57.983 33.001 1.00 20.39 380 LEU A N 1
ATOM 5783 C CA . LEU A 1 368 ? 26.378 57.438 32.830 1.00 18.54 380 LEU A CA 1
ATOM 5784 C C . LEU A 1 368 ? 25.371 58.069 33.791 1.00 18.79 380 LEU A C 1
ATOM 5785 O O . LEU A 1 368 ? 24.258 57.564 33.961 1.00 19.80 380 LEU A O 1
ATOM 5801 N N . GLN A 1 369 ? 25.710 59.188 34.369 1.00 20.57 381 GLN A N 1
ATOM 5802 C CA . GLN A 1 369 ? 24.807 59.822 35.302 1.00 22.37 381 GLN A CA 1
ATOM 5803 C C . GLN A 1 369 ? 23.583 60.364 34.556 1.00 19.58 381 GLN A C 1
ATOM 5804 O O . GLN A 1 369 ? 23.641 60.649 33.345 1.00 20.04 381 GLN A O 1
ATOM 5818 N N . PRO A 1 370 ? 22.435 60.426 35.225 1.00 18.69 382 PRO A N 1
ATOM 5819 C CA . PRO A 1 370 ? 21.219 60.896 34.560 1.00 18.94 382 PRO A CA 1
ATOM 5820 C C . PRO A 1 370 ? 21.374 62.189 33.799 1.00 19.87 382 PRO A C 1
ATOM 5821 O O . PRO A 1 370 ? 20.885 62.281 32.670 1.00 20.19 382 PRO A O 1
ATOM 5832 N N . LYS A 1 371 ? 22.038 63.181 34.373 1.00 21.14 383 LYS A N 1
ATOM 5833 C CA . LYS A 1 371 ? 22.182 64.454 33.654 1.00 23.51 383 LYS A CA 1
ATOM 5834 C C . LYS A 1 371 ? 22.999 64.304 32.384 1.00 23.24 383 LYS A C 1
ATOM 5835 O O . LYS A 1 371 ? 22.688 64.962 31.359 1.00 23.75 383 LYS A O 1
ATOM 5854 N N . SER A 1 372 ? 24.004 63.417 32.407 1.00 22.57 384 SER A N 1
ATOM 5855 C CA . SER A 1 372 ? 24.834 63.192 31.232 1.00 23.36 384 SER A CA 1
ATOM 5856 C C . SER A 1 372 ? 24.040 62.561 30.118 1.00 23.28 384 SER A C 1
ATOM 5857 O O . SER A 1 372 ? 24.144 62.982 28.959 1.00 24.26 384 SER A O 1
ATOM 5865 N N . LEU A 1 373 ? 23.220 61.567 30.466 1.00 21.11 385 LEU A N 1
ATOM 5866 C CA . LEU A 1 373 ? 22.456 60.860 29.473 1.00 20.25 385 LEU A CA 1
ATOM 5867 C C . LEU A 1 373 ? 21.290 61.702 28.992 1.00 20.18 385 LEU A C 1
ATOM 5868 O O . LEU A 1 373 ? 20.959 61.638 27.817 1.00 21.03 385 LEU A O 1
ATOM 5884 N N . TYR A 1 374 ? 20.709 62.529 29.861 1.00 21.43 386 TYR A N 1
ATOM 5885 C CA . TYR A 1 374 ? 19.633 63.415 29.419 1.00 21.08 386 TYR A CA 1
ATOM 5886 C C . TYR A 1 374 ? 20.128 64.359 28.349 1.00 22.02 386 TYR A C 1
ATOM 5887 O O . TYR A 1 374 ? 19.422 64.605 27.344 1.00 21.98 386 TYR A O 1
ATOM 5905 N N . ALA A 1 375 ? 21.345 64.892 28.527 1.00 22.53 387 ALA A N 1
ATOM 5906 C CA . ALA A 1 375 ? 21.878 65.797 27.511 1.00 22.70 387 ALA A CA 1
ATOM 5907 C C . ALA A 1 375 ? 22.106 65.075 26.190 1.00 22.94 387 ALA A C 1
ATOM 5908 O O . ALA A 1 375 ? 21.878 65.642 25.096 1.00 23.50 387 ALA A O 1
ATOM 5915 N N . LEU A 1 376 ? 22.547 63.813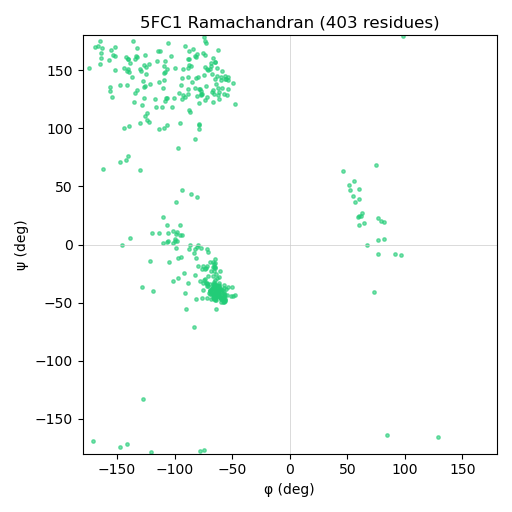 26.270 1.00 22.38 388 LEU A N 1
ATOM 5916 C CA . LEU A 1 376 ? 22.713 63.015 25.057 1.00 21.59 388 LEU A CA 1
ATOM 5917 C C . LEU A 1 376 ? 21.384 62.848 24.328 1.00 20.96 388 LEU A C 1
ATOM 5918 O O . LEU A 1 376 ? 21.302 62.960 23.093 1.00 21.69 388 LEU A O 1
ATOM 5934 N N . VAL A 1 377 ? 20.328 62.541 25.083 1.00 22.08 389 VAL A N 1
ATOM 5935 C CA . VAL A 1 377 ? 19.057 62.315 24.441 1.00 22.43 389 VAL A CA 1
ATOM 5936 C C . VAL A 1 377 ? 18.530 63.592 23.811 1.00 23.50 389 VAL A C 1
ATOM 5937 O O . VAL A 1 377 ? 17.821 63.543 22.785 1.00 23.68 389 VAL A O 1
ATOM 5950 N N . GLN A 1 378 ? 18.791 64.741 24.431 1.00 23.88 390 GLN A N 1
ATOM 5951 C CA . GLN A 1 378 ? 18.433 66.005 23.774 1.00 25.70 390 GLN A CA 1
ATOM 5952 C C . GLN A 1 378 ? 19.140 66.138 22.431 1.00 25.42 390 GLN A C 1
ATOM 5953 O O . GLN A 1 378 ? 18.563 66.679 21.476 1.00 26.95 390 GLN A O 1
ATOM 5967 N N . GLN A 1 379 ? 20.409 65.703 22.355 1.00 24.11 391 GLN A N 1
ATOM 5968 C CA . GLN A 1 379 ? 21.098 65.670 21.056 1.00 24.55 391 GLN A CA 1
ATOM 5969 C C . GLN A 1 379 ? 20.393 64.746 20.061 1.00 23.73 391 GLN A C 1
ATOM 5970 O O . GLN A 1 379 ? 20.271 65.087 18.867 1.00 24.76 391 GLN A O 1
ATOM 5984 N N . PHE A 1 380 ? 19.951 63.573 20.513 1.00 22.32 392 PHE A N 1
ATOM 5985 C CA . PHE A 1 380 ? 19.266 62.643 19.622 1.00 22.12 392 PHE A CA 1
ATOM 5986 C C . PHE A 1 380 ? 18.072 63.329 18.961 1.00 23.13 392 PHE A C 1
ATOM 5987 O O . PHE A 1 380 ? 17.714 63.021 17.820 1.00 23.10 392 PHE A O 1
ATOM 6004 N N . ALA A 1 381 ? 17.377 64.174 19.723 1.00 23.46 393 ALA A N 1
ATOM 6005 C CA . ALA A 1 381 ? 16.165 64.788 19.212 1.00 25.21 393 ALA A CA 1
ATOM 6006 C C . ALA A 1 381 ? 16.405 65.799 18.096 1.00 26.47 393 ALA A C 1
ATOM 6007 O O . ALA A 1 381 ? 15.453 66.111 17.380 1.00 28.09 393 ALA A O 1
ATOM 6014 N N . THR A 1 382 ? 17.634 66.249 17.892 1.00 25.99 394 THR A N 1
ATOM 6015 C CA . THR A 1 382 ? 17.892 67.215 16.843 1.00 26.65 394 THR A CA 1
ATOM 6016 C C . THR A 1 382 ? 17.763 66.572 15.480 1.00 26.65 394 THR A C 1
ATOM 6017 O O . THR A 1 382 ? 18.008 65.383 15.296 1.00 25.40 394 THR A O 1
ATOM 6028 N N . LYS A 1 383 ? 17.366 67.386 14.511 1.00 29.49 395 LYS A N 1
ATOM 6029 C CA . LYS A 1 383 ? 17.103 66.875 13.176 1.00 31.84 395 LYS A CA 1
ATOM 6030 C C . LYS A 1 383 ? 18.368 66.261 12.581 1.00 32.28 395 LYS A C 1
ATOM 6031 O O . LYS A 1 383 ? 19.425 66.882 12.567 1.00 32.06 395 LYS A O 1
ATOM 6050 N N . ASP A 1 384 ? 18.238 65.057 12.040 1.00 32.51 396 ASP A N 1
ATOM 6051 C CA . ASP A 1 384 ? 19.357 64.354 11.401 1.00 32.37 396 ASP A CA 1
ATOM 6052 C C . ASP A 1 384 ? 20.516 64.095 12.359 1.00 30.24 396 ASP A C 1
ATOM 6053 O O . ASP A 1 384 ? 21.666 63.929 11.919 1.00 31.98 396 ASP A O 1
ATOM 6062 N N . SER A 1 385 ? 20.231 64.051 13.654 1.00 27.00 397 SER A N 1
ATOM 6063 C CA . SER A 1 385 ? 21.247 63.750 14.640 1.00 25.56 397 SER A CA 1
ATOM 6064 C C . SER A 1 385 ? 22.096 62.538 14.266 1.00 25.07 397 SER A C 1
ATOM 6065 O O . SER A 1 385 ? 21.589 61.414 14.114 1.00 23.93 397 SER A O 1
ATOM 6073 N N . LYS A 1 386 ? 23.405 62.760 14.151 1.00 26.77 398 LYS A N 1
ATOM 6074 C CA . LYS A 1 386 ? 24.276 61.623 13.904 1.00 26.89 398 LYS A CA 1
ATOM 6075 C C . LYS A 1 386 ? 24.384 60.732 15.132 1.00 24.85 398 LYS A C 1
ATOM 6076 O O . LYS A 1 386 ? 24.624 59.521 15.005 1.00 26.15 398 LYS A O 1
ATOM 6095 N N . GLN A 1 387 ? 24.201 61.302 16.318 1.00 23.39 399 GLN A N 1
ATOM 6096 C CA . GLN A 1 387 ? 24.219 60.504 17.541 1.00 22.76 399 GLN A CA 1
ATOM 6097 C C . GLN A 1 387 ? 23.057 59.532 17.530 1.00 21.29 399 GLN A C 1
ATOM 6098 O O . GLN A 1 387 ? 23.200 58.361 17.884 1.00 20.74 399 GLN A O 1
ATOM 6112 N N . PHE A 1 388 ? 21.877 60.004 17.119 1.00 20.13 400 PHE A N 1
ATOM 6113 C CA . PHE A 1 388 ? 20.734 59.095 17.082 1.00 18.60 400 PHE A CA 1
ATOM 6114 C C . PHE A 1 388 ? 20.896 58.013 16.010 1.00 18.99 400 PHE A C 1
ATOM 6115 O O . PHE A 1 388 ? 20.505 56.871 16.212 1.00 18.97 400 PHE A O 1
ATOM 6132 N N . LEU A 1 389 ? 21.457 58.370 14.860 1.00 20.76 401 LEU A N 1
ATOM 6133 C CA . LEU A 1 389 ? 21.700 57.385 13.813 1.00 21.50 401 LEU A CA 1
ATOM 6134 C C . LEU A 1 389 ? 22.562 56.251 14.342 1.00 19.61 401 LEU A C 1
ATOM 6135 O O . LEU A 1 389 ? 22.316 55.066 14.038 1.00 20.71 401 LEU A O 1
ATOM 6151 N N . LYS A 1 390 ? 23.593 56.599 15.106 1.00 19.38 402 LYS A N 1
ATOM 6152 C CA . LYS A 1 390 ? 24.456 55.601 15.699 1.00 19.94 402 LYS A CA 1
ATOM 6153 C C . LYS A 1 390 ? 23.690 54.754 16.723 1.00 18.93 402 LYS A C 1
ATOM 6154 O O . LYS A 1 390 ? 23.746 53.513 16.695 1.00 19.76 402 LYS A O 1
ATOM 6173 N N . TYR A 1 391 ? 22.892 55.412 17.554 1.00 17.54 403 TYR A N 1
ATOM 6174 C CA . TYR A 1 391 ? 22.055 54.701 18.528 1.00 17.32 403 TYR A CA 1
ATOM 6175 C C . TYR A 1 391 ? 21.136 53.701 17.862 1.00 17.73 403 TYR A C 1
ATOM 6176 O O . TYR A 1 391 ? 20.977 52.588 18.364 1.00 17.45 403 TYR A O 1
ATOM 6194 N N . TYR A 1 392 ? 20.489 54.094 16.740 1.00 17.29 404 TYR A N 1
ATOM 6195 C CA . TYR A 1 392 ? 19.557 53.185 16.089 1.00 16.52 404 TYR A CA 1
ATOM 6196 C C . TYR A 1 392 ? 20.302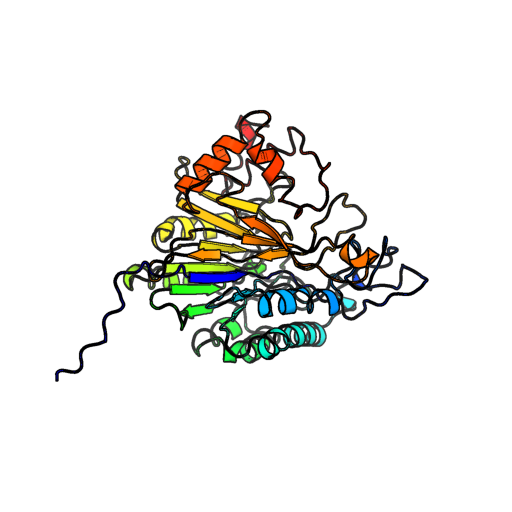 51.969 15.507 1.00 17.09 404 TYR A C 1
ATOM 6197 O O . TYR A 1 392 ? 19.765 50.857 15.479 1.00 18.53 404 TYR A O 1
ATOM 6215 N N . HIS A 1 393 ? 21.521 52.178 14.985 1.00 18.07 405 HIS A N 1
ATOM 6216 C CA A HIS A 1 393 ? 22.315 51.054 14.526 0.56 20.60 405 HIS A CA 1
ATOM 6217 C CA B HIS A 1 393 ? 22.358 51.071 14.526 0.44 19.16 405 HIS A CA 1
ATOM 6218 C C . HIS A 1 393 ? 22.683 50.123 15.671 1.00 18.92 405 HIS A C 1
ATOM 6219 O O . HIS A 1 393 ? 22.617 48.893 15.530 1.00 18.94 405 HIS A O 1
ATOM 6244 N N . TYR A 1 394 ? 23.012 50.682 16.830 1.00 17.56 406 TYR A N 1
ATOM 6245 C CA . TYR A 1 394 ? 23.320 49.875 18.004 1.00 17.05 406 TYR A CA 1
ATOM 6246 C C . TYR A 1 394 ? 22.088 49.242 18.644 1.00 16.51 406 TYR A C 1
ATOM 6247 O O . TYR A 1 394 ? 22.196 48.234 19.341 1.00 16.59 406 TYR A O 1
ATOM 6265 N N . TYR A 1 395 ? 20.884 49.784 18.393 1.00 16.34 407 TYR A N 1
ATOM 6266 C CA . TYR A 1 395 ? 19.656 49.221 18.959 1.00 15.91 407 TYR A CA 1
ATOM 6267 C C . TYR A 1 395 ? 19.494 47.757 18.553 1.00 15.99 407 TYR A C 1
ATOM 6268 O O . TYR A 1 395 ? 19.096 46.917 19.371 1.00 15.84 407 TYR A O 1
ATOM 6286 N N . PHE A 1 396 ? 19.873 47.419 17.310 1.00 15.86 408 PHE A N 1
ATOM 6287 C CA . PHE A 1 396 ? 19.863 46.048 16.803 1.00 16.88 408 PHE A CA 1
ATOM 6288 C C . PHE A 1 396 ? 21.211 45.349 16.932 1.00 16.87 408 PHE A C 1
ATOM 6289 O O . PHE A 1 396 ? 21.450 44.325 16.281 1.00 17.52 408 PHE A O 1
ATOM 6306 N N . VAL A 1 397 ? 22.107 45.887 17.758 1.00 16.26 409 VAL A N 1
ATOM 6307 C CA . VAL A 1 397 ? 23.455 45.356 17.940 1.00 16.11 409 VAL A CA 1
ATOM 6308 C C . VAL A 1 397 ? 24.136 45.205 16.573 1.00 16.71 409 VAL A C 1
ATOM 6309 O O . VAL A 1 397 ? 24.802 44.210 16.278 1.00 18.07 409 VAL A O 1
ATOM 6322 N N . SER A 1 398 ? 24.034 46.252 15.762 1.00 17.87 410 SER A N 1
ATOM 6323 C CA . SER A 1 398 ? 24.757 46.347 14.504 1.00 18.31 410 SER A CA 1
ATOM 6324 C C . SER A 1 398 ? 24.368 45.243 13.506 1.00 19.29 410 SER A C 1
ATOM 6325 O O . SER A 1 398 ? 25.108 44.955 12.540 1.00 21.42 410 SER A O 1
ATOM 6333 N N . TYR A 1 399 ? 23.159 44.699 13.664 1.00 20.16 411 TYR A N 1
ATOM 6334 C CA . TYR A 1 399 ? 22.670 43.698 12.723 1.00 20.27 411 TYR A CA 1
ATOM 6335 C C . TYR A 1 399 ? 22.546 44.228 11.294 1.00 22.13 411 TYR A C 1
ATOM 6336 O O . TYR A 1 399 ? 22.753 43.470 10.300 1.00 24.06 411 TYR A O 1
ATOM 6354 N N . ASP A 1 400 ? 22.166 45.496 11.158 1.00 22.80 412 ASP A N 1
ATOM 6355 C CA . ASP A 1 400 ? 21.852 46.042 9.834 1.00 25.89 412 ASP A CA 1
ATOM 6356 C C . ASP A 1 400 ? 22.305 47.493 9.731 1.00 29.84 412 ASP A C 1
ATOM 6357 O O . ASP A 1 400 ? 21.592 48.378 10.186 1.00 30.35 412 ASP A O 1
ATOM 6366 N N . SER A 1 401 ? 23.458 47.738 9.102 1.00 35.38 413 SER A N 1
ATOM 6367 C CA . SER A 1 401 ? 23.936 49.113 8.963 1.00 41.08 413 SER A CA 1
ATOM 6368 C C . SER A 1 401 ? 23.048 49.948 8.063 1.00 43.55 413 SER A C 1
ATOM 6369 O O . SER A 1 401 ? 23.138 51.180 8.096 1.00 48.03 413 SER A O 1
ATOM 6377 N N . SER A 1 402 ? 22.170 49.341 7.279 1.00 40.89 414 SER A N 1
ATOM 6378 C CA . SER A 1 402 ? 21.342 50.138 6.406 1.00 43.13 414 SER A CA 1
ATOM 6379 C C . SER A 1 402 ? 19.973 50.374 7.003 1.00 41.94 414 SER A C 1
ATOM 6380 O O . SER A 1 402 ? 19.147 51.039 6.369 1.00 43.27 414 SER A O 1
ATOM 6388 N N . ALA A 1 403 ? 19.728 49.900 8.223 1.00 39.82 415 ALA A N 1
ATOM 6389 C CA . ALA A 1 403 ? 18.418 50.122 8.819 1.00 38.60 415 ALA A CA 1
ATOM 6390 C C . ALA A 1 403 ? 18.205 51.614 9.023 1.00 39.02 415 ALA A C 1
ATOM 6391 O O . ALA A 1 403 ? 19.112 52.355 9.431 1.00 40.10 415 ALA A O 1
ATOM 6398 N N . THR A 1 404 ? 17.006 52.061 8.718 1.00 35.90 416 THR A N 1
ATOM 6399 C CA . THR A 1 404 ? 16.680 53.467 8.828 1.00 34.42 416 THR A CA 1
ATOM 6400 C C . THR A 1 404 ? 15.462 53.631 9.704 1.00 30.61 416 THR A C 1
ATOM 6401 O O . THR A 1 404 ? 14.635 52.727 9.844 1.00 30.45 416 THR A O 1
ATOM 6412 N N . CYS A 1 405 ? 15.390 54.784 10.341 1.00 28.29 417 CYS A N 1
ATOM 6413 C CA . CYS A 1 405 ? 14.326 55.123 11.258 1.00 25.46 417 CYS A CA 1
ATOM 6414 C C . CYS A 1 405 ? 13.712 56.426 10.745 1.00 25.58 417 CYS A C 1
ATOM 6415 O O . CYS A 1 405 ? 14.329 57.494 10.874 1.00 28.53 417 CYS A O 1
ATOM 6422 N N . ASP A 1 406 ? 12.507 56.341 10.175 1.00 22.98 418 ASP A N 1
ATOM 6423 C CA . ASP A 1 406 ? 11.838 57.508 9.634 1.00 23.23 418 ASP A CA 1
ATOM 6424 C C . ASP A 1 406 ? 11.301 58.390 10.766 1.00 21.53 418 ASP A C 1
ATOM 6425 O O . ASP A 1 406 ? 11.524 58.140 11.967 1.00 20.60 418 ASP A O 1
ATOM 6434 N N . GLN A 1 407 ? 10.593 59.467 10.367 1.00 23.16 419 GLN A N 1
ATOM 6435 C CA . GLN A 1 407 ? 10.237 60.460 11.377 1.00 23.59 419 GLN A CA 1
ATOM 6436 C C . GLN A 1 407 ? 9.390 59.844 12.463 1.00 21.45 419 GLN A C 1
ATOM 6437 O O . GLN A 1 407 ? 9.609 60.104 13.663 1.00 21.29 419 GLN A O 1
ATOM 6451 N N . HIS A 1 408 ? 8.385 59.036 12.066 1.00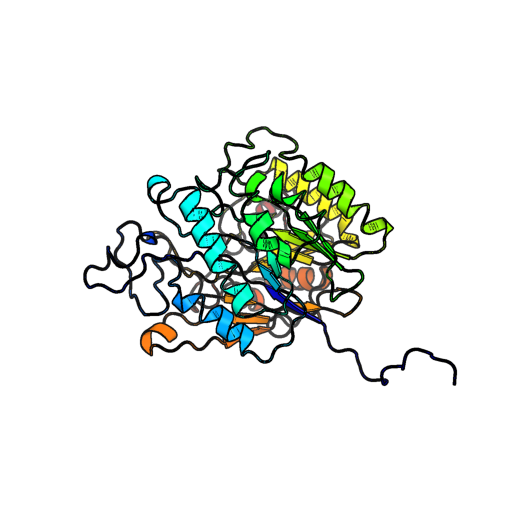 22.16 420 HIS A N 1
ATOM 6452 C CA . HIS A 1 408 ? 7.506 58.434 13.062 1.00 19.89 420 HIS A CA 1
ATOM 6453 C C . HIS A 1 408 ? 8.284 57.469 13.951 1.00 18.42 420 HIS A C 1
ATOM 6454 O O . HIS A 1 408 ? 8.119 57.442 15.182 1.00 19.05 420 HIS A O 1
ATOM 6468 N N . CYS A 1 409 ? 9.127 56.647 13.329 1.00 18.44 421 CYS A N 1
ATOM 6469 C CA A CYS A 1 409 ? 9.955 55.708 14.094 0.40 18.91 421 CYS A CA 1
ATOM 6470 C CA B CYS A 1 409 ? 9.939 55.711 14.086 0.60 18.68 421 CYS A CA 1
ATOM 6471 C C . CYS A 1 409 ? 10.818 56.449 15.107 1.00 18.25 421 CYS A C 1
ATOM 6472 O O . CYS A 1 409 ? 11.008 55.983 16.259 1.00 17.82 421 CYS A O 1
ATOM 6484 N N . LYS A 1 410 ? 11.420 57.540 14.674 1.00 18.53 422 LYS A N 1
ATOM 6485 C CA . LYS A 1 410 ? 12.322 58.264 15.564 1.00 17.37 422 LYS A CA 1
ATOM 6486 C C . LYS A 1 410 ? 11.554 58.880 16.714 1.00 16.79 422 LYS A C 1
ATOM 6487 O O . LYS A 1 410 ? 12.044 58.916 17.858 1.00 17.87 422 LYS A O 1
ATOM 6506 N N . THR A 1 411 ? 10.397 59.467 16.409 1.00 17.94 423 THR A N 1
ATOM 6507 C CA . THR A 1 411 ? 9.576 60.045 17.488 1.00 18.62 423 THR A CA 1
ATOM 6508 C C . THR A 1 411 ? 9.265 59.000 18.549 1.00 17.83 423 THR A C 1
ATOM 6509 O O . THR A 1 411 ? 9.379 59.268 19.752 1.00 18.51 423 THR A O 1
ATOM 6520 N N . LEU A 1 412 ? 8.913 57.783 18.104 1.00 17.14 424 LEU A N 1
ATOM 6521 C CA . LEU A 1 412 ? 8.607 56.730 19.074 1.00 16.75 424 LEU A CA 1
ATOM 6522 C C . LEU A 1 412 ? 9.827 56.365 19.895 1.00 16.38 424 LEU A C 1
ATOM 6523 O O . LEU A 1 412 ? 9.728 56.177 21.125 1.00 17.02 424 LEU A O 1
ATOM 6539 N N . GLN A 1 413 ? 10.978 56.278 19.242 1.00 16.06 425 GLN A N 1
ATOM 6540 C CA . GLN A 1 413 ? 12.206 55.924 19.964 1.00 15.04 425 GLN A CA 1
ATOM 6541 C C . GLN A 1 413 ? 12.535 56.999 20.985 1.00 15.50 425 GLN A C 1
ATOM 6542 O O . GLN A 1 413 ? 12.745 56.698 22.166 1.00 16.32 425 GLN A O 1
ATOM 6556 N N . VAL A 1 414 ? 12.661 58.258 20.541 1.00 16.73 426 VAL A N 1
ATOM 6557 C CA . VAL A 1 414 ? 13.115 59.298 21.449 1.00 17.55 426 VAL A CA 1
ATOM 6558 C C . VAL A 1 414 ? 12.095 59.533 22.555 1.00 16.93 426 VAL A C 1
ATOM 6559 O O . VAL A 1 414 ? 12.463 59.770 23.729 1.00 16.79 426 VAL A O 1
ATOM 6572 N N . CYS A 1 415 ? 10.810 59.461 22.225 1.00 16.76 427 CYS A N 1
ATOM 6573 C CA A CYS A 1 415 ? 9.810 59.647 23.279 0.62 16.98 427 CYS A CA 1
ATOM 6574 C CA B CYS A 1 415 ? 9.796 59.631 23.258 0.38 17.49 427 CYS A CA 1
ATOM 6575 C C . CYS A 1 415 ? 9.927 58.570 24.349 1.00 16.54 427 CYS A C 1
ATOM 6576 O O . CYS A 1 415 ? 9.779 58.873 25.542 1.00 16.73 427 CYS A O 1
ATOM 6588 N N . ALA A 1 416 ? 10.194 57.320 23.964 1.00 15.28 428 ALA A N 1
ATOM 6589 C CA . ALA A 1 416 ? 10.334 56.233 24.944 1.00 14.51 428 ALA A CA 1
ATOM 6590 C C . ALA A 1 416 ? 11.616 56.368 25.748 1.00 14.68 428 ALA A C 1
ATOM 6591 O O . ALA A 1 416 ? 11.670 55.984 26.916 1.00 15.80 428 ALA A O 1
ATOM 6598 N N . ILE A 1 417 ? 12.691 56.846 25.115 1.00 15.36 429 ILE A N 1
ATOM 6599 C CA . ILE A 1 417 ? 13.943 57.004 25.838 1.00 15.92 429 ILE A CA 1
ATOM 6600 C C . ILE A 1 417 ? 13.769 57.993 26.958 1.00 15.67 429 ILE A C 1
ATOM 6601 O O . ILE A 1 417 ? 14.267 57.788 28.067 1.00 16.34 429 ILE A O 1
ATOM 6617 N N . MET A 1 418 ? 13.087 59.089 26.663 1.00 16.71 430 MET A N 1
ATOM 6618 C CA A MET A 1 418 ? 12.977 60.243 27.539 0.88 17.79 430 MET A CA 1
ATOM 6619 C CA B MET A 1 418 ? 12.982 60.236 27.552 0.12 17.07 430 MET A CA 1
ATOM 6620 C C . MET A 1 418 ? 11.825 60.189 28.549 1.00 17.75 430 MET A C 1
ATOM 6621 O O . MET A 1 418 ? 11.917 60.853 29.598 1.00 20.07 430 MET A O 1
ATOM 6646 N N . ASN A 1 419 ? 10.722 59.481 28.239 1.00 16.45 431 ASN A N 1
ATOM 6647 C CA . ASN A 1 419 ? 9.481 59.655 28.986 1.00 16.32 431 ASN A CA 1
ATOM 6648 C C . ASN A 1 419 ? 8.951 58.291 29.417 1.00 15.15 431 ASN A C 1
ATOM 6649 O O . ASN A 1 419 ? 8.379 57.583 28.583 1.00 16.09 431 ASN A O 1
ATOM 6660 N N . LEU A 1 420 ? 9.109 57.960 30.713 1.00 15.84 432 LEU A N 1
ATOM 6661 C CA . LEU A 1 420 ? 8.791 56.617 31.153 1.00 15.15 432 LEU A CA 1
ATOM 6662 C C . LEU A 1 420 ? 7.369 56.472 31.636 1.00 15.44 432 LEU A C 1
ATOM 6663 O O . LEU A 1 420 ? 6.828 55.361 31.628 1.00 15.66 432 LEU A O 1
ATOM 6679 N N . ASP A 1 421 ? 6.753 57.563 32.071 1.00 16.94 433 ASP A N 1
ATOM 6680 C CA . ASP A 1 421 ? 5.391 57.526 32.546 1.00 17.65 433 ASP A CA 1
ATOM 6681 C C . ASP A 1 421 ? 4.412 58.085 31.487 1.00 17.79 433 ASP A C 1
ATOM 6682 O O . ASP A 1 421 ? 4.802 58.773 30.536 1.00 18.67 433 ASP A O 1
ATOM 6691 N N . SER A 1 422 ? 3.134 57.756 31.690 1.00 18.08 434 SER A N 1
ATOM 6692 C CA A SER A 1 422 ? 2.096 58.033 30.693 0.41 18.73 434 SER A CA 1
ATOM 6693 C CA B SER A 1 422 ? 2.089 58.039 30.696 0.59 18.53 434 SER A CA 1
ATOM 6694 C C . SER A 1 422 ? 1.945 59.525 30.411 1.00 18.32 434 SER A C 1
ATOM 6695 O O . SER A 1 422 ? 1.796 59.942 29.250 1.00 18.92 434 SER A O 1
ATOM 6709 N N . MET A 1 423 ? 1.894 60.355 31.455 1.00 19.60 435 MET A N 1
ATOM 6710 C CA . MET A 1 423 ? 1.676 61.781 31.227 1.00 21.45 435 MET A CA 1
ATOM 6711 C C . MET A 1 423 ? 2.776 62.378 30.346 1.00 19.58 435 MET A C 1
ATOM 6712 O O . MET A 1 423 ? 2.505 63.101 29.371 1.00 20.13 435 MET A O 1
ATOM 6726 N N . SER A 1 424 ? 4.041 62.106 30.716 1.00 18.86 436 SER A N 1
ATOM 6727 C CA A SER A 1 424 ? 5.143 62.693 29.970 0.62 19.39 436 SER A CA 1
ATOM 6728 C CA B SER A 1 424 ? 5.159 62.671 29.975 0.38 17.97 436 SER A CA 1
ATOM 6729 C C . SER A 1 424 ? 5.264 62.073 28.592 1.00 17.46 436 SER A C 1
ATOM 6730 O O . SER A 1 424 ? 5.585 62.784 27.631 1.00 17.99 436 SER A O 1
ATOM 6743 N N . TYR A 1 425 ? 5.001 60.757 28.470 1.00 17.39 437 TYR A N 1
ATOM 6744 C CA . TYR A 1 425 ? 5.096 60.103 27.172 1.00 16.62 437 TYR A CA 1
ATOM 6745 C C . TYR A 1 425 ? 4.037 60.678 26.242 1.00 16.31 437 TYR A C 1
ATOM 6746 O O . TYR A 1 425 ? 4.299 60.994 25.080 1.00 17.93 437 TYR A O 1
ATOM 6764 N N . ASP A 1 426 ? 2.793 60.772 26.718 1.00 18.07 438 ASP A N 1
ATOM 6765 C CA . ASP A 1 426 ? 1.751 61.287 25.843 1.00 19.07 438 ASP A CA 1
ATOM 6766 C C . ASP A 1 426 ? 1.991 62.745 25.482 1.00 18.19 438 ASP A C 1
ATOM 6767 O O . ASP A 1 426 ? 1.664 63.183 24.372 1.00 19.68 438 ASP A O 1
ATOM 6776 N N . ASP A 1 427 ? 2.527 63.538 26.437 1.00 19.46 439 ASP A N 1
ATOM 6777 C CA A ASP A 1 427 ? 2.854 64.928 26.102 0.59 20.64 439 ASP A CA 1
ATOM 6778 C CA B ASP A 1 427 ? 2.845 64.917 26.096 0.41 21.01 439 ASP A CA 1
ATOM 6779 C C . ASP A 1 427 ? 3.921 64.980 25.017 1.00 20.34 439 ASP A C 1
ATOM 6780 O O . ASP A 1 427 ? 3.892 65.862 24.145 1.00 21.21 439 ASP A O 1
ATOM 6795 N N . CYS A 1 428 ? 4.893 64.069 25.073 1.00 19.82 440 CYS A N 1
ATOM 6796 C CA . CYS A 1 428 ? 5.917 64.030 24.025 1.00 19.68 440 CYS A CA 1
ATOM 6797 C C . CYS A 1 428 ? 5.301 63.718 22.663 1.00 19.74 440 CYS A C 1
ATOM 6798 O O . CYS A 1 428 ? 5.632 64.355 21.639 1.00 21.20 440 CYS A O 1
ATOM 6805 N N . LEU A 1 429 ? 4.372 62.754 22.618 1.00 19.78 441 LEU A N 1
ATOM 6806 C CA . LEU A 1 429 ? 3.684 62.490 21.357 1.00 21.42 441 LEU A CA 1
ATOM 6807 C C . LEU A 1 429 ? 2.960 63.717 20.864 1.00 22.95 441 LEU A C 1
ATOM 6808 O O . LEU A 1 429 ? 2.967 64.019 19.667 1.00 24.60 441 LEU A O 1
ATOM 6824 N N . LYS A 1 430 ? 2.285 64.400 21.767 1.00 23.95 442 LYS A N 1
ATOM 6825 C CA . LYS A 1 430 ? 1.543 65.581 21.363 1.00 26.57 442 LYS A CA 1
ATOM 6826 C C . LYS A 1 430 ? 2.451 66.599 20.707 1.00 27.13 442 LYS A C 1
ATOM 6827 O O . LYS A 1 430 ? 2.063 67.226 19.725 1.00 30.64 442 LYS A O 1
ATOM 6846 N N . GLN A 1 431 ? 3.641 66.790 21.266 1.00 26.73 443 GLN A N 1
ATOM 6847 C CA . GLN A 1 431 ? 4.556 67.776 20.717 1.00 29.82 443 GLN A CA 1
ATOM 6848 C C . GLN A 1 431 ? 5.204 67.316 19.429 1.00 29.43 443 GLN A C 1
ATOM 6849 O O . GLN A 1 431 ? 5.608 68.154 18.626 1.00 32.95 443 GLN A O 1
ATOM 6863 N N . HIS A 1 432 ? 5.418 66.016 19.256 1.00 28.37 444 HIS A N 1
ATOM 6864 C CA . HIS A 1 432 ? 6.343 65.594 18.214 1.00 30.49 444 HIS A CA 1
ATOM 6865 C C . HIS A 1 432 ? 5.794 64.689 17.150 1.00 33.47 444 HIS A C 1
ATOM 6866 O O . HIS A 1 432 ? 6.470 64.510 16.128 1.00 36.29 444 HIS A O 1
ATOM 6880 N N . LEU A 1 433 ? 4.641 64.096 17.325 1.00 33.66 445 LEU A N 1
ATOM 6881 C CA . LEU A 1 433 ? 4.154 63.322 16.214 1.00 38.78 445 LEU A CA 1
ATOM 6882 C C . LEU A 1 433 ? 4.131 64.160 14.924 1.00 42.70 445 LEU A C 1
ATOM 6883 O O . LEU A 1 433 ? 3.802 65.371 14.960 1.00 44.29 445 LEU A O 1
#